Protein AF-V9HAT6-F1 (afdb_monomer_lite)

pLDDT: mean 85.97, std 13.4, range [36.09, 98.75]

Sequence (381 aa):
MSKSQSVEPQIANQINQQLTSYNLPYFLEQQTVNEEIENALTRALSKSGGTGGNRVDCKLLLQDDALNYYPIMIEYKGYADKLVKLNSDGHPDNFNKKDNSPNHKNINTYAVNGAVHYANALLEFTSYTDIIAIGVTGSLDVSGSLKTQIGVYFVSKSNYGVGQKIGEFSDLSFLKPENFQKFIQQVKELKLTPAEIDKIHKDRENRIEDALTKINERLYNKQENLSALSRIHLVSASIMANLGVAGKVQPLEAKDLPSSTEEDYTDGDVIFKKIKSFLNAKGLPKRKQEQILNSLSITIKDENLSKPKNGQSLLKEIFMETVDDLGYFYKVGLDTDFTGKLFNIMFRWLSFAGDDQNDVVLTPRYVAYLMAKLTPFSTPN

Secondary structure (DSSP, 8-state):
-PPPPP-HHHHHHHHHHHHHHTT--EEETT--S-HHHHHHHHHSPPTTSSSSPP--SEEEEEE-TT--EEEEEEEEESSGGGS--B-TTSSB--B-TTT--B-HHHHHH-HHHHHHHHHHHHHHHSS--EEEEEEEEEEE-TTSPEEEEEEEEEEEGGGTT--EEEEEESSSGGGSHHHHHHHHHHHHH-PPPHHHHHHHHHHHHHHHHHHHHHHHHHHHHHSTT--HHHHHHHHHHHHHHHH-BTTTB----GGG-----STT-SHHHHHHHHHHHHHHHTT--HHHHHHHHHHHHHHHT-HHHHSEETTEEHHHHHHHHHHHHHHHHHHS-TTS-HHHHHHHHHHTT---TTTTT----PPPHHHHHHHHHHS------

Foldseek 3Di:
DDDADFCQVVQLVVQVVQCVVLVFDKAAQPGDPDPQLVVLQQPAAELQRDNGGHGFGMWHWDAAPVRAIEIETWFETRDPVQAADADPVRWGPQADPPQRDGPSVNCVRHGQSVQLSSVLSCLQRHPHFKYKGKGKYWYQDPVRDTDMFIWIFIAGLQLLSITDTLDGDRGPCCVRPVNVNVSVVSVVPDDDDPVSSVVSLVSLLVLLLSLLLVLLVVQPPPDPDCALLLSLLLLVLLCLQQVADPPFAHRDDLVQQQLDPDPCNFSLNSSLVSSLSSCVVVPDDPVVSVVSSVSSCVNSVPVQQRHDDVRHGVSSVSSSSSCNSCSSPVSRHPPRVSVVSSCVSSCVPDDDPPPVPDPPDDDPPVNVVVVVVPDDPDDDD

Radius of gyration: 23.73 Å; chains: 1; bounding box: 62×69×71 Å

Structure (mmCIF, N/CA/C/O backbone):
data_AF-V9HAT6-F1
#
_entry.id   AF-V9HAT6-F1
#
loop_
_atom_site.group_PDB
_atom_site.id
_atom_site.type_symbol
_atom_site.label_atom_id
_atom_site.label_alt_id
_atom_site.label_comp_id
_atom_site.label_asym_id
_atom_site.label_entity_id
_atom_site.label_seq_id
_atom_site.pdbx_PDB_ins_code
_atom_site.Cartn_x
_atom_site.Cartn_y
_atom_site.Cartn_z
_atom_site.occupancy
_atom_site.B_iso_or_equiv
_atom_site.auth_seq_id
_atom_site.auth_comp_id
_atom_site.auth_asym_id
_atom_site.auth_atom_id
_atom_site.pdbx_PDB_model_num
ATOM 1 N N . MET A 1 1 ? 34.674 13.139 -11.712 1.00 42.00 1 MET A N 1
ATOM 2 C CA . MET A 1 1 ? 33.714 12.320 -12.482 1.00 42.00 1 MET A CA 1
ATOM 3 C C . MET A 1 1 ? 32.521 13.201 -12.804 1.00 42.00 1 MET A C 1
ATOM 5 O O . MET A 1 1 ? 31.947 13.755 -11.872 1.00 42.00 1 MET A O 1
ATOM 9 N N . SER A 1 2 ? 32.212 13.426 -14.082 1.00 44.00 2 SER A N 1
ATOM 10 C CA . SER A 1 2 ? 31.004 14.159 -14.473 1.00 44.00 2 SER A CA 1
ATOM 11 C C . SER A 1 2 ? 29.775 13.372 -14.007 1.00 44.00 2 SER A C 1
ATOM 13 O O . SER A 1 2 ? 29.706 12.159 -14.197 1.00 44.00 2 SER A O 1
ATOM 15 N N . LYS A 1 3 ? 28.819 14.039 -13.350 1.00 50.16 3 LYS A N 1
ATOM 16 C CA . LYS A 1 3 ? 27.490 13.460 -13.096 1.00 50.16 3 LYS A CA 1
ATOM 17 C C . LYS A 1 3 ? 26.916 13.081 -14.463 1.00 50.16 3 LYS A C 1
ATOM 19 O O . LYS A 1 3 ? 26.743 13.983 -15.282 1.00 50.16 3 LYS A O 1
ATOM 24 N N . SER A 1 4 ? 26.656 11.797 -14.734 1.00 65.62 4 SER A N 1
ATOM 25 C CA . SER A 1 4 ? 25.930 11.457 -15.960 1.00 65.62 4 SER A CA 1
ATOM 26 C C . SER A 1 4 ? 24.565 12.134 -15.883 1.00 65.62 4 SER A C 1
ATOM 28 O O . SER A 1 4 ? 23.908 12.129 -14.837 1.00 65.62 4 SER A O 1
ATOM 30 N N . GLN A 1 5 ? 24.175 12.802 -16.959 1.00 78.19 5 GLN A N 1
ATOM 31 C CA . GLN A 1 5 ? 22.881 13.455 -17.027 1.00 78.19 5 GLN A CA 1
ATOM 32 C C . GLN A 1 5 ? 21.792 12.377 -17.037 1.00 78.19 5 GLN A C 1
ATOM 34 O O . GLN A 1 5 ? 21.953 11.341 -17.681 1.00 78.19 5 GLN A O 1
ATOM 39 N N . SER A 1 6 ? 20.721 12.596 -16.273 1.00 88.44 6 SER A N 1
ATOM 40 C CA . SER A 1 6 ? 19.584 11.675 -16.234 1.00 88.44 6 SER A CA 1
ATOM 41 C C . SER A 1 6 ? 18.942 11.578 -17.621 1.00 88.44 6 SER A C 1
ATOM 43 O O . SER A 1 6 ? 18.675 12.607 -18.242 1.00 88.44 6 SER A O 1
ATOM 45 N N . VAL A 1 7 ? 18.668 10.356 -18.084 1.00 94.00 7 VAL A N 1
ATOM 46 C CA . VAL A 1 7 ? 17.969 10.085 -19.359 1.00 94.00 7 VAL A CA 1
ATOM 47 C C . VAL A 1 7 ? 16.472 9.822 -19.169 1.00 94.00 7 VAL A C 1
ATOM 49 O O . VAL A 1 7 ? 15.794 9.338 -20.071 1.00 94.00 7 VAL A O 1
ATOM 52 N N . GLU A 1 8 ? 15.940 10.120 -17.983 1.00 94.12 8 GLU A N 1
ATOM 53 C CA . GLU A 1 8 ? 14.561 9.807 -17.591 1.00 94.12 8 GLU A CA 1
ATOM 54 C C . GLU A 1 8 ? 13.508 10.341 -18.571 1.00 94.12 8 GLU A C 1
ATOM 56 O O . GLU A 1 8 ? 12.638 9.560 -18.954 1.00 94.12 8 GLU A O 1
ATOM 61 N N . PRO A 1 9 ? 13.609 11.585 -19.094 1.00 95.38 9 PRO A N 1
ATOM 62 C CA . PRO A 1 9 ? 12.656 12.069 -20.092 1.00 95.38 9 PRO A CA 1
ATOM 63 C C . PRO A 1 9 ? 12.674 11.250 -21.390 1.00 95.38 9 PRO A C 1
ATOM 65 O O . PRO A 1 9 ? 11.636 11.067 -22.021 1.00 95.38 9 PRO A O 1
ATOM 68 N N . GLN A 1 10 ? 13.843 10.733 -21.791 1.00 95.56 10 GLN A N 1
ATOM 69 C CA . GLN A 1 10 ? 13.971 9.903 -22.991 1.00 95.56 10 GLN A CA 1
ATOM 70 C C . GLN A 1 10 ? 13.351 8.518 -22.766 1.00 95.56 10 GLN A C 1
ATOM 72 O O . GLN A 1 10 ? 12.676 8.011 -23.658 1.00 95.56 10 GLN A O 1
ATOM 77 N N . ILE A 1 11 ? 13.522 7.948 -21.566 1.00 96.19 11 ILE A N 1
ATOM 78 C CA . ILE A 1 11 ? 12.882 6.689 -21.161 1.00 96.19 11 ILE A CA 1
ATOM 79 C C . ILE A 1 11 ? 11.363 6.839 -21.112 1.00 96.19 11 ILE A C 1
ATOM 81 O O . ILE A 1 11 ? 10.660 6.050 -21.740 1.00 96.19 11 ILE A O 1
ATOM 85 N N . ALA A 1 12 ? 10.857 7.876 -20.442 1.00 96.62 12 ALA A N 1
ATOM 86 C CA . ALA A 1 12 ? 9.427 8.157 -20.383 1.00 96.62 12 ALA A CA 1
ATOM 87 C C . ALA A 1 12 ? 8.838 8.313 -21.794 1.00 96.62 12 ALA A C 1
ATOM 89 O O . ALA A 1 12 ? 7.836 7.682 -22.122 1.00 96.62 12 ALA A O 1
ATOM 90 N N . ASN A 1 13 ? 9.499 9.081 -22.669 1.00 96.81 13 ASN A N 1
ATOM 91 C CA . ASN A 1 13 ? 9.061 9.238 -24.053 1.00 96.81 13 ASN A CA 1
ATOM 92 C C . ASN A 1 13 ? 9.057 7.904 -24.823 1.00 96.81 13 ASN A C 1
ATOM 94 O O . ASN A 1 13 ? 8.055 7.578 -25.454 1.00 96.81 13 ASN A O 1
ATOM 98 N N . GLN A 1 14 ? 10.135 7.114 -24.753 1.00 96.44 14 GLN A N 1
ATOM 99 C CA . GLN A 1 14 ? 10.224 5.825 -25.450 1.00 96.44 14 GLN A CA 1
ATOM 100 C C . GLN A 1 14 ? 9.130 4.852 -24.994 1.00 96.44 14 GLN A C 1
ATOM 102 O O . GLN A 1 14 ? 8.494 4.205 -25.826 1.00 96.44 14 GLN A O 1
ATOM 107 N N . ILE A 1 15 ? 8.898 4.741 -23.684 1.00 97.25 15 ILE A N 1
ATOM 108 C CA . ILE A 1 15 ? 7.888 3.829 -23.143 1.00 97.25 15 ILE A CA 1
ATOM 109 C C . ILE A 1 15 ? 6.474 4.301 -23.483 1.00 97.25 15 ILE A C 1
ATOM 111 O O . ILE A 1 15 ? 5.661 3.500 -23.939 1.00 97.25 15 ILE A O 1
ATOM 115 N N . ASN A 1 16 ? 6.182 5.595 -23.353 1.00 97.56 16 ASN A N 1
ATOM 116 C CA . ASN A 1 16 ? 4.869 6.136 -23.711 1.00 97.56 16 ASN A CA 1
ATOM 117 C C . ASN A 1 16 ? 4.573 5.992 -25.213 1.00 97.56 16 ASN A C 1
ATOM 119 O O . ASN A 1 16 ? 3.441 5.698 -25.599 1.00 97.56 16 ASN A O 1
ATOM 123 N N . GLN A 1 17 ? 5.588 6.123 -26.074 1.00 97.50 17 GLN A N 1
ATOM 124 C CA . GLN A 1 17 ? 5.461 5.820 -27.502 1.00 97.50 17 GLN A CA 1
ATOM 125 C C . GLN A 1 17 ? 5.150 4.340 -27.763 1.00 97.50 17 GLN A C 1
ATOM 127 O O . GLN A 1 17 ? 4.308 4.055 -28.614 1.00 97.50 17 GLN A O 1
ATOM 132 N N . GLN A 1 18 ? 5.758 3.400 -27.025 1.00 97.19 18 GLN A N 1
ATOM 133 C CA . GLN A 1 18 ? 5.392 1.979 -27.123 1.00 97.19 18 GLN A CA 1
ATOM 134 C C . GLN A 1 18 ? 3.921 1.766 -26.760 1.00 97.19 18 GLN A C 1
ATOM 136 O O . GLN A 1 18 ? 3.179 1.201 -27.562 1.00 97.19 18 GLN A O 1
ATOM 141 N N . LEU A 1 19 ? 3.483 2.281 -25.606 1.00 97.94 19 LEU A N 1
ATOM 142 C CA . LEU A 1 19 ? 2.091 2.176 -25.152 1.00 97.94 19 LEU A CA 1
ATOM 143 C C . LEU A 1 19 ? 1.107 2.754 -26.182 1.00 97.94 19 LEU A C 1
ATOM 145 O O . LEU A 1 19 ? 0.096 2.124 -26.491 1.00 97.94 19 LEU A O 1
ATOM 149 N N . THR A 1 20 ? 1.455 3.899 -26.779 1.00 97.81 20 THR A N 1
ATOM 150 C CA . THR A 1 20 ? 0.681 4.533 -27.857 1.00 97.81 20 THR A CA 1
ATOM 151 C C . THR A 1 20 ? 0.621 3.640 -29.099 1.00 97.81 20 THR A C 1
ATOM 153 O O . THR A 1 20 ? -0.457 3.399 -29.631 1.00 97.81 20 THR A O 1
ATOM 156 N N . SER A 1 21 ? 1.758 3.093 -29.546 1.00 97.81 21 SER A N 1
ATOM 157 C CA . SER A 1 21 ? 1.824 2.201 -30.717 1.00 97.81 21 SER A CA 1
ATOM 158 C C . SER A 1 21 ? 1.047 0.892 -30.537 1.00 97.81 21 SER A C 1
ATOM 160 O O . SER A 1 21 ? 0.676 0.248 -31.516 1.00 97.81 21 SER A O 1
ATOM 162 N N . TYR A 1 22 ? 0.806 0.496 -29.287 1.00 97.69 22 TYR A N 1
ATOM 163 C CA . TYR A 1 22 ? 0.036 -0.690 -28.918 1.00 97.69 22 TYR A CA 1
ATOM 164 C C . TYR A 1 22 ? -1.452 -0.387 -28.702 1.00 97.69 22 TYR A C 1
ATOM 166 O O . TYR A 1 22 ? -2.207 -1.301 -28.382 1.00 97.69 22 TYR A O 1
ATOM 174 N N . ASN A 1 23 ? -1.878 0.870 -28.877 1.00 97.06 23 ASN A N 1
ATOM 175 C CA . ASN A 1 23 ? -3.237 1.344 -28.602 1.00 97.06 23 ASN A CA 1
ATOM 176 C C . ASN A 1 23 ? -3.711 1.024 -27.172 1.00 97.06 23 ASN A C 1
ATOM 178 O O . ASN A 1 23 ? -4.886 0.728 -26.953 1.00 97.06 23 ASN A O 1
ATOM 182 N N . LEU A 1 24 ? -2.798 1.060 -26.195 1.00 97.75 24 LEU A N 1
ATOM 183 C CA . LEU A 1 24 ? -3.138 0.795 -24.800 1.00 97.75 24 LEU A CA 1
ATOM 184 C C . LEU A 1 24 ? -3.694 2.056 -24.122 1.00 97.75 24 LEU A C 1
ATOM 186 O O . LEU A 1 24 ? -3.118 3.134 -24.287 1.00 97.75 24 LEU A O 1
ATOM 190 N N . PRO A 1 25 ? -4.771 1.947 -23.323 1.00 96.00 25 PRO A N 1
ATOM 191 C CA . PRO A 1 25 ? -5.299 3.069 -22.557 1.00 96.00 25 PRO A CA 1
ATOM 192 C C . PRO A 1 25 ? -4.404 3.333 -21.338 1.00 96.00 25 PRO A C 1
ATOM 194 O O . PRO A 1 25 ? -4.525 2.670 -20.305 1.00 96.00 25 PRO A O 1
ATOM 197 N N . TYR A 1 26 ? -3.484 4.289 -21.467 1.00 97.88 26 TYR A N 1
ATOM 198 C CA . TYR A 1 26 ? -2.581 4.697 -20.392 1.00 97.88 26 TYR A CA 1
ATOM 199 C C . TYR A 1 26 ? -2.845 6.133 -19.931 1.00 97.88 26 TYR A C 1
ATOM 201 O O . TYR A 1 26 ? -3.323 6.978 -20.686 1.00 97.88 26 TYR A O 1
ATOM 209 N N . PHE A 1 27 ? -2.513 6.396 -18.671 1.00 98.12 27 PHE A N 1
ATOM 210 C CA . PHE A 1 27 ? -2.765 7.648 -17.972 1.00 98.12 27 PHE A CA 1
ATOM 211 C C . PHE A 1 27 ? -1.454 8.144 -17.364 1.00 98.12 27 PHE A C 1
ATOM 213 O O . PHE A 1 27 ? -0.839 7.461 -16.545 1.00 98.12 27 PHE A O 1
ATOM 220 N N . LEU A 1 28 ? -1.017 9.335 -17.759 1.00 97.38 28 LEU A N 1
ATOM 221 C CA . LEU A 1 28 ? 0.179 9.981 -17.216 1.00 97.38 28 LEU A CA 1
ATOM 222 C C . LEU A 1 28 ? -0.052 10.489 -15.784 1.00 97.38 28 LEU A C 1
ATOM 224 O O . LEU A 1 28 ? -1.170 10.439 -15.270 1.00 97.38 28 LEU A O 1
ATOM 228 N N . GLU A 1 29 ? 1.000 10.997 -15.135 1.00 93.38 29 GLU A N 1
ATOM 229 C CA . GLU A 1 29 ? 0.999 11.443 -13.728 1.00 93.38 29 GLU A CA 1
ATOM 230 C C . GLU A 1 29 ? -0.275 12.186 -13.296 1.00 93.38 29 GLU A C 1
ATOM 232 O O . GLU A 1 29 ? -0.901 11.795 -12.315 1.00 93.38 29 GLU A O 1
ATOM 237 N N . GLN A 1 30 ? -0.686 13.204 -14.054 1.00 89.81 30 GLN A N 1
ATOM 238 C CA . GLN A 1 30 ? -1.809 14.091 -13.717 1.00 89.81 30 GLN A CA 1
ATOM 239 C C . GLN A 1 30 ? -3.178 13.588 -14.205 1.00 89.81 30 GLN A C 1
ATOM 241 O O . GLN A 1 30 ? -4.190 14.252 -13.996 1.00 89.81 30 GLN A O 1
ATOM 246 N N . GLN A 1 31 ? -3.224 12.454 -14.904 1.00 94.75 31 GLN A N 1
ATOM 247 C CA . GLN A 1 31 ? -4.462 11.885 -15.425 1.00 94.75 31 GLN A CA 1
ATOM 248 C C . GLN A 1 31 ? -5.017 10.834 -14.466 1.00 94.75 31 GLN A C 1
ATOM 250 O O . GLN A 1 31 ? -4.285 9.968 -13.985 1.00 94.75 31 GLN A O 1
ATOM 255 N N . THR A 1 32 ? -6.326 10.908 -14.246 1.00 94.19 32 THR A N 1
ATOM 256 C CA . THR A 1 32 ? -7.089 10.007 -13.384 1.00 94.19 32 THR A CA 1
ATOM 257 C C . THR A 1 32 ? -7.500 8.746 -14.127 1.00 94.19 32 THR A C 1
ATOM 259 O O . THR A 1 32 ? -8.127 8.837 -15.181 1.00 94.19 32 THR A O 1
ATOM 262 N N . VAL A 1 33 ? -7.206 7.580 -13.545 1.00 95.06 33 VAL A N 1
ATOM 263 C CA . VAL A 1 33 ? -7.730 6.295 -14.043 1.00 95.06 33 VAL A CA 1
ATOM 264 C C . VAL A 1 33 ? -9.193 6.125 -13.620 1.00 95.06 33 VAL A C 1
ATOM 266 O O . VAL A 1 33 ? -10.084 5.982 -14.452 1.00 95.06 33 VAL A O 1
ATOM 269 N N . ASN A 1 34 ? -9.440 6.152 -12.309 1.00 93.38 34 ASN A N 1
ATOM 270 C CA . ASN A 1 34 ? -10.755 6.174 -11.672 1.00 93.38 34 ASN A CA 1
ATOM 271 C C . ASN A 1 34 ? -10.615 6.696 -10.230 1.00 93.38 34 ASN A C 1
ATOM 273 O O . ASN A 1 34 ? -9.508 6.763 -9.695 1.00 93.38 34 ASN A O 1
ATOM 277 N N . GLU A 1 35 ? -11.729 7.048 -9.587 1.00 89.75 35 GLU A N 1
ATOM 278 C CA . GLU A 1 35 ? -11.704 7.622 -8.234 1.00 89.75 35 GLU A CA 1
ATOM 279 C C . GLU A 1 35 ? -11.086 6.685 -7.188 1.00 89.75 35 GLU A C 1
ATOM 281 O O . GLU A 1 35 ? -10.410 7.147 -6.274 1.00 89.75 35 GLU A O 1
ATOM 286 N N . GLU A 1 36 ? -11.293 5.372 -7.308 1.00 89.75 36 GLU A N 1
ATOM 287 C CA . GLU A 1 36 ? -10.782 4.387 -6.351 1.00 89.75 36 GLU A CA 1
ATOM 288 C C . GLU A 1 36 ? -9.243 4.359 -6.334 1.00 89.75 36 GLU A C 1
ATOM 290 O O . GLU A 1 36 ? -8.635 4.455 -5.266 1.00 89.75 36 GLU A O 1
ATOM 295 N N . ILE A 1 37 ? -8.611 4.311 -7.512 1.00 93.56 37 ILE A N 1
ATOM 296 C CA . ILE A 1 37 ? -7.150 4.319 -7.668 1.00 93.56 37 ILE A CA 1
ATOM 297 C C . ILE A 1 37 ? -6.559 5.658 -7.216 1.00 93.56 37 ILE A C 1
ATOM 299 O O . ILE A 1 37 ? -5.587 5.670 -6.463 1.00 93.56 37 ILE A O 1
ATOM 303 N N . GLU A 1 38 ? -7.140 6.791 -7.619 1.00 92.25 38 GLU A N 1
ATOM 304 C CA . GLU A 1 38 ? -6.582 8.103 -7.256 1.00 92.25 38 GLU A CA 1
ATOM 305 C C . GLU A 1 38 ? -6.706 8.393 -5.756 1.00 92.25 38 GLU A C 1
ATOM 307 O O . GLU A 1 38 ? -5.775 8.921 -5.138 1.00 92.25 38 GLU A O 1
ATOM 312 N N . ASN A 1 39 ? -7.819 7.992 -5.134 1.00 87.75 39 ASN A N 1
ATOM 313 C CA . ASN A 1 39 ? -7.985 8.102 -3.688 1.00 87.75 39 ASN A CA 1
ATOM 314 C C . ASN A 1 39 ? -6.958 7.240 -2.945 1.00 87.75 39 ASN A C 1
ATOM 316 O O . ASN A 1 39 ? -6.393 7.696 -1.950 1.00 87.75 39 ASN A O 1
ATOM 320 N N . ALA A 1 40 ? -6.676 6.028 -3.431 1.00 89.25 40 ALA A N 1
ATOM 321 C CA . ALA A 1 40 ? -5.654 5.157 -2.856 1.00 89.25 40 ALA A CA 1
ATOM 322 C C . ALA A 1 40 ? -4.246 5.761 -2.944 1.00 89.25 40 ALA A C 1
ATOM 324 O O . ALA A 1 40 ? -3.521 5.801 -1.947 1.00 89.25 40 ALA A O 1
ATOM 325 N N . LEU A 1 41 ? -3.872 6.282 -4.115 1.00 92.12 41 LEU A N 1
ATOM 326 C CA . LEU A 1 41 ? -2.571 6.917 -4.331 1.00 92.12 41 LEU A CA 1
ATOM 327 C C . LEU A 1 41 ? -2.405 8.190 -3.495 1.00 92.12 41 LEU A C 1
ATOM 329 O O . LEU A 1 41 ? -1.315 8.441 -2.986 1.00 92.12 41 LEU A O 1
ATOM 333 N N . THR A 1 42 ? -3.477 8.962 -3.307 1.00 87.69 42 THR A N 1
ATOM 334 C CA . THR A 1 42 ? -3.451 10.196 -2.508 1.00 87.69 42 THR A CA 1
ATOM 335 C C . THR A 1 42 ? -3.323 9.926 -1.008 1.00 87.69 42 THR A C 1
ATOM 337 O O . THR A 1 42 ? -2.664 10.693 -0.311 1.00 87.69 42 THR A O 1
ATOM 340 N N . ARG A 1 43 ? -3.944 8.851 -0.504 1.00 80.38 43 ARG A N 1
ATOM 341 C CA . ARG A 1 43 ? -3.922 8.487 0.926 1.00 80.38 43 ARG A CA 1
ATOM 342 C C . ARG A 1 43 ? -2.583 7.931 1.380 1.00 80.38 43 ARG A C 1
ATOM 344 O O . ARG A 1 43 ? -2.158 8.201 2.496 1.00 80.38 43 ARG A O 1
ATOM 351 N N . ALA A 1 44 ? -1.946 7.127 0.537 1.00 80.12 44 ALA A N 1
ATOM 352 C CA . ALA A 1 44 ? -0.683 6.506 0.888 1.00 80.12 44 ALA A CA 1
ATOM 353 C C . ALA A 1 44 ? 0.449 7.539 0.983 1.00 80.12 44 ALA A C 1
ATOM 355 O O . ALA A 1 44 ? 0.516 8.492 0.204 1.00 80.12 44 ALA A O 1
ATOM 356 N N . LEU A 1 45 ? 1.386 7.299 1.906 1.00 75.94 45 LEU A N 1
ATOM 357 C CA . LEU A 1 45 ? 2.593 8.113 2.054 1.00 75.94 45 LEU A CA 1
ATOM 358 C C . LEU A 1 45 ? 3.340 8.229 0.719 1.00 75.94 45 LEU A C 1
ATOM 360 O O . LEU A 1 45 ? 3.514 7.228 0.013 1.00 75.94 45 LEU A O 1
ATOM 364 N N . SER A 1 46 ? 3.850 9.425 0.406 1.00 83.25 46 SER A N 1
ATOM 365 C CA . SER A 1 46 ? 4.739 9.604 -0.749 1.00 83.25 46 SER A CA 1
ATOM 366 C C . SER A 1 46 ? 5.952 8.679 -0.686 1.00 83.25 46 SER A C 1
ATOM 368 O O . SER A 1 46 ? 6.430 8.283 0.382 1.00 83.25 46 SER A O 1
ATOM 370 N N . LYS A 1 47 ? 6.566 8.462 -1.853 1.00 83.81 47 LYS A N 1
ATOM 371 C CA . LYS A 1 47 ? 7.885 7.825 -1.985 1.00 83.81 47 LYS A CA 1
ATOM 372 C C . LYS A 1 47 ? 8.940 8.389 -1.019 1.00 83.81 47 LYS A C 1
ATOM 374 O O . LYS A 1 47 ? 9.804 7.642 -0.574 1.00 83.81 47 LYS A O 1
ATOM 379 N N . SER A 1 48 ? 8.883 9.685 -0.696 1.00 81.19 48 SER A N 1
ATOM 380 C CA . SER A 1 48 ? 9.817 10.367 0.213 1.00 81.19 48 SER A CA 1
ATOM 381 C C . SER A 1 48 ? 9.377 10.405 1.683 1.00 81.19 48 SER A C 1
ATOM 383 O O . SER A 1 48 ? 10.127 10.925 2.502 1.00 81.19 48 SER A O 1
ATOM 385 N N . GLY A 1 49 ? 8.194 9.880 2.024 1.00 69.56 49 GLY A N 1
ATOM 386 C CA . GLY A 1 49 ? 7.669 9.852 3.397 1.00 69.56 49 GLY A CA 1
ATOM 387 C C . GLY A 1 49 ? 7.032 11.161 3.870 1.00 69.56 49 GLY A C 1
ATOM 388 O O . GLY A 1 49 ? 6.752 11.314 5.053 1.00 69.56 49 GLY A O 1
ATOM 389 N N . GLY A 1 50 ? 6.814 12.115 2.962 1.00 72.50 50 GLY A N 1
ATOM 390 C CA . GLY A 1 50 ? 6.079 13.352 3.234 1.00 72.50 50 GLY A CA 1
ATOM 391 C C . GLY A 1 50 ? 4.574 13.228 2.973 1.00 72.50 50 GLY A C 1
ATOM 392 O O . GLY A 1 50 ? 4.108 12.226 2.430 1.00 72.50 50 GLY A O 1
ATOM 393 N N . THR A 1 51 ? 3.841 14.300 3.283 1.00 62.12 51 THR A N 1
ATOM 394 C CA . THR A 1 51 ? 2.372 14.425 3.169 1.00 62.12 51 THR A CA 1
ATOM 395 C C . THR A 1 51 ? 1.841 14.575 1.739 1.00 62.12 51 THR A C 1
ATOM 397 O O . THR A 1 51 ? 0.634 14.668 1.537 1.00 62.12 51 THR A O 1
ATOM 400 N N . GLY A 1 52 ? 2.719 14.622 0.732 1.00 65.44 52 GLY A N 1
ATOM 401 C CA . GLY A 1 52 ? 2.298 14.534 -0.664 1.00 65.44 52 GLY A CA 1
ATOM 402 C C . GLY A 1 52 ? 1.825 13.115 -0.979 1.00 65.44 52 GLY A C 1
ATOM 403 O O . GLY A 1 52 ? 2.470 12.158 -0.562 1.00 65.44 52 GLY A O 1
ATOM 404 N N . GLY A 1 53 ? 0.722 12.969 -1.711 1.00 79.88 53 GLY A N 1
ATOM 405 C CA . GLY A 1 53 ? 0.293 11.665 -2.221 1.00 79.88 53 GLY A CA 1
ATOM 406 C C . GLY A 1 53 ? 1.294 11.067 -3.218 1.00 79.88 53 GLY A C 1
ATOM 407 O O . GLY A 1 53 ? 2.239 11.724 -3.674 1.00 79.88 53 GLY A O 1
ATOM 408 N N . ASN A 1 54 ? 1.078 9.809 -3.585 1.00 88.25 54 ASN A N 1
ATOM 409 C CA . ASN A 1 54 ? 1.861 9.140 -4.614 1.00 88.25 54 ASN A CA 1
ATOM 410 C C . ASN A 1 54 ? 1.569 9.700 -6.009 1.00 88.25 54 ASN A C 1
ATOM 412 O O . ASN A 1 54 ? 0.423 9.921 -6.389 1.00 88.25 54 ASN A O 1
ATOM 416 N N . ARG A 1 55 ? 2.635 9.892 -6.789 1.00 90.31 55 ARG A N 1
ATOM 417 C CA . ARG A 1 55 ? 2.595 10.385 -8.168 1.00 90.31 55 ARG A CA 1
ATOM 418 C C . ARG A 1 55 ? 3.249 9.359 -9.073 1.00 90.31 55 ARG A C 1
ATOM 420 O O . ARG A 1 55 ? 4.471 9.286 -9.135 1.00 90.31 55 ARG A O 1
ATOM 427 N N . VAL A 1 56 ? 2.417 8.533 -9.692 1.00 94.75 56 VAL A N 1
ATOM 428 C CA . VAL A 1 56 ? 2.854 7.458 -10.587 1.00 94.75 56 VAL A CA 1
ATOM 429 C C . VAL A 1 56 ? 3.093 8.039 -11.972 1.00 94.75 56 VAL A C 1
ATOM 431 O O . VAL A 1 56 ? 2.187 8.675 -12.509 1.00 94.75 56 VAL A O 1
ATOM 434 N N . ASP A 1 57 ? 4.262 7.793 -12.563 1.00 97.31 57 ASP A N 1
ATOM 435 C CA . ASP A 1 57 ? 4.631 8.394 -13.849 1.00 97.31 57 ASP A CA 1
ATOM 436 C C . ASP A 1 57 ? 3.668 7.989 -14.977 1.00 97.31 57 ASP A C 1
ATOM 438 O O . ASP A 1 57 ? 3.256 8.823 -15.791 1.00 97.31 57 ASP A O 1
ATOM 442 N N . CYS A 1 58 ? 3.278 6.710 -15.007 1.00 98.06 58 CYS A N 1
ATOM 443 C CA . CYS A 1 58 ? 2.312 6.172 -15.959 1.00 98.06 58 CYS A CA 1
ATOM 444 C C . CYS A 1 58 ? 1.491 5.028 -15.343 1.00 98.06 58 CYS A C 1
ATOM 446 O O . CYS A 1 58 ? 2.006 4.185 -14.607 1.00 98.06 58 CYS A O 1
ATOM 448 N N . LYS A 1 59 ? 0.190 5.016 -15.633 1.00 98.19 59 LYS A N 1
ATOM 449 C CA . LYS A 1 59 ? -0.803 4.103 -15.061 1.00 98.19 59 LYS A CA 1
ATOM 450 C C . LYS A 1 59 ? -1.613 3.447 -16.176 1.00 98.19 59 LYS A C 1
ATOM 452 O O . LYS A 1 59 ? -1.947 4.108 -17.156 1.00 98.19 59 LYS A O 1
ATOM 457 N N . LEU A 1 60 ? -1.977 2.179 -16.012 1.00 98.44 60 LEU A N 1
ATOM 458 C CA . LEU A 1 60 ? -2.958 1.497 -16.862 1.00 98.44 60 LEU A CA 1
ATOM 459 C C . LEU A 1 60 ? -3.952 0.715 -16.000 1.00 98.44 60 LEU A C 1
ATOM 461 O O . LEU A 1 60 ? -3.654 0.351 -14.862 1.00 98.44 60 LEU A O 1
ATOM 465 N N . LEU A 1 61 ? -5.112 0.420 -16.578 1.00 98.12 61 LEU A N 1
ATOM 466 C CA . LEU A 1 61 ? -6.075 -0.535 -16.043 1.00 98.12 61 LEU A CA 1
ATOM 467 C C . LEU A 1 61 ? -6.484 -1.467 -17.180 1.00 98.12 61 LEU A C 1
ATOM 469 O O . LEU A 1 61 ? -7.243 -1.072 -18.063 1.00 98.12 61 LEU A O 1
ATOM 473 N N . LEU A 1 62 ? -5.924 -2.674 -17.187 1.00 97.75 62 LEU A N 1
ATOM 474 C CA . LEU A 1 62 ? -6.194 -3.679 -18.217 1.00 97.75 62 LEU A CA 1
ATOM 475 C C . LEU A 1 62 ? -7.103 -4.773 -17.660 1.00 97.75 62 LEU A C 1
ATOM 477 O O . LEU A 1 62 ? -7.164 -4.970 -16.448 1.00 97.75 62 LEU A O 1
ATOM 481 N N . GLN A 1 63 ? -7.812 -5.476 -18.537 1.00 95.25 63 GLN A N 1
ATOM 482 C CA . GLN A 1 63 ? -8.740 -6.540 -18.161 1.00 95.25 63 GLN A CA 1
ATOM 483 C C . GLN A 1 63 ? -8.345 -7.844 -18.859 1.00 95.25 63 GLN A C 1
ATOM 485 O O . GLN A 1 63 ? -7.981 -7.817 -20.033 1.00 95.25 63 GLN A O 1
ATOM 490 N N . ASP A 1 64 ? -8.368 -8.964 -18.132 1.00 91.81 64 ASP A N 1
ATOM 491 C CA . ASP A 1 64 ? -8.178 -10.296 -18.721 1.00 91.81 64 ASP A CA 1
ATOM 492 C C . ASP A 1 64 ? -9.482 -10.836 -19.342 1.00 91.81 64 ASP A C 1
ATOM 494 O O . ASP A 1 64 ? -10.563 -10.268 -19.158 1.00 91.81 64 ASP A O 1
ATOM 498 N N . ASP A 1 65 ? -9.405 -11.962 -20.057 1.00 91.62 65 ASP A N 1
ATOM 499 C CA . ASP A 1 65 ? -10.581 -12.562 -20.717 1.00 91.62 65 ASP A CA 1
ATOM 500 C C . ASP A 1 65 ? -11.642 -13.054 -19.716 1.00 91.62 65 ASP A C 1
ATOM 502 O O . ASP A 1 65 ? -12.799 -13.282 -20.072 1.00 91.62 65 ASP A O 1
ATOM 506 N N . ALA A 1 66 ? -11.253 -13.227 -18.449 1.00 90.06 66 ALA A N 1
ATOM 507 C CA . ALA A 1 66 ? -12.134 -13.598 -17.349 1.00 90.06 66 ALA A CA 1
ATOM 508 C C . ALA A 1 66 ? -12.729 -12.372 -16.630 1.00 90.06 66 ALA A C 1
ATOM 510 O O . ALA A 1 66 ? -13.323 -12.517 -15.562 1.00 90.06 66 ALA A O 1
ATOM 511 N N . LEU A 1 67 ? -12.609 -11.184 -17.232 1.00 90.56 67 LEU A N 1
ATOM 512 C CA . LEU A 1 67 ? -13.138 -9.909 -16.754 1.00 90.56 67 LEU A CA 1
ATOM 513 C C . LEU A 1 67 ? -12.493 -9.388 -15.459 1.00 90.56 67 LEU A C 1
ATOM 515 O O . LEU A 1 67 ? -13.029 -8.467 -14.835 1.00 90.56 67 LEU A O 1
ATOM 519 N N . ASN A 1 68 ? -11.328 -9.909 -15.074 1.00 92.06 68 ASN A N 1
ATOM 520 C CA . ASN A 1 68 ? -10.574 -9.408 -13.930 1.00 92.06 68 ASN A CA 1
ATOM 521 C C . ASN A 1 68 ? -9.756 -8.188 -14.340 1.00 92.06 68 ASN A C 1
ATOM 523 O O . ASN A 1 68 ? -9.024 -8.221 -15.330 1.00 92.06 68 ASN A O 1
ATOM 527 N N . TYR A 1 69 ? -9.865 -7.119 -13.558 1.00 95.44 69 TYR A N 1
ATOM 528 C CA . TYR A 1 69 ? -9.096 -5.901 -13.765 1.00 95.44 69 TYR A CA 1
ATOM 529 C C . TYR A 1 69 ? -7.738 -5.962 -13.061 1.00 95.44 69 TYR A C 1
ATOM 531 O O . TYR A 1 69 ? -7.651 -6.319 -11.887 1.00 95.44 69 TYR A O 1
ATOM 539 N N . TYR A 1 70 ? -6.704 -5.523 -13.774 1.00 97.25 70 TYR A N 1
ATOM 540 C CA . TYR A 1 70 ? -5.317 -5.445 -13.334 1.00 97.25 70 TYR A CA 1
ATOM 541 C C . TYR A 1 70 ? -4.821 -4.000 -13.452 1.00 97.25 70 TYR A C 1
ATOM 543 O O . TYR A 1 70 ? -4.509 -3.537 -14.558 1.00 97.25 70 TYR A O 1
ATOM 551 N N . PRO A 1 71 ? -4.726 -3.266 -12.333 1.00 98.38 71 PRO A N 1
ATOM 552 C CA . PRO A 1 71 ? -3.986 -2.017 -12.295 1.00 98.38 71 PRO A CA 1
ATOM 553 C C . PRO A 1 71 ? -2.507 -2.259 -12.619 1.00 98.38 71 PRO A C 1
ATOM 555 O O . PRO A 1 71 ? -1.901 -3.227 -12.152 1.00 98.38 71 PRO A O 1
ATOM 558 N N . ILE A 1 72 ? -1.914 -1.357 -13.398 1.00 98.69 72 ILE A N 1
ATOM 559 C CA . ILE A 1 72 ? -0.498 -1.398 -13.772 1.00 98.69 72 ILE A CA 1
ATOM 560 C C . ILE A 1 72 ? 0.139 -0.062 -13.425 1.00 98.69 72 ILE A C 1
ATOM 562 O O . ILE A 1 72 ? -0.276 0.975 -13.943 1.00 98.69 72 ILE A O 1
ATOM 566 N N . MET A 1 73 ? 1.138 -0.091 -12.547 1.00 98.50 73 MET A N 1
ATOM 567 C CA . MET A 1 73 ? 1.845 1.098 -12.072 1.00 98.50 73 MET A CA 1
ATOM 568 C C . MET A 1 73 ? 3.259 1.112 -12.647 1.00 98.50 73 MET A C 1
ATOM 570 O O . MET A 1 73 ? 4.022 0.172 -12.413 1.00 98.50 73 MET A O 1
ATOM 574 N N . ILE A 1 74 ? 3.607 2.164 -13.390 1.00 98.62 74 ILE A N 1
ATOM 575 C CA . ILE A 1 74 ? 4.907 2.310 -14.048 1.00 98.62 74 ILE A CA 1
ATOM 576 C C . ILE A 1 74 ? 5.675 3.489 -13.442 1.00 98.62 74 ILE A C 1
ATOM 578 O O . ILE A 1 74 ? 5.146 4.595 -13.341 1.00 98.62 74 ILE A O 1
ATOM 582 N N . GLU A 1 75 ? 6.929 3.244 -13.066 1.00 98.31 75 GLU A N 1
ATOM 583 C CA . GLU A 1 75 ? 7.877 4.257 -12.584 1.00 98.31 75 GLU A CA 1
ATOM 584 C C . GLU A 1 75 ? 9.117 4.287 -13.492 1.00 98.31 75 GLU A C 1
ATOM 586 O O . GLU A 1 75 ? 9.680 3.239 -13.834 1.00 98.31 75 GLU A O 1
ATOM 591 N N . TYR A 1 76 ? 9.571 5.489 -13.846 1.00 97.88 76 TYR A N 1
ATOM 592 C CA . TYR A 1 76 ? 10.751 5.738 -14.670 1.00 97.88 76 TYR A CA 1
ATOM 593 C C . TYR A 1 76 ? 11.946 6.199 -13.819 1.00 97.88 76 TYR A C 1
ATOM 595 O O . TYR A 1 76 ? 11.794 6.964 -12.870 1.00 97.88 76 TYR A O 1
ATOM 603 N N . LYS A 1 77 ? 13.170 5.769 -14.168 1.00 96.62 77 LYS A N 1
ATOM 604 C CA . LYS A 1 77 ? 14.425 6.385 -13.681 1.00 96.62 77 LYS A CA 1
ATOM 605 C C . LYS A 1 77 ? 15.451 6.547 -14.794 1.00 96.62 77 LYS A C 1
ATOM 607 O O . LYS A 1 77 ? 15.676 5.649 -15.597 1.00 96.62 77 LYS A O 1
ATOM 612 N N . GLY A 1 78 ? 16.166 7.665 -14.798 1.00 93.12 78 GLY A N 1
ATOM 613 C CA . GLY A 1 78 ? 17.150 7.976 -15.843 1.00 93.12 78 GLY A CA 1
ATOM 614 C C . GLY A 1 78 ? 18.584 7.501 -15.615 1.00 93.12 78 GLY A C 1
ATOM 615 O O . GLY A 1 78 ? 19.503 8.169 -16.089 1.00 93.12 78 GLY A O 1
ATOM 616 N N . TYR A 1 79 ? 18.798 6.416 -14.868 1.00 92.06 79 TYR A N 1
ATOM 617 C CA . TYR A 1 79 ? 20.134 5.919 -14.528 1.00 92.06 79 TYR A CA 1
ATOM 618 C C . TYR A 1 79 ? 20.195 4.386 -14.589 1.00 92.06 79 TYR A C 1
ATOM 620 O O . TYR A 1 79 ? 19.302 3.705 -14.081 1.00 92.06 79 TYR A O 1
ATOM 628 N N . ALA A 1 80 ? 21.280 3.844 -15.155 1.00 89.19 80 ALA A N 1
ATOM 629 C CA . ALA A 1 80 ? 21.457 2.403 -15.377 1.00 89.19 80 ALA A CA 1
ATOM 630 C C . ALA A 1 80 ? 21.361 1.563 -14.093 1.00 89.19 80 ALA A C 1
ATOM 632 O O . ALA A 1 80 ? 20.816 0.468 -14.098 1.00 89.19 80 ALA A O 1
ATOM 633 N N . ASP A 1 81 ? 21.865 2.072 -12.970 1.00 92.88 81 ASP A N 1
ATOM 634 C CA . ASP A 1 81 ? 21.926 1.345 -11.699 1.00 92.88 81 ASP A CA 1
ATOM 635 C C . ASP A 1 81 ? 20.658 1.505 -10.841 1.00 92.88 81 ASP A C 1
ATOM 637 O O . ASP A 1 81 ? 20.649 1.106 -9.677 1.00 92.88 81 ASP A O 1
ATOM 641 N N . LYS A 1 82 ? 19.590 2.107 -11.382 1.00 96.69 82 LYS A N 1
ATOM 642 C CA . LYS A 1 82 ? 18.375 2.466 -10.629 1.00 96.69 82 LYS A CA 1
ATOM 643 C C . LYS A 1 82 ? 17.164 1.594 -10.926 1.00 96.69 82 LYS A C 1
ATOM 645 O O . LYS A 1 82 ? 16.049 1.979 -10.586 1.00 96.69 82 LYS A O 1
ATOM 650 N N . LEU A 1 83 ? 17.353 0.420 -11.530 1.00 97.69 83 LEU A N 1
ATOM 651 C CA . LEU A 1 83 ? 16.230 -0.467 -11.838 1.00 97.69 83 LEU A CA 1
ATOM 652 C C . LEU A 1 83 ? 15.549 -0.983 -10.573 1.00 97.69 83 LEU A C 1
ATOM 654 O O . LEU A 1 83 ? 14.356 -0.765 -10.372 1.00 97.69 83 LEU A O 1
ATOM 658 N N . VAL A 1 84 ? 16.310 -1.649 -9.708 1.00 98.25 84 VAL A N 1
ATOM 659 C CA . VAL A 1 84 ? 15.775 -2.297 -8.512 1.00 98.25 84 VAL A CA 1
ATOM 660 C C . VAL A 1 84 ? 16.849 -2.431 -7.440 1.00 98.25 84 VAL A C 1
ATOM 662 O O . VAL A 1 84 ? 18.010 -2.717 -7.734 1.00 98.25 84 VAL A O 1
ATOM 665 N N . LYS A 1 85 ? 16.449 -2.269 -6.179 1.00 97.88 85 LYS A N 1
ATOM 666 C CA . LYS A 1 85 ? 17.228 -2.682 -5.014 1.00 97.88 85 LYS A CA 1
ATOM 667 C C . LYS A 1 85 ? 16.540 -3.862 -4.352 1.00 97.88 85 LYS A C 1
ATOM 669 O O . LYS A 1 85 ? 15.404 -3.732 -3.897 1.00 97.88 85 LYS A O 1
ATOM 674 N N . LEU A 1 86 ? 17.239 -4.992 -4.301 1.00 96.81 86 LEU A N 1
ATOM 675 C CA . LEU A 1 86 ? 16.743 -6.229 -3.703 1.00 96.81 86 LEU A CA 1
ATOM 676 C C . LEU A 1 86 ? 17.295 -6.436 -2.291 1.00 96.81 86 LEU A C 1
ATOM 678 O O . LEU A 1 86 ? 18.413 -6.009 -1.981 1.00 96.81 86 LEU A O 1
ATOM 682 N N . ASN A 1 87 ? 16.502 -7.099 -1.454 1.00 92.00 87 ASN A N 1
ATOM 683 C CA . ASN A 1 87 ? 16.906 -7.578 -0.140 1.00 92.00 87 ASN A CA 1
ATOM 684 C C . ASN A 1 87 ? 17.632 -8.935 -0.267 1.00 92.00 87 ASN A C 1
ATOM 686 O O . ASN A 1 87 ? 17.879 -9.432 -1.366 1.00 92.00 87 ASN A O 1
ATOM 690 N N . SER A 1 88 ? 17.993 -9.544 0.866 1.00 89.25 88 SER A N 1
ATOM 691 C CA . SER A 1 88 ? 18.668 -10.854 0.900 1.00 89.25 88 SER A CA 1
ATOM 692 C C . SER A 1 88 ? 17.842 -12.002 0.317 1.00 89.25 88 SER A C 1
ATOM 694 O O . SER A 1 88 ? 18.408 -13.043 0.009 1.00 89.25 88 SER A O 1
ATOM 696 N N . ASP A 1 89 ? 16.535 -11.802 0.168 1.00 84.19 89 ASP A N 1
ATOM 697 C CA . ASP A 1 89 ? 15.572 -12.798 -0.302 1.00 84.19 89 ASP A CA 1
ATOM 698 C C . ASP A 1 89 ? 15.202 -12.598 -1.775 1.00 84.19 89 ASP A C 1
ATOM 700 O O . ASP A 1 89 ? 14.332 -13.279 -2.299 1.00 84.19 89 ASP A O 1
ATOM 704 N N . GLY A 1 90 ? 15.856 -11.658 -2.465 1.00 89.88 90 GLY A N 1
ATOM 705 C CA . GLY A 1 90 ? 15.596 -11.398 -3.880 1.00 89.88 90 GLY A CA 1
ATOM 706 C C . GLY A 1 90 ? 14.307 -10.617 -4.151 1.00 89.88 90 GLY A C 1
ATOM 707 O O . GLY A 1 90 ? 13.907 -10.495 -5.310 1.00 89.88 90 GLY A O 1
ATOM 708 N N . HIS A 1 91 ? 13.683 -10.036 -3.122 1.00 91.38 91 HIS A N 1
ATOM 709 C CA . HIS A 1 91 ? 12.509 -9.167 -3.248 1.00 91.38 91 HIS A CA 1
ATOM 710 C C . HIS A 1 91 ? 12.890 -7.682 -3.172 1.00 91.38 91 HIS A C 1
ATOM 712 O O . HIS A 1 91 ? 13.930 -7.351 -2.597 1.00 91.38 91 HIS A O 1
ATOM 718 N N . PRO A 1 92 ? 12.068 -6.761 -3.708 1.00 95.56 92 PRO A N 1
ATOM 719 C CA . PRO A 1 92 ? 12.285 -5.322 -3.559 1.00 95.56 92 PRO A CA 1
ATOM 720 C C . PRO A 1 92 ? 12.452 -4.903 -2.088 1.00 95.56 92 PRO A C 1
ATOM 722 O O . PRO A 1 92 ? 11.579 -5.129 -1.252 1.00 95.56 92 PRO A O 1
ATOM 725 N N . ASP A 1 93 ? 13.588 -4.277 -1.773 1.00 95.25 93 ASP A N 1
ATOM 726 C CA . ASP A 1 93 ? 14.007 -3.876 -0.423 1.00 95.25 93 ASP A CA 1
ATOM 727 C C . ASP A 1 93 ? 13.297 -2.595 0.051 1.00 95.25 93 ASP A C 1
ATOM 729 O O . ASP A 1 93 ? 13.908 -1.534 0.201 1.00 95.25 93 ASP A O 1
ATOM 733 N N . ASN A 1 94 ? 11.977 -2.671 0.222 1.00 94.00 94 ASN A N 1
ATOM 734 C CA . ASN A 1 94 ? 11.129 -1.525 0.567 1.00 94.00 94 ASN A CA 1
ATOM 735 C C . ASN A 1 94 ? 10.950 -1.301 2.073 1.00 94.00 94 ASN A C 1
ATOM 737 O O . ASN A 1 94 ? 10.272 -0.349 2.449 1.00 94.00 94 ASN A O 1
ATOM 741 N N . PHE A 1 95 ? 11.559 -2.117 2.936 1.00 88.81 95 PHE A N 1
ATOM 742 C CA . PHE A 1 95 ? 11.397 -2.021 4.389 1.00 88.81 95 PHE A CA 1
ATOM 743 C C . PHE A 1 95 ? 12.745 -2.018 5.108 1.00 88.81 95 PHE A C 1
ATOM 745 O O . PHE A 1 95 ? 13.675 -2.730 4.736 1.00 88.81 95 PHE A O 1
ATOM 752 N N . ASN A 1 96 ? 12.861 -1.201 6.150 1.00 86.00 96 ASN A N 1
ATOM 753 C CA . ASN A 1 96 ? 14.050 -1.137 6.989 1.00 86.00 96 ASN A CA 1
ATOM 754 C C . ASN A 1 96 ? 14.121 -2.357 7.916 1.00 86.00 96 ASN A C 1
ATOM 756 O O . ASN A 1 96 ? 13.185 -2.643 8.653 1.00 86.00 96 ASN A O 1
ATOM 760 N N . LYS A 1 97 ? 15.274 -3.034 7.964 1.00 79.81 97 LYS A N 1
ATOM 761 C CA . LYS A 1 97 ? 15.463 -4.236 8.804 1.00 79.81 97 LYS A CA 1
ATOM 762 C C . LYS A 1 97 ? 15.336 -3.991 10.313 1.00 79.81 97 LYS A C 1
ATOM 764 O O . LYS A 1 97 ? 15.143 -4.943 11.056 1.00 79.81 97 LYS A O 1
ATOM 769 N N . LYS A 1 98 ? 15.539 -2.750 10.774 1.00 75.50 98 LYS A N 1
ATOM 770 C CA . LYS A 1 98 ? 15.593 -2.414 12.207 1.00 75.50 98 LYS A CA 1
ATOM 771 C C . LYS A 1 98 ? 14.204 -2.253 12.823 1.00 75.50 98 LYS A C 1
ATOM 773 O O . LYS A 1 98 ? 14.001 -2.658 13.957 1.00 75.50 98 LYS A O 1
ATOM 778 N N . ASP A 1 99 ? 13.305 -1.592 12.108 1.00 70.81 99 ASP A N 1
ATOM 779 C CA . ASP A 1 99 ? 12.033 -1.088 12.637 1.00 70.81 99 ASP A CA 1
ATOM 780 C C . ASP A 1 99 ? 10.859 -1.307 11.675 1.00 70.81 99 ASP A C 1
ATOM 782 O O . ASP A 1 99 ? 9.772 -0.763 11.908 1.00 70.81 99 ASP A O 1
ATOM 786 N N . ASN A 1 100 ? 11.105 -2.040 10.580 1.00 72.19 100 ASN A N 1
ATOM 787 C CA . ASN A 1 100 ? 10.136 -2.434 9.566 1.00 72.19 100 ASN A CA 1
ATOM 788 C C . ASN A 1 100 ? 9.369 -1.278 8.900 1.00 72.19 100 ASN A C 1
ATOM 790 O O . ASN A 1 100 ? 8.347 -1.492 8.239 1.00 72.19 100 ASN A O 1
ATOM 794 N N . SER A 1 101 ? 9.872 -0.052 9.044 1.00 81.75 101 SER A N 1
ATOM 795 C CA . SER A 1 101 ? 9.309 1.131 8.404 1.00 81.75 101 SER A CA 1
ATOM 796 C C . SER A 1 101 ? 9.627 1.146 6.903 1.00 81.75 101 SER A C 1
ATOM 798 O O . SER A 1 101 ? 10.596 0.507 6.472 1.00 81.75 101 SER A O 1
ATOM 800 N N . PRO A 1 102 ? 8.841 1.864 6.080 1.00 87.38 102 PRO A N 1
ATOM 801 C CA . PRO A 1 102 ? 9.153 2.031 4.667 1.00 87.38 102 PRO A CA 1
ATOM 802 C C . PRO A 1 102 ? 10.560 2.609 4.452 1.00 87.38 102 PRO A C 1
ATOM 804 O O . PRO A 1 102 ? 10.943 3.642 5.006 1.00 87.38 102 PRO A O 1
ATOM 807 N N . ASN A 1 103 ? 11.348 1.959 3.600 1.00 93.50 103 ASN A N 1
ATOM 808 C CA . ASN A 1 103 ? 12.663 2.434 3.197 1.00 93.50 103 ASN A CA 1
ATOM 809 C C . ASN A 1 103 ? 12.513 3.471 2.074 1.00 93.50 103 ASN A C 1
ATOM 811 O O . ASN A 1 103 ? 12.745 3.186 0.897 1.00 93.50 103 ASN A O 1
ATOM 815 N N . HIS A 1 104 ? 12.126 4.694 2.448 1.00 92.38 104 HIS A N 1
ATOM 816 C CA . HIS A 1 104 ? 11.889 5.805 1.516 1.00 92.38 104 HIS A CA 1
ATOM 817 C C . HIS A 1 104 ? 13.084 6.107 0.607 1.00 92.38 104 HIS A C 1
ATOM 819 O O . HIS A 1 104 ? 12.908 6.517 -0.539 1.00 92.38 104 HIS A O 1
ATOM 825 N N . LYS A 1 105 ? 14.312 5.843 1.074 1.00 94.81 105 LYS A N 1
ATOM 826 C CA . LYS A 1 105 ? 15.507 5.965 0.237 1.00 94.81 105 LYS A CA 1
ATOM 827 C C . LYS A 1 105 ? 15.431 5.009 -0.950 1.00 94.81 105 LYS A C 1
ATOM 829 O O . LYS A 1 105 ? 15.594 5.453 -2.083 1.00 94.81 105 LYS A O 1
ATOM 834 N N . ASN A 1 106 ? 15.173 3.724 -0.714 1.00 96.75 106 ASN A N 1
ATOM 835 C CA . ASN A 1 106 ? 15.068 2.740 -1.792 1.00 96.75 106 ASN A CA 1
ATOM 836 C C . ASN A 1 106 ? 13.831 2.988 -2.665 1.00 96.75 106 ASN A C 1
ATOM 838 O O . ASN A 1 106 ? 13.954 3.010 -3.888 1.00 96.75 106 ASN A O 1
ATOM 842 N N . ILE A 1 107 ? 12.678 3.249 -2.044 1.00 96.12 107 ILE A N 1
ATOM 843 C CA . ILE A 1 107 ? 11.407 3.516 -2.735 1.00 96.12 107 ILE A CA 1
ATOM 844 C C . ILE A 1 107 ? 11.534 4.698 -3.706 1.00 96.12 107 ILE A C 1
ATOM 846 O O . ILE A 1 107 ? 11.054 4.632 -4.832 1.00 96.12 107 ILE A O 1
ATOM 850 N N . ASN A 1 108 ? 12.206 5.777 -3.299 1.00 95.00 108 ASN A N 1
ATOM 851 C CA . ASN A 1 108 ? 12.407 6.946 -4.154 1.00 95.00 108 ASN A CA 1
ATOM 852 C C . ASN A 1 108 ? 13.491 6.728 -5.229 1.00 95.00 108 ASN A C 1
ATOM 854 O O . ASN A 1 108 ? 13.370 7.236 -6.346 1.00 95.00 108 ASN A O 1
ATOM 858 N N . THR A 1 109 ? 14.549 5.985 -4.890 1.00 96.50 109 THR A N 1
ATOM 859 C CA . THR A 1 109 ? 15.758 5.867 -5.719 1.00 96.50 109 THR A CA 1
ATOM 860 C C . THR A 1 109 ? 15.602 4.882 -6.877 1.00 96.50 109 THR A C 1
ATOM 862 O O . THR A 1 109 ? 16.180 5.122 -7.936 1.00 96.50 109 THR A O 1
ATOM 865 N N . TYR A 1 110 ? 14.861 3.784 -6.695 1.00 98.19 110 TYR A N 1
ATOM 866 C CA . TYR A 1 110 ? 14.805 2.684 -7.665 1.00 98.19 110 TYR A CA 1
ATOM 867 C C . TYR A 1 110 ? 13.412 2.529 -8.281 1.00 98.19 110 TYR A C 1
ATOM 869 O O . TYR A 1 110 ? 12.408 2.589 -7.574 1.00 98.19 110 TYR A O 1
ATOM 877 N N . ALA A 1 111 ? 13.358 2.289 -9.593 1.00 98.12 111 ALA A N 1
ATOM 878 C CA . ALA A 1 111 ? 12.120 2.267 -10.370 1.00 98.12 111 ALA A CA 1
ATOM 879 C C . ALA A 1 111 ? 11.140 1.184 -9.886 1.00 98.12 111 ALA A C 1
ATOM 881 O O . ALA A 1 111 ? 10.003 1.477 -9.527 1.00 98.12 111 ALA A O 1
ATOM 882 N N . VAL A 1 112 ? 11.598 -0.069 -9.790 1.00 98.56 112 VAL A N 1
ATOM 883 C CA . VAL A 1 112 ? 10.767 -1.193 -9.326 1.00 98.56 112 VAL A CA 1
ATOM 884 C C . VAL A 1 112 ? 10.289 -0.974 -7.891 1.00 98.56 112 VAL A C 1
ATOM 886 O O . VAL A 1 112 ? 9.135 -1.247 -7.575 1.00 98.56 112 VAL A O 1
ATOM 889 N N . ASN A 1 113 ? 11.157 -0.470 -7.013 1.00 98.19 113 ASN A N 1
ATOM 890 C CA . ASN A 1 113 ? 10.818 -0.212 -5.615 1.00 98.19 113 ASN A CA 1
ATOM 891 C C . ASN A 1 113 ? 9.691 0.828 -5.490 1.00 98.19 113 ASN A C 1
ATOM 893 O O . ASN A 1 113 ? 8.769 0.619 -4.698 1.00 98.19 113 ASN A O 1
ATOM 897 N N . GLY A 1 114 ? 9.732 1.893 -6.300 1.00 97.62 114 GLY A N 1
ATOM 898 C CA . GLY A 1 114 ? 8.658 2.882 -6.413 1.00 97.62 114 GLY A CA 1
ATOM 899 C C . GLY A 1 114 ? 7.359 2.285 -6.958 1.00 97.62 114 GLY A C 1
ATOM 900 O O . GLY A 1 114 ? 6.308 2.439 -6.341 1.00 97.62 114 GLY A O 1
ATOM 901 N N . ALA A 1 115 ? 7.430 1.517 -8.049 1.00 98.25 115 ALA A N 1
ATOM 902 C CA . ALA A 1 115 ? 6.258 0.864 -8.636 1.00 98.25 115 ALA A CA 1
ATOM 903 C C . ALA A 1 115 ? 5.564 -0.107 -7.658 1.00 98.25 115 ALA A C 1
ATOM 905 O O . ALA A 1 115 ? 4.338 -0.115 -7.542 1.00 98.25 115 ALA A O 1
ATOM 906 N N . VAL A 1 116 ? 6.341 -0.886 -6.898 1.00 97.62 116 VAL A N 1
ATOM 907 C CA . VAL A 1 116 ? 5.819 -1.802 -5.867 1.00 97.62 116 VAL A CA 1
ATOM 908 C C . VAL A 1 116 ? 5.220 -1.040 -4.682 1.00 97.62 116 VAL A C 1
ATOM 910 O O . VAL A 1 116 ? 4.230 -1.486 -4.108 1.00 97.62 116 VAL A O 1
ATOM 913 N N . HIS A 1 117 ? 5.768 0.125 -4.326 1.00 95.88 117 HIS A N 1
ATOM 914 C CA . HIS A 1 117 ? 5.168 0.998 -3.310 1.00 95.88 117 HIS A CA 1
ATOM 915 C C . HIS A 1 117 ? 3.767 1.467 -3.720 1.00 95.88 117 HIS A C 1
ATOM 917 O O . HIS A 1 117 ? 2.836 1.370 -2.923 1.00 95.88 117 HIS A O 1
ATOM 923 N N . TYR A 1 118 ? 3.578 1.874 -4.979 1.00 96.88 118 TYR A N 1
ATOM 924 C CA . TYR A 1 118 ? 2.246 2.218 -5.493 1.00 96.88 118 TYR A CA 1
ATOM 925 C C . TYR A 1 118 ? 1.298 1.025 -5.501 1.00 96.88 118 TYR A C 1
ATOM 927 O O . TYR A 1 118 ? 0.145 1.150 -5.099 1.00 96.88 118 TYR A O 1
ATOM 935 N N . ALA A 1 119 ? 1.781 -0.144 -5.920 1.00 96.62 119 ALA A N 1
ATOM 936 C CA . ALA A 1 119 ? 0.974 -1.355 -5.914 1.00 96.62 119 ALA A CA 1
ATOM 937 C C . ALA A 1 119 ? 0.479 -1.714 -4.504 1.00 96.62 119 ALA A C 1
ATOM 939 O O . ALA A 1 119 ? -0.688 -2.062 -4.334 1.00 96.62 119 ALA A O 1
ATOM 940 N N . ASN A 1 120 ? 1.324 -1.548 -3.483 1.00 93.00 120 ASN A N 1
ATOM 941 C CA . ASN A 1 120 ? 0.934 -1.753 -2.088 1.00 93.00 120 ASN A CA 1
ATOM 942 C C . ASN A 1 120 ? -0.124 -0.750 -1.611 1.00 93.00 120 ASN A C 1
ATOM 944 O O . ASN A 1 120 ? -1.060 -1.155 -0.925 1.00 93.00 120 ASN A O 1
ATOM 948 N N . ALA A 1 121 ? -0.033 0.519 -2.024 1.00 92.12 121 ALA A N 1
ATOM 949 C CA . ALA A 1 121 ? -1.080 1.506 -1.752 1.00 92.12 121 ALA A CA 1
ATOM 950 C C . ALA A 1 121 ? -2.431 1.085 -2.354 1.00 92.12 121 ALA A C 1
ATOM 952 O O . ALA A 1 121 ? -3.474 1.216 -1.714 1.00 92.12 121 ALA A O 1
ATOM 953 N N . LEU A 1 122 ? -2.417 0.530 -3.570 1.00 93.75 122 LEU A N 1
ATOM 954 C CA . LEU A 1 122 ? -3.625 0.010 -4.202 1.00 93.75 122 LEU A CA 1
ATOM 955 C C . LEU A 1 122 ? -4.180 -1.202 -3.445 1.00 93.75 122 LEU A C 1
ATOM 957 O O . LEU A 1 122 ? -5.374 -1.223 -3.159 1.00 93.75 122 LEU A O 1
ATOM 961 N N . LEU A 1 123 ? -3.347 -2.170 -3.051 1.00 90.12 123 LEU A N 1
ATOM 962 C CA . LEU A 1 123 ? -3.810 -3.315 -2.250 1.00 90.12 123 LEU A CA 1
ATOM 963 C C . LEU A 1 123 ? -4.502 -2.890 -0.947 1.00 90.12 123 LEU A C 1
ATOM 965 O O . LEU A 1 123 ? -5.444 -3.556 -0.507 1.00 90.12 123 LEU A O 1
ATOM 969 N N . GLU A 1 124 ? -4.021 -1.810 -0.333 1.00 84.25 124 GLU A N 1
ATOM 970 C CA . GLU A 1 124 ? -4.513 -1.296 0.942 1.00 84.25 124 GLU A CA 1
ATOM 971 C C . GLU A 1 124 ? -5.836 -0.543 0.826 1.00 84.25 124 GLU A C 1
ATOM 973 O O . GLU A 1 124 ? -6.752 -0.750 1.628 1.00 84.25 124 GLU A O 1
ATOM 978 N N . PHE A 1 125 ? -5.928 0.354 -0.151 1.00 83.50 125 PHE A N 1
ATOM 979 C CA . PHE A 1 125 ? -7.003 1.340 -0.219 1.00 83.50 125 PHE A CA 1
ATOM 980 C C . PHE A 1 125 ? -8.010 1.076 -1.343 1.00 83.50 125 PHE A C 1
ATOM 982 O O . PHE A 1 125 ? -8.929 1.873 -1.520 1.00 83.50 125 PHE A O 1
ATOM 989 N N . THR A 1 126 ? -7.881 -0.043 -2.063 1.00 85.50 126 THR A N 1
ATOM 990 C CA . THR A 1 126 ? -8.811 -0.452 -3.126 1.00 85.50 126 THR A CA 1
ATOM 991 C C . THR A 1 126 ? -9.288 -1.902 -2.971 1.00 85.50 126 THR A C 1
ATOM 993 O O . THR A 1 126 ? -8.796 -2.690 -2.154 1.00 85.50 126 THR A O 1
ATOM 996 N N . SER A 1 127 ? -10.271 -2.264 -3.788 1.00 84.31 127 SER A N 1
ATOM 997 C CA . SER A 1 127 ? -10.783 -3.618 -3.965 1.00 84.31 127 SER A CA 1
ATOM 998 C C . SER A 1 127 ? -9.870 -4.510 -4.813 1.00 84.31 127 SER A C 1
ATOM 1000 O O . SER A 1 127 ? -9.989 -5.734 -4.712 1.00 84.31 127 SER A O 1
ATOM 1002 N N . TYR A 1 128 ? -8.930 -3.939 -5.578 1.00 90.44 128 TYR A N 1
ATOM 1003 C CA . TYR A 1 128 ? -8.009 -4.704 -6.419 1.00 90.44 128 TYR A CA 1
ATOM 1004 C C . TYR A 1 128 ? -7.132 -5.635 -5.577 1.00 90.44 128 TYR A C 1
ATOM 1006 O O . TYR A 1 128 ? -6.599 -5.268 -4.524 1.00 90.44 128 TYR A O 1
ATOM 1014 N N . THR A 1 129 ? -6.997 -6.873 -6.044 1.00 90.00 129 THR A N 1
ATOM 1015 C CA . THR A 1 129 ? -6.236 -7.922 -5.357 1.00 90.00 129 THR A CA 1
ATOM 1016 C C . THR A 1 129 ? -4.902 -8.226 -6.007 1.00 90.00 129 THR A C 1
ATOM 1018 O O . THR A 1 129 ? -4.045 -8.802 -5.342 1.00 90.00 129 THR A O 1
ATOM 1021 N N . ASP A 1 130 ? -4.743 -7.820 -7.264 1.00 93.81 130 ASP A N 1
ATOM 1022 C CA . ASP A 1 130 ? -3.681 -8.231 -8.168 1.00 93.81 130 ASP A CA 1
ATOM 1023 C C . ASP A 1 130 ? -3.222 -7.016 -8.979 1.00 93.81 130 ASP A C 1
ATOM 1025 O O . ASP A 1 130 ? -3.990 -6.448 -9.755 1.00 93.81 130 ASP A O 1
ATOM 1029 N N . ILE A 1 131 ? -1.978 -6.586 -8.775 1.00 97.50 131 ILE A N 1
ATOM 1030 C CA . ILE A 1 131 ? -1.402 -5.392 -9.399 1.00 97.50 131 ILE A CA 1
ATOM 1031 C C . ILE A 1 131 ? -0.071 -5.750 -10.060 1.00 97.50 131 ILE A C 1
ATOM 1033 O O . ILE A 1 131 ? 0.735 -6.514 -9.521 1.00 97.50 131 ILE A O 1
ATOM 1037 N N . ILE A 1 132 ? 0.178 -5.162 -11.230 1.00 98.38 132 ILE A N 1
ATOM 1038 C CA . ILE A 1 132 ? 1.457 -5.261 -11.936 1.00 98.38 132 ILE A CA 1
ATOM 1039 C C . ILE A 1 132 ? 2.273 -3.993 -11.666 1.00 98.38 132 ILE A C 1
ATOM 1041 O O . ILE A 1 132 ? 1.839 -2.878 -11.948 1.00 98.38 132 ILE A O 1
ATOM 1045 N N . ALA A 1 133 ? 3.474 -4.162 -11.126 1.00 98.44 133 ALA A N 1
ATOM 1046 C CA . ALA A 1 133 ? 4.432 -3.093 -10.881 1.00 98.44 133 ALA A CA 1
ATOM 1047 C C . ALA A 1 133 ? 5.556 -3.159 -11.922 1.00 98.44 133 ALA A C 1
ATOM 1049 O O . ALA A 1 133 ? 6.227 -4.184 -12.054 1.00 98.44 133 ALA A O 1
ATOM 1050 N N . ILE A 1 134 ? 5.780 -2.067 -12.652 1.00 98.75 134 ILE A N 1
ATOM 1051 C CA . ILE A 1 134 ? 6.795 -1.986 -13.705 1.00 98.75 134 ILE A CA 1
ATOM 1052 C C . ILE A 1 134 ? 7.776 -0.863 -13.377 1.00 98.75 134 ILE A C 1
ATOM 1054 O O . ILE A 1 134 ? 7.418 0.310 -13.342 1.00 98.75 134 ILE A O 1
ATOM 1058 N N . GLY A 1 135 ? 9.037 -1.217 -13.162 1.00 98.44 135 GLY A N 1
ATOM 1059 C CA . GLY A 1 135 ? 10.126 -0.249 -13.122 1.00 98.44 135 GLY A CA 1
ATOM 1060 C C . GLY A 1 135 ? 10.836 -0.211 -14.466 1.00 98.44 135 GLY A C 1
ATOM 1061 O O . GLY A 1 135 ? 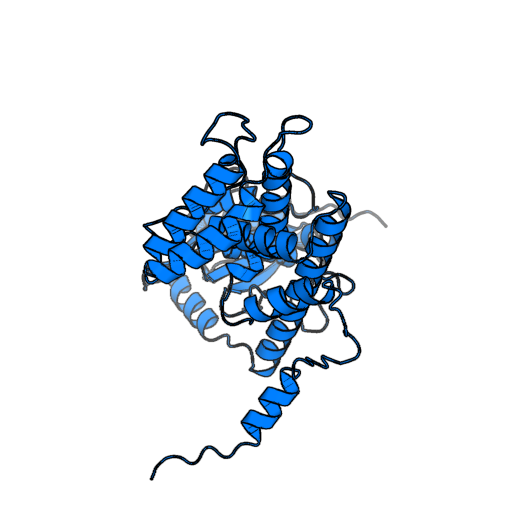11.213 -1.264 -14.979 1.00 98.44 135 GLY A O 1
ATOM 1062 N N . VAL A 1 136 ? 11.057 0.978 -15.022 1.00 98.31 136 VAL A N 1
ATOM 1063 C CA . VAL A 1 136 ? 11.845 1.136 -16.248 1.00 98.31 136 VAL A CA 1
ATOM 1064 C C . VAL A 1 136 ? 12.985 2.111 -16.027 1.00 98.31 136 VAL A C 1
ATOM 1066 O O . VAL A 1 136 ? 12.795 3.204 -15.493 1.00 98.31 136 VAL A O 1
ATOM 1069 N N . THR A 1 137 ? 14.177 1.735 -16.480 1.00 97.06 137 THR A N 1
ATOM 1070 C CA . THR A 1 137 ? 15.349 2.609 -16.444 1.00 97.06 137 THR A CA 1
ATOM 1071 C C . THR A 1 137 ? 16.121 2.602 -17.740 1.00 97.06 137 THR A C 1
ATOM 1073 O O . THR A 1 137 ? 15.864 1.797 -18.634 1.00 97.06 137 THR A O 1
ATOM 1076 N N . GLY A 1 138 ? 17.104 3.493 -17.841 1.00 92.88 138 GLY A N 1
ATOM 1077 C CA . GLY A 1 138 ? 18.103 3.369 -18.881 1.00 92.88 138 GLY A CA 1
ATOM 1078 C C . GLY A 1 138 ? 19.283 4.308 -18.747 1.00 92.88 138 GLY A C 1
ATOM 1079 O O . GLY A 1 138 ? 19.409 5.075 -17.791 1.00 92.88 138 GLY A O 1
ATOM 1080 N N . SER A 1 139 ? 20.163 4.214 -19.735 1.00 92.62 139 SER A N 1
ATOM 1081 C CA . SER A 1 139 ? 21.340 5.062 -19.902 1.00 92.62 139 SER A CA 1
ATOM 1082 C C . SER A 1 139 ? 21.735 5.132 -21.370 1.00 92.62 139 SER A C 1
ATOM 1084 O O . SER A 1 139 ? 21.448 4.212 -22.137 1.00 92.62 139 SER A O 1
ATOM 1086 N N . LEU A 1 140 ? 22.451 6.186 -21.752 1.00 91.38 140 LEU A N 1
ATOM 1087 C CA . LEU A 1 140 ? 23.136 6.216 -23.041 1.00 91.38 140 LEU A CA 1
ATOM 1088 C C . LEU A 1 140 ? 24.371 5.317 -22.974 1.00 91.38 140 LEU A C 1
ATOM 1090 O O . LEU A 1 140 ? 25.144 5.390 -22.017 1.00 91.38 140 LEU A O 1
ATOM 1094 N N . ASP A 1 141 ? 24.547 4.464 -23.976 1.00 87.12 141 ASP A N 1
ATOM 1095 C CA . ASP A 1 141 ? 25.813 3.767 -24.173 1.00 87.12 141 ASP A CA 1
ATOM 1096 C C . ASP A 1 141 ? 26.880 4.702 -24.775 1.00 87.12 141 ASP A C 1
ATOM 1098 O O . ASP A 1 141 ? 26.640 5.881 -25.044 1.00 87.12 141 ASP A O 1
ATOM 1102 N N . VAL A 1 142 ? 28.081 4.167 -25.006 1.00 85.81 142 VAL A N 1
ATOM 1103 C CA . VAL A 1 142 ? 29.205 4.917 -25.594 1.00 85.81 142 VAL A CA 1
ATOM 1104 C C . VAL A 1 142 ? 28.915 5.469 -26.996 1.00 85.81 142 VAL A C 1
ATOM 1106 O O . VAL A 1 142 ? 29.586 6.403 -27.423 1.00 85.81 142 VAL A O 1
ATOM 1109 N N . SER A 1 143 ? 27.927 4.913 -27.704 1.00 86.56 143 SER A N 1
ATOM 1110 C CA . SER A 1 143 ? 27.488 5.378 -29.026 1.00 86.56 143 SER A CA 1
ATOM 1111 C C . SER A 1 143 ? 26.399 6.453 -28.955 1.00 86.56 143 SER A C 1
ATOM 1113 O O . SER A 1 143 ? 25.988 6.974 -29.988 1.00 86.56 143 SER A O 1
ATOM 1115 N N . GLY A 1 144 ? 25.918 6.787 -27.752 1.00 84.62 144 GLY A N 1
ATOM 1116 C CA . GLY A 1 144 ? 24.774 7.675 -27.555 1.00 84.62 144 GLY A CA 1
ATOM 1117 C C . GLY A 1 144 ? 23.420 6.989 -27.758 1.00 84.62 144 GLY A C 1
ATOM 1118 O O . GLY A 1 144 ? 22.401 7.675 -27.808 1.00 84.62 144 GLY A O 1
ATOM 1119 N N . SER A 1 145 ? 23.380 5.656 -27.860 1.00 89.56 145 SER A N 1
ATOM 1120 C CA . SER A 1 145 ? 22.132 4.901 -27.997 1.00 89.56 145 SER A CA 1
ATOM 1121 C C . SER A 1 145 ? 21.513 4.631 -26.628 1.00 89.56 145 SER A C 1
ATOM 1123 O O . SER A 1 145 ? 22.196 4.197 -25.697 1.00 89.56 145 SER A O 1
ATOM 1125 N N . LEU A 1 146 ? 20.204 4.849 -26.501 1.00 91.75 146 LEU A N 1
ATOM 1126 C CA . LEU A 1 146 ? 19.476 4.612 -25.257 1.00 91.75 146 LEU A CA 1
ATOM 1127 C C . LEU A 1 146 ? 19.304 3.107 -25.006 1.00 91.75 146 LEU A C 1
ATOM 1129 O O . LEU A 1 146 ? 18.631 2.406 -25.763 1.00 91.75 146 LEU A O 1
ATOM 1133 N N . LYS A 1 147 ? 19.902 2.604 -23.925 1.00 93.12 147 LYS A N 1
ATOM 1134 C CA . LYS A 1 147 ? 19.702 1.236 -23.435 1.00 93.12 147 LYS A CA 1
ATOM 1135 C C . LYS A 1 147 ? 18.657 1.248 -22.333 1.00 93.12 147 LYS A C 1
ATOM 1137 O O . LYS A 1 147 ? 18.862 1.888 -21.307 1.00 93.12 147 LYS A O 1
ATOM 1142 N N . THR A 1 148 ? 17.555 0.542 -22.569 1.00 94.75 148 THR A N 1
ATOM 1143 C CA . THR A 1 148 ? 16.426 0.429 -21.637 1.00 94.75 148 THR A CA 1
ATOM 1144 C C . THR A 1 148 ? 16.500 -0.884 -20.866 1.00 94.75 148 THR A C 1
ATOM 1146 O O . THR A 1 148 ? 16.879 -1.912 -21.426 1.00 94.75 148 THR A O 1
ATOM 1149 N N . GLN A 1 149 ? 16.120 -0.851 -19.593 1.00 96.94 149 GLN A N 1
ATOM 1150 C CA . GLN A 1 149 ? 15.940 -2.021 -18.741 1.00 96.94 149 GLN A CA 1
ATOM 1151 C C . GLN A 1 149 ? 14.546 -1.980 -18.118 1.00 96.94 149 GLN A C 1
ATOM 1153 O O . GLN A 1 149 ? 14.109 -0.924 -17.660 1.00 96.94 149 GLN A O 1
ATOM 1158 N N . ILE A 1 150 ? 13.856 -3.121 -18.094 1.00 98.25 150 ILE A N 1
ATOM 1159 C CA . ILE A 1 150 ? 12.485 -3.242 -17.591 1.00 98.25 150 ILE A CA 1
ATOM 1160 C C . ILE A 1 150 ? 12.454 -4.323 -16.512 1.00 98.25 150 ILE A C 1
ATOM 1162 O O . ILE A 1 150 ? 12.887 -5.451 -16.732 1.00 98.25 150 ILE A O 1
ATOM 1166 N N . GLY A 1 151 ? 11.928 -3.979 -15.341 1.00 98.12 151 GLY A N 1
ATOM 1167 C CA . GLY A 1 151 ? 11.659 -4.903 -14.249 1.00 98.12 151 GLY A CA 1
ATOM 1168 C C . GLY A 1 151 ? 10.157 -5.011 -14.041 1.00 98.12 151 GLY A C 1
ATOM 1169 O O . GLY A 1 151 ? 9.528 -4.027 -13.661 1.00 98.12 151 GLY A O 1
ATOM 1170 N N . VAL A 1 152 ? 9.592 -6.197 -14.270 1.00 98.31 152 VAL A N 1
ATOM 1171 C CA . VAL A 1 152 ? 8.147 -6.447 -14.157 1.00 98.31 152 VAL A CA 1
ATOM 1172 C C . VAL A 1 152 ? 7.883 -7.365 -12.968 1.00 98.31 152 VAL A C 1
ATOM 1174 O O . VAL A 1 152 ? 8.436 -8.466 -12.877 1.00 98.31 152 VAL A O 1
ATOM 1177 N N . TYR A 1 153 ? 7.056 -6.885 -12.046 1.00 97.62 153 TYR A N 1
ATOM 1178 C CA . TYR A 1 153 ? 6.772 -7.522 -10.770 1.00 97.62 153 TYR A CA 1
ATOM 1179 C C . TYR A 1 153 ? 5.266 -7.665 -10.559 1.00 97.62 153 TYR A C 1
ATOM 1181 O O . TYR A 1 153 ? 4.486 -6.787 -10.920 1.00 97.62 153 TYR A O 1
ATOM 1189 N N . PHE A 1 154 ? 4.872 -8.769 -9.937 1.00 96.31 154 PHE A N 1
ATOM 1190 C CA . PHE A 1 154 ? 3.512 -9.045 -9.512 1.00 96.31 154 PHE A CA 1
ATOM 1191 C C . PHE A 1 154 ? 3.368 -8.809 -8.009 1.00 96.31 154 PHE A C 1
ATOM 1193 O O . PHE A 1 154 ? 4.171 -9.303 -7.214 1.00 96.31 154 PHE A O 1
ATOM 1200 N N . VAL A 1 155 ? 2.347 -8.049 -7.625 1.00 94.31 155 VAL A N 1
ATOM 1201 C CA . VAL A 1 155 ? 2.048 -7.679 -6.239 1.00 94.31 155 VAL A CA 1
ATOM 1202 C C . VAL A 1 155 ? 0.588 -8.036 -5.980 1.00 94.31 155 VAL A C 1
ATOM 1204 O O . VAL A 1 155 ? -0.297 -7.534 -6.668 1.00 94.31 155 VAL A O 1
ATOM 1207 N N . SER A 1 156 ? 0.321 -8.918 -5.017 1.00 90.50 156 SER A N 1
ATOM 1208 C CA . SER A 1 156 ? -1.032 -9.428 -4.769 1.00 90.50 156 SER A CA 1
ATOM 1209 C C . SER A 1 156 ? -1.355 -9.570 -3.285 1.00 90.50 156 SER A C 1
ATOM 1211 O O . SER A 1 156 ? -0.472 -9.640 -2.428 1.00 90.50 156 SER A O 1
ATOM 1213 N N . LYS A 1 157 ? -2.644 -9.680 -2.945 1.00 84.44 157 LYS A N 1
ATOM 1214 C CA . LYS A 1 157 ? -3.034 -10.021 -1.564 1.00 84.44 157 LYS A CA 1
ATOM 1215 C C . LYS A 1 157 ? -2.542 -11.417 -1.173 1.00 84.44 157 LYS A C 1
ATOM 1217 O O . LYS A 1 157 ? -2.125 -11.602 -0.034 1.00 84.44 157 LYS A O 1
ATOM 1222 N N . SER A 1 158 ? -2.530 -12.367 -2.113 1.00 79.25 158 SER A N 1
ATOM 1223 C CA . SER A 1 158 ? -2.066 -13.745 -1.891 1.00 79.25 158 SER A CA 1
ATOM 1224 C C . SER A 1 158 ? -0.566 -13.873 -1.626 1.00 79.25 158 SER A C 1
ATOM 1226 O O . SER A 1 158 ? -0.149 -14.854 -1.021 1.00 79.25 158 SER A O 1
ATOM 1228 N N . ASN A 1 159 ? 0.246 -12.901 -2.053 1.00 78.62 159 ASN A N 1
ATOM 1229 C CA . ASN A 1 159 ? 1.675 -12.843 -1.731 1.00 78.62 159 ASN A CA 1
ATOM 1230 C C . ASN A 1 159 ? 2.004 -11.771 -0.676 1.00 78.62 159 ASN A C 1
ATOM 1232 O O . ASN A 1 159 ? 3.158 -11.369 -0.530 1.00 78.62 159 ASN A O 1
ATOM 1236 N N . TYR A 1 160 ? 0.988 -11.303 0.059 1.00 77.62 160 TYR A N 1
ATOM 1237 C CA . TYR A 1 160 ? 1.093 -10.301 1.124 1.00 77.62 160 TYR A CA 1
ATOM 1238 C C . TYR A 1 160 ? 1.694 -8.953 0.691 1.00 77.62 160 TYR A C 1
ATOM 1240 O O . TYR A 1 160 ? 2.247 -8.228 1.525 1.00 77.62 160 TYR A O 1
ATOM 1248 N N . GLY A 1 161 ? 1.566 -8.600 -0.592 1.00 86.06 161 GLY A N 1
ATOM 1249 C CA . GLY A 1 161 ? 2.111 -7.370 -1.173 1.00 86.06 161 GLY A CA 1
ATOM 1250 C C . GLY A 1 161 ? 3.620 -7.411 -1.431 1.00 86.06 161 GLY A C 1
ATOM 1251 O O . GLY A 1 161 ? 4.262 -6.377 -1.631 1.00 86.06 161 GLY A O 1
ATOM 1252 N N . VAL A 1 162 ? 4.223 -8.601 -1.429 1.00 88.25 162 VAL A N 1
ATOM 1253 C CA . VAL A 1 162 ? 5.619 -8.759 -1.840 1.00 88.25 162 VAL A CA 1
ATOM 1254 C C . VAL A 1 162 ? 5.704 -8.719 -3.363 1.00 88.25 162 VAL A C 1
ATOM 1256 O O . VAL A 1 162 ? 4.999 -9.439 -4.063 1.00 88.25 162 VAL A O 1
ATOM 1259 N N . GLY A 1 163 ? 6.604 -7.888 -3.893 1.00 92.12 163 GLY A N 1
ATOM 1260 C CA . GLY A 1 163 ? 6.891 -7.867 -5.323 1.00 92.12 163 GLY A CA 1
ATOM 1261 C C . GLY A 1 163 ? 7.606 -9.142 -5.761 1.00 92.12 163 GLY A C 1
ATOM 1262 O O . GLY A 1 163 ? 8.791 -9.322 -5.469 1.00 92.12 163 GLY A O 1
ATOM 1263 N N . GLN A 1 164 ? 6.915 -9.988 -6.521 1.00 92.44 164 GLN A N 1
ATOM 1264 C CA . GLN A 1 164 ? 7.487 -11.174 -7.151 1.00 92.44 164 GLN A CA 1
ATOM 1265 C C . GLN A 1 164 ? 7.875 -10.869 -8.597 1.00 92.44 164 GLN A C 1
ATOM 1267 O O . GLN A 1 164 ? 7.044 -10.419 -9.380 1.00 92.44 164 GLN A O 1
ATOM 1272 N N . LYS A 1 165 ? 9.134 -11.109 -8.970 1.00 95.00 165 LYS A N 1
ATOM 1273 C CA . LYS A 1 165 ? 9.590 -10.885 -10.346 1.00 95.00 165 LYS A CA 1
ATOM 1274 C C . LYS A 1 165 ? 8.902 -11.873 -11.294 1.00 95.00 165 LYS A C 1
ATOM 1276 O O . LYS A 1 165 ? 8.925 -13.071 -11.035 1.00 95.00 165 LYS A O 1
ATOM 1281 N N . ILE A 1 166 ? 8.328 -11.371 -12.388 1.00 94.69 166 ILE A N 1
ATOM 1282 C CA . ILE A 1 166 ? 7.598 -12.199 -13.364 1.00 94.69 166 ILE A CA 1
ATOM 1283 C C . ILE A 1 166 ? 8.546 -12.828 -14.393 1.00 94.69 166 ILE A C 1
ATOM 1285 O O . ILE A 1 166 ? 8.369 -13.976 -14.797 1.00 94.69 166 ILE A O 1
ATOM 1289 N N . GLY A 1 167 ? 9.561 -12.077 -14.821 1.00 92.62 167 GLY A N 1
ATOM 1290 C CA . GLY A 1 167 ? 10.504 -12.493 -15.855 1.00 92.62 167 GLY A CA 1
ATOM 1291 C C . GLY A 1 167 ? 11.388 -11.341 -16.327 1.00 92.62 167 GLY A C 1
ATOM 1292 O O . GLY A 1 167 ? 11.414 -10.274 -15.708 1.00 92.62 167 GLY A O 1
ATOM 1293 N N . GLU A 1 168 ? 12.113 -11.573 -17.420 1.00 94.25 168 GLU A N 1
ATOM 1294 C CA . GLU A 1 168 ? 12.876 -10.547 -18.139 1.00 94.25 168 GLU A CA 1
ATOM 1295 C C . GLU A 1 168 ? 12.088 -10.087 -19.366 1.00 94.25 168 GLU A C 1
ATOM 1297 O O . GLU A 1 168 ? 11.558 -10.915 -20.109 1.00 94.25 168 GLU A O 1
ATOM 1302 N N . PHE A 1 169 ? 12.040 -8.776 -19.596 1.00 96.00 169 PHE A N 1
ATOM 1303 C CA . PHE A 1 169 ? 11.291 -8.179 -20.700 1.00 96.00 169 PHE A CA 1
ATOM 1304 C C . PHE A 1 169 ? 12.135 -7.115 -21.403 1.00 96.00 169 PHE A C 1
ATOM 1306 O O . PHE A 1 169 ? 12.834 -6.334 -20.757 1.00 96.00 169 PHE A O 1
ATOM 1313 N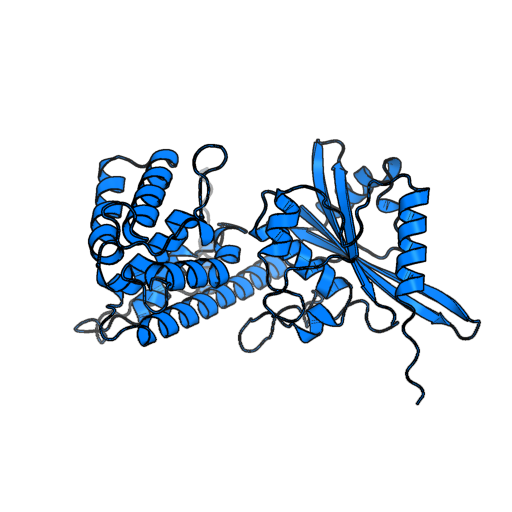 N . SER A 1 170 ? 12.066 -7.081 -22.735 1.00 93.38 170 SER A N 1
ATOM 1314 C CA . SER A 1 170 ? 12.761 -6.088 -23.565 1.00 93.38 170 SER A CA 1
ATOM 1315 C C . SER A 1 170 ? 11.891 -4.882 -23.927 1.00 93.38 170 SER A C 1
ATOM 1317 O O . SER A 1 170 ? 12.423 -3.812 -24.213 1.00 93.38 170 SER A O 1
ATOM 1319 N N . ASP A 1 171 ? 10.568 -5.053 -23.930 1.00 95.75 171 ASP A N 1
ATOM 1320 C CA . ASP A 1 171 ? 9.566 -4.033 -24.246 1.00 95.75 171 ASP A CA 1
ATOM 1321 C C . ASP A 1 171 ? 8.246 -4.322 -23.506 1.00 95.75 171 ASP A C 1
ATOM 1323 O O . ASP A 1 171 ? 8.152 -5.299 -22.760 1.00 95.75 171 ASP A O 1
ATOM 1327 N N . LEU A 1 172 ? 7.226 -3.479 -23.702 1.00 97.81 172 LEU A N 1
ATOM 1328 C CA . LEU A 1 172 ? 5.898 -3.658 -23.098 1.00 97.81 172 LEU A CA 1
ATOM 1329 C C . LEU A 1 172 ? 4.919 -4.466 -23.969 1.00 97.81 172 LEU A C 1
ATOM 1331 O O . LEU A 1 172 ? 3.707 -4.399 -23.761 1.00 97.81 172 LEU A O 1
ATOM 1335 N N . SER A 1 173 ? 5.399 -5.223 -24.962 1.00 97.56 173 SER A N 1
ATOM 1336 C CA . SER A 1 173 ? 4.525 -5.936 -25.909 1.00 97.56 173 SER A CA 1
ATOM 1337 C C . SER A 1 173 ? 3.665 -7.020 -25.253 1.00 97.56 173 SER A C 1
ATOM 1339 O O . SER A 1 173 ? 2.620 -7.384 -25.792 1.00 97.56 173 SER A O 1
ATOM 1341 N N . PHE A 1 174 ? 4.054 -7.498 -24.070 1.00 97.56 174 PHE A N 1
ATOM 1342 C CA . PHE A 1 174 ? 3.268 -8.419 -23.248 1.00 97.56 174 PHE A CA 1
ATOM 1343 C C . PHE A 1 174 ? 1.962 -7.802 -22.714 1.00 97.56 174 PHE A C 1
ATOM 1345 O O . PHE A 1 174 ? 1.062 -8.542 -22.331 1.00 97.56 174 PHE A O 1
ATOM 1352 N N . LEU A 1 175 ? 1.836 -6.469 -22.716 1.00 98.00 175 LEU A N 1
ATOM 1353 C CA . LEU A 1 175 ? 0.607 -5.761 -22.339 1.00 98.00 175 LEU A CA 1
ATOM 1354 C C . LEU A 1 175 ? -0.389 -5.613 -23.492 1.00 98.00 175 LEU A C 1
ATOM 1356 O O . LEU A 1 175 ? -1.519 -5.198 -23.255 1.00 98.00 175 LEU A O 1
ATOM 1360 N N . LYS A 1 176 ? 0.013 -5.919 -24.731 1.00 97.44 176 LYS A N 1
ATOM 1361 C CA . LYS A 1 176 ? -0.876 -5.828 -25.895 1.00 97.44 176 LYS A CA 1
ATOM 1362 C C . LYS A 1 176 ? -2.110 -6.718 -25.721 1.00 97.44 176 LYS A C 1
ATOM 1364 O O . LYS A 1 176 ? -1.957 -7.811 -25.170 1.00 97.44 176 LYS A O 1
ATOM 1369 N N . PRO A 1 177 ? -3.282 -6.328 -26.255 1.00 94.88 177 PRO A N 1
ATOM 1370 C CA . PRO A 1 177 ? -4.503 -7.126 -26.145 1.00 94.88 177 PRO A CA 1
ATOM 1371 C C . PRO A 1 177 ? -4.314 -8.596 -26.545 1.00 94.88 177 PRO A C 1
ATOM 1373 O O . PRO A 1 177 ? -4.750 -9.490 -25.830 1.00 94.88 177 PRO A O 1
ATOM 1376 N N . GLU A 1 178 ? -3.578 -8.865 -27.627 1.00 95.69 178 GLU A N 1
ATOM 1377 C CA . GLU A 1 178 ? -3.314 -10.222 -28.119 1.00 95.69 178 GLU A CA 1
ATOM 1378 C C . GLU A 1 178 ? -2.374 -11.063 -27.231 1.00 95.69 178 GLU A C 1
ATOM 1380 O O . GLU A 1 178 ? -2.355 -12.288 -27.344 1.00 95.69 178 GLU A O 1
ATOM 1385 N N . ASN A 1 179 ? -1.598 -10.429 -26.346 1.00 96.88 179 ASN A N 1
ATOM 1386 C CA . ASN A 1 179 ? -0.607 -11.092 -25.490 1.00 96.88 179 ASN A CA 1
ATOM 1387 C C . ASN A 1 179 ? -1.000 -11.100 -24.008 1.00 96.88 179 ASN A C 1
ATOM 1389 O O . ASN A 1 179 ? -0.498 -11.938 -23.252 1.00 96.88 179 ASN A O 1
ATOM 1393 N N . PHE A 1 180 ? -1.880 -10.188 -23.589 1.00 97.12 180 PHE A N 1
ATOM 1394 C CA . PHE A 1 180 ? -2.155 -9.921 -22.181 1.00 97.12 180 PHE A CA 1
ATOM 1395 C C . PHE A 1 180 ? -2.707 -11.146 -21.448 1.00 97.12 180 PHE A C 1
ATOM 1397 O O . PHE A 1 180 ? -2.251 -11.467 -20.353 1.00 97.12 180 PHE A O 1
ATOM 1404 N N . GLN A 1 181 ? -3.598 -11.911 -22.084 1.00 94.50 181 GLN A N 1
ATOM 1405 C CA . GLN A 1 181 ? -4.132 -13.140 -21.497 1.00 94.50 181 GLN A CA 1
ATOM 1406 C C . GLN A 1 181 ? -3.028 -14.164 -21.189 1.00 94.50 181 GLN A C 1
ATOM 1408 O O . GLN A 1 181 ? -2.980 -14.731 -20.096 1.00 94.50 181 GLN A O 1
ATOM 1413 N N . LYS A 1 182 ? -2.106 -14.382 -22.134 1.00 95.25 182 LYS A N 1
ATOM 1414 C CA . LYS A 1 182 ? -0.973 -15.300 -21.949 1.00 95.25 182 LYS A CA 1
ATOM 1415 C C . LYS A 1 182 ? -0.032 -14.803 -20.852 1.00 95.25 182 LYS A C 1
ATOM 1417 O O . LYS A 1 182 ? 0.452 -15.599 -20.051 1.00 95.25 182 LYS A O 1
ATOM 1422 N N . PHE A 1 183 ? 0.200 -13.493 -20.800 1.00 96.81 183 PHE A N 1
ATOM 1423 C CA . PHE A 1 183 ? 0.971 -12.869 -19.732 1.00 96.81 183 PHE A CA 1
ATOM 1424 C C . PHE A 1 183 ? 0.330 -13.125 -18.359 1.00 96.81 183 PHE A C 1
ATOM 1426 O O . PHE A 1 183 ? 1.004 -13.622 -17.463 1.00 96.81 183 PHE A O 1
ATOM 1433 N N . ILE A 1 184 ? -0.975 -12.894 -18.197 1.00 95.38 184 ILE A N 1
ATOM 1434 C CA . ILE A 1 184 ? -1.674 -13.137 -16.926 1.00 95.38 184 ILE A CA 1
ATOM 1435 C C . ILE A 1 184 ? -1.678 -14.623 -16.536 1.00 95.38 184 ILE A C 1
ATOM 1437 O O . ILE A 1 184 ? -1.550 -14.938 -15.352 1.00 95.38 184 ILE A O 1
ATOM 1441 N N . GLN A 1 185 ? -1.767 -15.549 -17.494 1.00 92.38 185 GLN A N 1
ATOM 1442 C CA . GLN A 1 185 ? -1.618 -16.983 -17.210 1.00 92.38 185 GLN A CA 1
ATOM 1443 C C . GLN A 1 185 ? -0.238 -17.301 -16.626 1.00 92.38 185 GLN A C 1
ATOM 1445 O O . GLN A 1 185 ? -0.162 -17.927 -15.571 1.00 92.38 185 GLN A O 1
ATOM 1450 N N . GLN A 1 186 ? 0.834 -16.781 -17.234 1.00 93.44 186 GLN A N 1
ATOM 1451 C CA . GLN A 1 186 ? 2.190 -16.909 -16.695 1.00 93.44 186 GLN A CA 1
ATOM 1452 C C . GLN A 1 186 ? 2.290 -16.323 -15.279 1.00 93.44 186 GLN A C 1
ATOM 1454 O O . GLN A 1 186 ? 2.904 -16.930 -14.407 1.00 93.44 186 GLN A O 1
ATOM 1459 N N . VAL A 1 187 ? 1.665 -15.167 -15.021 1.00 91.75 187 VAL A N 1
ATOM 1460 C CA . VAL A 1 187 ? 1.645 -14.560 -13.680 1.00 91.75 187 VAL A CA 1
ATOM 1461 C C . VAL A 1 187 ? 0.961 -15.469 -12.659 1.00 91.75 187 VAL A C 1
ATOM 1463 O O . VAL A 1 187 ? 1.485 -15.653 -11.566 1.00 91.75 187 VAL A O 1
ATOM 1466 N N . LYS A 1 188 ? -0.176 -16.079 -13.007 1.00 85.50 188 LYS A N 1
ATOM 1467 C CA . LYS A 1 188 ? -0.929 -16.980 -12.114 1.00 85.50 188 LYS A CA 1
ATOM 1468 C C . LYS A 1 188 ? -0.194 -18.299 -11.829 1.00 85.50 188 LYS A C 1
ATOM 1470 O O . LYS A 1 188 ? -0.464 -18.942 -10.815 1.00 85.50 188 LYS A O 1
ATOM 1475 N N . GLU A 1 189 ? 0.733 -18.705 -12.694 1.00 85.25 189 GLU A N 1
ATOM 1476 C CA . GLU A 1 189 ? 1.595 -19.876 -12.485 1.00 85.25 189 GLU A CA 1
ATOM 1477 C C . GLU A 1 189 ? 2.753 -19.608 -11.513 1.00 85.25 189 GLU A C 1
ATOM 1479 O O . GLU A 1 189 ? 3.300 -20.555 -10.937 1.00 85.25 189 GLU A O 1
ATOM 1484 N N . LEU A 1 190 ? 3.101 -18.338 -11.275 1.00 82.06 190 LEU A N 1
ATOM 1485 C CA . LEU A 1 190 ? 4.110 -17.955 -10.292 1.00 82.06 190 LEU A CA 1
ATOM 1486 C C . LEU A 1 190 ? 3.592 -18.253 -8.886 1.00 82.06 190 LEU A C 1
ATOM 1488 O O . LEU A 1 190 ? 2.842 -17.488 -8.284 1.00 82.06 190 LEU A O 1
ATOM 1492 N N . LYS A 1 191 ? 4.019 -19.388 -8.339 1.00 67.94 191 LYS A N 1
ATOM 1493 C CA . LYS A 1 191 ? 3.776 -19.741 -6.943 1.00 67.94 191 LYS A CA 1
ATOM 1494 C C . LYS A 1 191 ? 5.023 -19.458 -6.133 1.00 67.94 191 LYS A C 1
ATOM 1496 O O . LYS A 1 191 ? 6.113 -19.898 -6.489 1.00 67.94 191 LYS A O 1
ATOM 1501 N N . LEU A 1 192 ? 4.844 -18.751 -5.026 1.00 72.75 192 LEU A N 1
ATOM 1502 C CA . LEU A 1 192 ? 5.840 -18.749 -3.967 1.00 72.75 192 LEU A CA 1
ATOM 1503 C C . LEU A 1 192 ? 5.928 -20.157 -3.375 1.00 72.75 192 LEU A C 1
ATOM 1505 O O . LEU A 1 192 ? 4.922 -20.858 -3.222 1.00 72.75 192 LEU A O 1
ATOM 1509 N N . THR A 1 193 ? 7.140 -20.580 -3.048 1.00 78.50 193 THR A N 1
ATOM 1510 C CA . THR A 1 193 ? 7.358 -21.824 -2.316 1.00 78.50 193 THR A CA 1
ATOM 1511 C C . THR A 1 193 ? 6.757 -21.716 -0.909 1.00 78.50 193 THR A C 1
ATOM 1513 O O . THR A 1 193 ? 6.682 -20.618 -0.352 1.00 78.50 193 THR A O 1
ATOM 1516 N N . PRO A 1 194 ? 6.371 -22.836 -0.270 1.00 76.62 194 PRO A N 1
ATOM 1517 C CA . PRO A 1 194 ? 5.885 -22.806 1.109 1.00 76.62 194 PRO A CA 1
ATOM 1518 C C . PRO A 1 194 ? 6.859 -22.122 2.081 1.00 76.62 194 PRO A C 1
ATOM 1520 O O . PRO A 1 194 ? 6.427 -21.412 2.978 1.00 76.62 194 PRO A O 1
ATOM 1523 N N . ALA A 1 195 ? 8.170 -22.276 1.866 1.00 80.06 195 ALA A N 1
ATOM 1524 C CA . ALA A 1 195 ? 9.194 -21.635 2.689 1.00 80.06 195 ALA A CA 1
ATOM 1525 C C . ALA A 1 195 ? 9.230 -20.106 2.513 1.00 80.06 195 ALA A C 1
ATOM 1527 O O . ALA A 1 195 ? 9.398 -19.383 3.495 1.00 80.06 195 ALA A O 1
ATOM 1528 N N . GLU A 1 196 ? 9.056 -19.605 1.286 1.00 78.69 196 GLU A N 1
ATOM 1529 C CA . GLU A 1 196 ? 8.935 -18.165 1.022 1.00 78.69 196 GLU A CA 1
ATOM 1530 C C . GLU A 1 196 ? 7.652 -17.607 1.636 1.00 78.69 196 GLU A C 1
ATOM 1532 O O . GLU A 1 196 ? 7.696 -16.578 2.303 1.00 78.69 196 GLU A O 1
ATOM 1537 N N . ILE A 1 197 ? 6.529 -18.318 1.489 1.00 76.81 197 ILE A N 1
ATOM 1538 C CA . ILE A 1 197 ? 5.247 -17.948 2.102 1.00 76.81 197 ILE A CA 1
ATOM 1539 C C . ILE A 1 197 ? 5.382 -17.870 3.628 1.00 76.81 197 ILE A C 1
ATOM 1541 O O . ILE A 1 197 ? 5.034 -16.848 4.216 1.00 76.81 197 ILE A O 1
ATOM 1545 N N . ASP A 1 198 ? 5.946 -18.896 4.270 1.00 77.75 198 ASP A N 1
ATOM 1546 C CA . ASP A 1 198 ? 6.162 -18.930 5.722 1.00 77.75 198 ASP A CA 1
ATOM 1547 C C . ASP A 1 198 ? 7.061 -17.780 6.198 1.00 77.75 198 ASP A C 1
ATOM 1549 O O . ASP A 1 198 ? 6.818 -17.177 7.249 1.00 77.75 198 ASP A O 1
ATOM 1553 N N . LYS A 1 199 ? 8.095 -17.439 5.422 1.00 80.81 199 LYS A N 1
ATOM 1554 C CA . LYS A 1 199 ? 8.986 -16.324 5.742 1.00 80.81 199 LYS A CA 1
ATOM 1555 C C . LYS A 1 199 ? 8.284 -14.975 5.604 1.00 80.81 199 LYS A C 1
ATOM 1557 O O . LYS A 1 199 ? 8.351 -14.173 6.531 1.00 80.81 199 LYS A O 1
ATOM 1562 N N . ILE A 1 200 ? 7.566 -14.751 4.504 1.00 77.50 200 ILE A N 1
ATOM 1563 C CA . ILE A 1 200 ? 6.793 -13.523 4.276 1.00 77.50 200 ILE A CA 1
ATOM 1564 C C . ILE A 1 200 ? 5.732 -13.354 5.367 1.00 77.50 200 ILE A C 1
ATOM 1566 O O . ILE A 1 200 ? 5.560 -12.255 5.897 1.00 77.50 200 ILE A O 1
ATOM 1570 N N . HIS A 1 201 ? 5.070 -14.443 5.763 1.00 76.75 201 HIS A N 1
ATOM 1571 C CA . HIS A 1 201 ? 4.165 -14.454 6.906 1.00 76.75 201 HIS A CA 1
ATOM 1572 C C . HIS A 1 201 ? 4.851 -14.024 8.194 1.00 76.75 201 HIS A C 1
ATOM 1574 O O . HIS A 1 201 ? 4.328 -13.163 8.897 1.00 76.75 201 HIS A O 1
ATOM 1580 N N . LYS A 1 202 ? 6.009 -14.608 8.516 1.00 78.69 202 LYS A N 1
ATOM 1581 C CA . LYS A 1 202 ? 6.748 -14.273 9.735 1.00 78.69 202 LYS A CA 1
ATOM 1582 C C . LYS A 1 202 ? 7.189 -12.811 9.740 1.00 78.69 202 LYS A C 1
ATOM 1584 O O . LYS A 1 202 ? 7.036 -12.130 10.751 1.00 78.69 202 LYS A O 1
ATOM 1589 N N . ASP A 1 203 ? 7.698 -12.319 8.616 1.00 78.62 203 ASP A N 1
ATOM 1590 C CA . ASP A 1 203 ? 8.111 -10.925 8.485 1.00 78.62 203 ASP A CA 1
ATOM 1591 C C . ASP A 1 203 ? 6.909 -10.007 8.700 1.00 78.62 203 ASP A C 1
ATOM 1593 O O . ASP A 1 203 ? 6.954 -9.103 9.528 1.00 78.62 203 ASP A O 1
ATOM 1597 N N . ARG A 1 204 ? 5.779 -10.301 8.058 1.00 78.62 204 ARG A N 1
ATOM 1598 C CA . ARG A 1 204 ? 4.519 -9.580 8.251 1.00 78.62 204 ARG A CA 1
ATOM 1599 C C . ARG A 1 204 ? 4.011 -9.625 9.696 1.00 78.62 204 ARG A C 1
ATOM 1601 O O . ARG A 1 204 ? 3.570 -8.604 10.216 1.00 78.62 204 ARG A O 1
ATOM 1608 N N . GLU A 1 205 ? 4.087 -10.774 10.356 1.00 78.88 205 GLU A N 1
ATOM 1609 C CA . GLU A 1 205 ? 3.737 -10.930 11.769 1.00 78.88 205 GLU A CA 1
ATOM 1610 C C . GLU A 1 205 ? 4.596 -10.048 12.685 1.00 78.88 205 GLU A C 1
ATOM 1612 O O . GLU A 1 205 ? 4.071 -9.500 13.658 1.00 78.88 205 GLU A O 1
ATOM 1617 N N . ASN A 1 206 ? 5.888 -9.896 12.381 1.00 81.69 206 ASN A N 1
ATOM 1618 C CA . ASN A 1 206 ? 6.779 -8.984 13.102 1.00 81.69 206 ASN A CA 1
ATOM 1619 C C . ASN A 1 206 ? 6.395 -7.523 12.837 1.00 81.69 206 ASN A C 1
ATOM 1621 O O . ASN A 1 206 ? 6.337 -6.726 13.765 1.00 81.69 206 ASN A O 1
ATOM 1625 N N . ARG A 1 207 ? 6.038 -7.180 11.592 1.00 80.50 207 ARG A N 1
ATOM 1626 C CA . ARG A 1 207 ? 5.587 -5.824 11.231 1.00 80.50 207 ARG A CA 1
ATOM 1627 C C . ARG A 1 207 ? 4.318 -5.411 11.976 1.00 80.50 207 ARG A C 1
ATOM 1629 O O . ARG A 1 207 ? 4.224 -4.275 12.434 1.00 80.50 207 ARG A O 1
ATOM 1636 N N . ILE A 1 208 ? 3.363 -6.332 12.114 1.00 81.69 208 ILE A N 1
ATOM 1637 C CA . ILE A 1 208 ? 2.154 -6.121 12.923 1.00 81.69 208 ILE A CA 1
ATOM 1638 C C . ILE A 1 208 ? 2.539 -5.865 14.382 1.00 81.69 208 ILE A C 1
ATOM 1640 O O . ILE A 1 208 ? 1.990 -4.965 15.012 1.00 81.69 208 ILE A O 1
ATOM 1644 N N . GLU A 1 209 ? 3.489 -6.637 14.914 1.00 82.94 209 GLU A N 1
ATOM 1645 C CA . GLU A 1 209 ? 3.930 -6.498 16.301 1.00 82.94 209 GLU A CA 1
ATOM 1646 C C . GLU A 1 209 ? 4.619 -5.156 16.571 1.00 82.94 209 GLU A C 1
ATOM 1648 O O . GLU A 1 209 ? 4.288 -4.483 17.550 1.00 82.94 209 GLU A O 1
ATOM 1653 N N . ASP A 1 210 ? 5.481 -4.712 15.658 1.00 83.06 210 ASP A N 1
ATOM 1654 C CA . ASP A 1 210 ? 6.132 -3.404 15.730 1.00 83.06 210 ASP A CA 1
ATOM 1655 C C . ASP A 1 210 ? 5.114 -2.257 15.657 1.00 83.06 210 ASP A C 1
ATOM 1657 O O . ASP A 1 210 ? 5.185 -1.308 16.440 1.00 83.06 210 ASP A O 1
ATOM 1661 N N . ALA A 1 211 ? 4.147 -2.337 14.736 1.00 84.00 211 ALA A N 1
ATOM 1662 C CA . ALA A 1 211 ? 3.118 -1.311 14.570 1.00 84.00 211 ALA A CA 1
ATOM 1663 C C . ALA A 1 211 ? 2.221 -1.200 15.813 1.00 84.00 211 ALA A C 1
ATOM 1665 O O . ALA A 1 211 ? 2.006 -0.104 16.332 1.00 84.00 211 ALA A O 1
ATOM 1666 N N . LEU A 1 212 ? 1.764 -2.337 16.344 1.00 84.81 212 LEU A N 1
ATOM 1667 C CA . LEU A 1 212 ? 0.967 -2.388 17.570 1.00 84.81 212 LEU A CA 1
ATOM 1668 C C . LEU A 1 212 ? 1.739 -1.863 18.784 1.00 84.81 212 LEU A C 1
ATOM 1670 O O . LEU A 1 212 ? 1.176 -1.117 19.583 1.00 84.81 212 LEU A O 1
ATOM 1674 N N . THR A 1 213 ? 3.027 -2.197 18.904 1.00 83.81 213 THR A N 1
ATOM 1675 C CA . THR A 1 213 ? 3.884 -1.700 19.993 1.00 83.81 213 THR A CA 1
ATOM 1676 C C . THR A 1 213 ? 4.017 -0.179 19.923 1.00 83.81 213 THR A C 1
ATOM 1678 O O . THR A 1 213 ? 3.763 0.501 20.916 1.00 83.81 213 THR A O 1
ATOM 1681 N N . LYS A 1 214 ? 4.297 0.374 18.733 1.00 85.00 214 LYS A N 1
ATOM 1682 C CA . LYS A 1 214 ? 4.395 1.829 18.518 1.00 85.00 214 LYS A CA 1
ATOM 1683 C C . LYS A 1 214 ? 3.082 2.558 18.806 1.00 85.00 214 LYS A C 1
ATOM 1685 O O . LYS A 1 214 ? 3.116 3.665 19.340 1.00 85.00 214 LYS A O 1
ATOM 1690 N N . ILE A 1 215 ? 1.935 1.982 18.432 1.00 87.38 215 ILE A N 1
ATOM 1691 C CA . ILE A 1 215 ? 0.621 2.554 18.763 1.00 87.38 215 ILE A CA 1
ATOM 1692 C C . ILE A 1 215 ? 0.410 2.542 20.275 1.00 87.38 215 ILE A C 1
ATOM 1694 O O . ILE A 1 215 ? 0.020 3.556 20.847 1.00 87.38 215 ILE A O 1
ATOM 1698 N N . ASN A 1 216 ? 0.678 1.417 20.937 1.00 83.62 216 ASN A N 1
ATOM 1699 C CA . ASN A 1 216 ? 0.463 1.290 22.374 1.00 83.62 216 ASN A CA 1
ATOM 1700 C C . ASN A 1 216 ? 1.339 2.275 23.171 1.00 83.62 216 ASN A C 1
ATOM 1702 O O . ASN A 1 216 ? 0.836 2.931 24.082 1.00 83.62 216 ASN A O 1
ATOM 1706 N N . GLU A 1 217 ? 2.607 2.450 22.778 1.00 83.25 217 GLU A N 1
ATOM 1707 C CA . GLU A 1 217 ? 3.519 3.463 23.330 1.00 83.25 217 GLU A CA 1
ATOM 1708 C C . GLU A 1 217 ? 2.995 4.890 23.120 1.00 83.25 217 GLU A C 1
ATOM 1710 O O . GLU A 1 217 ? 2.966 5.692 24.055 1.00 83.25 217 GLU A O 1
ATOM 1715 N N . ARG A 1 218 ? 2.537 5.222 21.904 1.00 85.94 218 ARG A N 1
ATOM 1716 C CA . ARG A 1 218 ? 1.946 6.537 21.610 1.00 85.94 218 ARG A CA 1
ATOM 1717 C C . ARG A 1 218 ? 0.715 6.796 22.469 1.00 85.94 218 ARG A C 1
ATOM 1719 O O . ARG A 1 218 ? 0.632 7.840 23.108 1.00 85.94 218 ARG A O 1
ATOM 1726 N N . LEU A 1 219 ? -0.205 5.839 22.543 1.00 84.56 219 LEU A N 1
ATOM 1727 C CA . LEU A 1 219 ? -1.416 5.940 23.353 1.00 84.56 219 LEU A CA 1
ATOM 1728 C C . LEU A 1 219 ? -1.118 6.109 24.845 1.00 84.56 219 LEU A C 1
ATOM 1730 O O . LEU A 1 219 ? -1.804 6.880 25.509 1.00 84.56 219 LEU A O 1
ATOM 1734 N N . TYR A 1 220 ? -0.096 5.425 25.364 1.00 80.38 220 TYR A N 1
ATOM 1735 C CA . TYR A 1 220 ? 0.349 5.589 26.749 1.00 80.38 220 TYR A CA 1
ATOM 1736 C C . TYR A 1 220 ? 0.814 7.026 27.038 1.00 80.38 220 TYR A C 1
ATOM 1738 O O . TYR A 1 220 ? 0.510 7.573 28.093 1.00 80.38 220 TYR A O 1
ATOM 1746 N N . ASN A 1 221 ? 1.498 7.657 26.081 1.00 81.44 221 ASN A N 1
ATOM 1747 C CA . ASN A 1 221 ? 2.071 8.994 26.242 1.00 81.44 221 ASN A CA 1
ATOM 1748 C C . ASN A 1 221 ? 1.095 10.149 25.936 1.00 81.44 221 ASN A C 1
ATOM 1750 O O . ASN A 1 221 ? 1.373 11.288 26.306 1.00 81.44 221 ASN A O 1
ATOM 1754 N N . LYS A 1 222 ? -0.027 9.898 25.245 1.00 78.62 222 LYS A N 1
ATOM 1755 C CA . LYS A 1 222 ? -0.970 10.949 24.802 1.00 78.62 222 LYS A CA 1
ATOM 1756 C C . LYS A 1 222 ? -1.798 11.568 25.931 1.00 78.62 222 LYS A C 1
ATOM 1758 O O . LYS A 1 222 ? -2.189 12.732 25.835 1.00 78.62 222 LYS A O 1
ATOM 1763 N N . GLN A 1 223 ? -2.105 10.801 26.973 1.00 68.12 223 GLN A N 1
ATOM 1764 C CA . GLN A 1 223 ? -2.914 11.278 28.089 1.00 68.12 223 GLN A CA 1
ATOM 1765 C C . GLN A 1 223 ? -2.546 10.537 29.370 1.00 68.12 223 GLN A C 1
ATOM 1767 O O . GLN A 1 223 ? -2.526 9.305 29.400 1.00 68.12 223 GLN A O 1
ATOM 1772 N N . GLU A 1 224 ? -2.316 11.294 30.444 1.00 60.78 224 GLU A N 1
ATOM 1773 C CA . GLU A 1 224 ? -2.183 10.722 31.781 1.00 60.78 224 GLU A CA 1
ATOM 1774 C C . GLU A 1 224 ? -3.440 9.895 32.103 1.00 60.78 224 GLU A C 1
ATOM 1776 O O . GLU A 1 224 ? -4.564 10.390 32.010 1.00 60.78 224 GLU A O 1
ATOM 1781 N N . ASN A 1 225 ? -3.245 8.630 32.490 1.00 66.19 225 ASN A N 1
ATOM 1782 C CA . ASN A 1 225 ? -4.283 7.690 32.944 1.00 66.19 225 ASN A CA 1
ATOM 1783 C C . ASN A 1 225 ? -5.141 6.985 31.872 1.00 66.19 225 ASN A C 1
ATOM 1785 O O . ASN A 1 225 ? -6.183 6.418 32.211 1.00 66.19 225 ASN A O 1
ATOM 1789 N N . LEU A 1 226 ? -4.714 6.904 30.603 1.00 79.62 226 LEU A N 1
ATOM 1790 C CA . LEU A 1 226 ? -5.327 5.939 29.674 1.00 79.62 226 LEU A CA 1
ATOM 1791 C C . LEU A 1 226 ? -5.007 4.501 30.110 1.00 79.62 226 LEU A C 1
ATOM 1793 O O . LEU A 1 226 ? -3.905 3.995 29.879 1.00 79.62 226 LEU A O 1
ATOM 1797 N N . SER A 1 227 ? -5.987 3.825 30.717 1.00 82.06 227 SER A N 1
ATOM 1798 C CA . SER A 1 227 ? -5.860 2.415 31.104 1.00 82.06 227 SER A CA 1
ATOM 1799 C C . SER A 1 227 ? -5.541 1.535 29.889 1.00 82.06 227 SER A C 1
ATOM 1801 O O . SER A 1 227 ? -5.953 1.836 28.766 1.00 82.06 227 SER A O 1
ATOM 1803 N N . ALA A 1 228 ? -4.842 0.417 30.089 1.00 78.50 228 ALA A N 1
ATOM 1804 C CA . ALA A 1 228 ? -4.547 -0.499 28.987 1.00 78.50 228 ALA A CA 1
ATOM 1805 C C . ALA A 1 228 ? -5.827 -1.056 28.329 1.00 78.50 228 ALA A C 1
ATOM 1807 O O . ALA A 1 228 ? -5.877 -1.172 27.105 1.00 78.50 228 ALA A O 1
ATOM 1808 N N . LEU A 1 229 ? -6.898 -1.278 29.104 1.00 83.19 229 LEU A N 1
ATOM 1809 C CA . LEU A 1 229 ? -8.213 -1.639 28.565 1.00 83.19 229 LEU A CA 1
ATOM 1810 C C . LEU A 1 229 ? -8.786 -0.535 27.662 1.00 83.19 229 LEU A C 1
ATOM 1812 O O . LEU A 1 229 ? -9.267 -0.823 26.567 1.00 83.19 229 LEU A O 1
ATOM 1816 N N . SER A 1 230 ? -8.676 0.732 28.074 1.00 87.50 230 SER A N 1
ATOM 1817 C CA . SER A 1 230 ? -9.089 1.872 27.249 1.00 87.50 230 SER A CA 1
ATOM 1818 C C . SER A 1 230 ? -8.302 1.919 25.937 1.00 87.50 230 SER A C 1
ATOM 1820 O O . SER A 1 230 ? -8.892 2.101 24.875 1.00 87.50 230 SER A O 1
ATOM 1822 N N . ARG A 1 231 ? -6.983 1.684 25.971 1.00 87.69 231 ARG A N 1
ATOM 1823 C CA . ARG A 1 231 ? -6.155 1.632 24.752 1.00 87.69 231 ARG A CA 1
ATOM 1824 C C . ARG A 1 231 ? -6.621 0.529 23.795 1.00 87.69 231 ARG A C 1
ATOM 1826 O O . ARG A 1 231 ? -6.764 0.782 22.602 1.00 87.69 231 ARG A O 1
ATOM 1833 N N . ILE A 1 232 ? -6.932 -0.663 24.313 1.00 86.69 232 ILE A N 1
ATOM 1834 C CA . ILE A 1 232 ? -7.488 -1.776 23.521 1.00 86.69 232 ILE A CA 1
ATOM 1835 C C . ILE A 1 232 ? -8.814 -1.383 22.873 1.00 86.69 232 ILE A C 1
ATOM 1837 O O . ILE A 1 232 ? -9.012 -1.634 21.681 1.00 86.69 232 ILE A O 1
ATOM 1841 N N . HIS A 1 233 ? -9.718 -0.764 23.636 1.00 91.50 233 HIS A N 1
ATOM 1842 C CA . HIS A 1 233 ? -11.003 -0.309 23.116 1.00 91.50 233 HIS A CA 1
ATOM 1843 C C . HIS A 1 233 ? -10.829 0.709 21.989 1.00 91.50 233 HIS A C 1
ATOM 1845 O O . HIS A 1 233 ? -11.480 0.569 20.959 1.00 91.50 233 HIS A O 1
ATOM 1851 N N . LEU A 1 234 ? -9.929 1.681 22.144 1.00 92.75 234 LEU A N 1
ATOM 1852 C CA . LEU A 1 234 ? -9.690 2.730 21.149 1.00 92.75 234 LEU A CA 1
ATOM 1853 C C . LEU A 1 234 ? -9.152 2.170 19.825 1.00 92.75 234 LEU A C 1
ATOM 1855 O O . LEU A 1 234 ? -9.675 2.497 18.756 1.00 92.75 234 LEU A O 1
ATOM 1859 N N . VAL A 1 235 ? -8.169 1.269 19.891 1.00 91.62 235 VAL A N 1
ATOM 1860 C CA . VAL A 1 235 ? -7.627 0.596 18.700 1.00 91.62 235 VAL A CA 1
ATOM 1861 C C . VAL A 1 235 ? -8.697 -0.283 18.045 1.00 91.62 235 VAL A C 1
ATOM 1863 O O . VAL A 1 235 ? -8.946 -0.178 16.844 1.00 91.62 235 VAL A O 1
ATOM 1866 N N . SER A 1 236 ? -9.400 -1.102 18.833 1.00 91.44 236 SER A N 1
ATOM 1867 C CA . SER A 1 236 ? -10.442 -2.008 18.325 1.00 91.44 236 SER A CA 1
ATOM 1868 C C . SER A 1 236 ? -11.597 -1.251 17.668 1.00 91.44 236 SER A C 1
ATOM 1870 O O . SER A 1 236 ? -12.073 -1.641 16.602 1.00 91.44 236 SER A O 1
ATOM 1872 N N . ALA A 1 237 ? -12.030 -0.150 18.282 1.00 94.94 237 ALA A N 1
ATOM 1873 C CA . ALA A 1 237 ? -13.081 0.716 17.769 1.00 94.94 237 ALA A CA 1
ATOM 1874 C C . ALA A 1 237 ? -12.708 1.328 16.418 1.00 94.94 237 ALA A C 1
ATOM 1876 O O . ALA A 1 237 ? -13.507 1.291 15.481 1.00 94.94 237 ALA A O 1
ATOM 1877 N N . SER A 1 238 ? -11.478 1.831 16.310 1.00 95.12 238 SER A N 1
ATOM 1878 C CA . SER A 1 238 ? -10.964 2.445 15.086 1.00 95.12 238 SER A CA 1
ATOM 1879 C C . SER A 1 238 ? -10.923 1.440 13.933 1.00 95.12 238 SER A C 1
ATOM 1881 O O . SER A 1 238 ? -11.414 1.727 12.842 1.00 95.12 238 SER A O 1
ATOM 1883 N N . ILE A 1 239 ? -10.451 0.217 14.197 1.00 92.25 239 ILE A N 1
ATOM 1884 C CA . ILE A 1 239 ? -10.425 -0.869 13.206 1.00 92.25 239 ILE A CA 1
ATOM 1885 C C . ILE A 1 239 ? -11.847 -1.247 12.770 1.00 92.25 239 ILE A C 1
ATOM 1887 O O . ILE A 1 239 ? -12.136 -1.295 11.575 1.00 92.25 239 ILE A O 1
ATOM 1891 N N . MET A 1 240 ? -12.765 -1.482 13.716 1.00 92.38 240 MET A N 1
ATOM 1892 C CA . MET A 1 240 ? -14.152 -1.849 13.395 1.00 92.38 240 MET A CA 1
ATOM 1893 C C . MET A 1 240 ? -14.875 -0.760 12.594 1.00 92.38 240 MET A C 1
ATOM 1895 O O . MET A 1 240 ? -15.645 -1.075 11.686 1.00 92.38 240 MET A O 1
ATOM 1899 N N . ALA A 1 241 ? -14.621 0.513 12.902 1.00 94.94 241 ALA A N 1
ATOM 1900 C CA . ALA A 1 241 ? -15.181 1.633 12.160 1.00 94.94 241 ALA A CA 1
ATOM 1901 C C . ALA A 1 241 ? -14.587 1.756 10.742 1.00 94.94 241 ALA A C 1
ATOM 1903 O O . ALA A 1 241 ? -15.308 2.127 9.813 1.00 94.94 241 ALA A O 1
ATOM 1904 N N . ASN A 1 242 ? -13.309 1.412 10.543 1.00 93.44 242 ASN A N 1
ATOM 1905 C CA . ASN A 1 242 ? -12.637 1.515 9.245 1.00 93.44 242 ASN A CA 1
ATOM 1906 C C . ASN A 1 242 ? -12.826 0.294 8.321 1.00 93.44 242 ASN A C 1
ATOM 1908 O O . ASN A 1 242 ? -12.709 0.435 7.110 1.00 93.44 242 ASN A O 1
ATOM 1912 N N . LEU A 1 243 ? -13.144 -0.897 8.837 1.00 88.06 243 LEU A N 1
ATOM 1913 C CA . LEU A 1 243 ? -13.252 -2.111 8.009 1.00 88.06 243 LEU A CA 1
ATOM 1914 C C . LEU A 1 243 ? -14.358 -2.047 6.940 1.00 88.06 243 LEU A C 1
ATOM 1916 O O . LEU A 1 243 ? -14.170 -2.538 5.828 1.00 88.06 243 LEU A O 1
ATOM 1920 N N . GLY A 1 244 ? -15.518 -1.473 7.272 1.00 86.31 244 GLY A N 1
ATOM 1921 C CA . GLY A 1 244 ? -16.680 -1.444 6.376 1.00 86.31 244 GLY A CA 1
ATOM 1922 C C . GLY A 1 244 ? -17.210 -2.834 5.968 1.00 86.31 244 GLY A C 1
ATOM 1923 O O . GLY A 1 244 ? -16.779 -3.885 6.449 1.00 86.31 244 GLY A O 1
ATOM 1924 N N . VAL A 1 245 ? -18.216 -2.845 5.090 1.00 82.69 245 VAL A N 1
ATOM 1925 C CA . VAL A 1 245 ? -18.803 -4.040 4.462 1.00 82.69 245 VAL A CA 1
ATOM 1926 C C . VAL A 1 245 ? -19.192 -3.681 3.029 1.00 82.69 245 VAL A C 1
ATOM 1928 O O . VAL A 1 245 ? -20.032 -2.803 2.828 1.00 82.69 245 VAL A O 1
ATOM 1931 N N . ALA A 1 246 ? -18.617 -4.374 2.042 1.00 79.38 246 ALA A N 1
ATOM 1932 C CA . ALA A 1 246 ? -18.864 -4.119 0.621 1.00 79.38 246 ALA A CA 1
ATOM 1933 C C . ALA A 1 246 ? -20.369 -4.048 0.299 1.00 79.38 246 ALA A C 1
ATOM 1935 O O . ALA A 1 246 ? -21.145 -4.919 0.699 1.00 79.38 246 ALA A O 1
ATOM 1936 N N . GLY A 1 247 ? -20.780 -2.970 -0.378 1.00 79.25 247 GLY A N 1
ATOM 1937 C CA . GLY A 1 247 ? -22.171 -2.718 -0.771 1.00 79.25 247 GLY A CA 1
ATOM 1938 C C . GLY A 1 247 ? -23.156 -2.438 0.374 1.00 79.25 247 GLY A C 1
ATOM 1939 O O . GLY A 1 247 ? -24.345 -2.294 0.106 1.00 79.25 247 GLY A O 1
ATOM 1940 N N . LYS A 1 248 ? -22.710 -2.372 1.640 1.00 86.88 248 LYS A N 1
ATOM 1941 C CA . LYS A 1 248 ? -23.596 -2.183 2.807 1.00 86.88 248 LYS A CA 1
ATOM 1942 C C . LYS A 1 248 ? -23.153 -1.075 3.757 1.00 86.88 248 LYS A C 1
ATOM 1944 O O . LYS A 1 248 ? -23.981 -0.288 4.198 1.00 86.88 248 LYS A O 1
ATOM 1949 N N . VAL A 1 249 ? -21.870 -1.033 4.115 1.00 89.56 249 VAL A N 1
ATOM 1950 C CA . VAL A 1 249 ? -21.324 -0.092 5.103 1.00 89.56 249 VAL A CA 1
ATOM 1951 C C . VAL A 1 249 ? -20.021 0.474 4.570 1.00 89.56 249 VAL A C 1
ATOM 1953 O O . VAL A 1 249 ? -19.043 -0.254 4.423 1.00 89.56 249 VAL A O 1
ATOM 1956 N N . GLN A 1 250 ? -19.997 1.779 4.318 1.00 88.94 250 GLN A N 1
ATOM 1957 C CA . GLN A 1 250 ? -18.768 2.458 3.922 1.00 88.94 250 GLN A CA 1
ATOM 1958 C C . GLN A 1 250 ? -17.787 2.533 5.104 1.00 88.94 250 GLN A C 1
ATOM 1960 O O . GLN A 1 250 ? -18.229 2.926 6.197 1.00 88.94 250 GLN A O 1
ATOM 1965 N N . PRO A 1 251 ? -16.495 2.199 4.906 1.00 90.81 251 PRO A N 1
ATOM 1966 C CA . PRO A 1 251 ? -15.411 2.516 5.837 1.00 90.81 251 PRO A CA 1
ATOM 1967 C C . PRO A 1 251 ? -15.516 3.940 6.389 1.00 90.81 251 PRO A C 1
ATOM 1969 O O . PRO A 1 251 ? -15.843 4.860 5.644 1.00 90.81 251 PRO A O 1
ATOM 1972 N N . LEU A 1 252 ? -15.275 4.131 7.687 1.00 93.94 252 LEU A N 1
ATOM 1973 C CA . LEU A 1 252 ? -15.081 5.473 8.239 1.00 93.94 252 LEU A CA 1
ATOM 1974 C C . LEU A 1 252 ? -13.725 6.021 7.798 1.00 93.94 252 LEU A C 1
ATOM 1976 O O . LEU A 1 252 ? -12.727 5.300 7.843 1.00 93.94 252 LEU A O 1
ATOM 1980 N N . GLU A 1 253 ? -13.680 7.292 7.427 1.00 90.62 253 GLU A N 1
ATOM 1981 C CA . GLU A 1 253 ? -12.458 8.000 7.060 1.00 90.62 253 GLU A CA 1
ATOM 1982 C C . GLU A 1 253 ? -12.197 9.174 8.003 1.00 90.62 253 GLU A C 1
ATOM 1984 O O . GLU A 1 253 ? -13.104 9.689 8.651 1.00 90.62 253 GLU A O 1
ATOM 1989 N N . ALA A 1 254 ? -10.952 9.652 8.059 1.00 89.62 254 ALA A N 1
ATOM 1990 C CA . ALA A 1 254 ? -10.573 10.763 8.935 1.00 89.62 254 ALA A CA 1
ATOM 1991 C C . ALA A 1 254 ? -11.380 12.049 8.672 1.00 89.62 254 ALA A C 1
ATOM 1993 O O . ALA A 1 254 ? -11.635 12.827 9.591 1.00 89.62 254 ALA A O 1
ATOM 1994 N N . LYS A 1 255 ? -11.804 12.273 7.421 1.00 90.31 255 LYS A N 1
ATOM 1995 C CA . LYS A 1 255 ? -12.661 13.407 7.038 1.00 90.31 255 LYS A CA 1
ATOM 1996 C C . LYS A 1 255 ? -14.076 13.323 7.617 1.00 90.31 255 LYS A C 1
ATOM 1998 O O . LYS A 1 255 ? -14.728 14.352 7.739 1.00 90.31 255 LYS A O 1
ATOM 2003 N N . ASP A 1 256 ? -14.529 12.124 7.979 1.00 93.88 256 ASP A N 1
ATOM 2004 C CA . ASP A 1 256 ? -15.863 11.894 8.535 1.00 93.88 256 ASP A CA 1
ATOM 2005 C C . ASP A 1 256 ? -15.912 12.197 10.043 1.00 93.88 256 ASP A C 1
ATOM 2007 O O . ASP A 1 256 ? -16.988 12.178 10.633 1.00 93.88 256 ASP A O 1
ATOM 2011 N N . LEU A 1 257 ? -14.756 12.455 10.668 1.00 95.94 257 LEU A N 1
ATOM 2012 C CA . LEU A 1 257 ? -14.617 12.828 12.073 1.00 95.94 257 LEU A CA 1
ATOM 2013 C C . LEU A 1 257 ? -14.524 14.357 12.190 1.00 95.94 257 LEU A C 1
ATOM 2015 O O . LEU A 1 257 ? -13.462 14.922 11.898 1.00 95.94 257 LEU A O 1
ATOM 2019 N N . PRO A 1 258 ? -15.614 15.062 12.546 1.00 94.19 258 PRO A N 1
ATOM 2020 C CA . PRO A 1 258 ? -15.646 16.522 12.539 1.00 94.19 258 PRO A CA 1
ATOM 2021 C C . PRO A 1 258 ? -14.874 17.168 13.695 1.00 94.19 258 PRO A C 1
ATOM 2023 O O . PRO A 1 258 ? -14.625 18.369 13.644 1.00 94.19 258 PRO A O 1
ATOM 2026 N N . SER A 1 259 ? -14.519 16.417 14.742 1.00 95.19 259 SER A N 1
ATOM 2027 C CA . SER A 1 259 ? -14.035 16.973 16.014 1.00 95.19 259 SER A CA 1
ATOM 2028 C C . SER A 1 259 ? -15.003 18.003 16.608 1.00 95.19 259 SER A C 1
ATOM 2030 O O . SER A 1 259 ? -14.597 19.019 17.171 1.00 95.19 259 SER A O 1
ATOM 2032 N N . SER A 1 260 ? -16.302 17.716 16.466 1.00 93.12 260 SER A N 1
ATOM 2033 C CA . SER A 1 260 ? -17.401 18.538 16.972 1.00 93.12 260 SER A CA 1
ATOM 2034 C C . SER A 1 260 ? -17.637 18.312 18.466 1.00 93.12 260 SER A C 1
ATOM 2036 O O . SER A 1 260 ? -17.403 17.224 18.993 1.00 93.12 260 SER A O 1
ATOM 2038 N N . THR A 1 261 ? -18.145 19.344 19.137 1.00 92.56 261 THR A N 1
ATOM 2039 C CA . THR A 1 261 ? -18.693 19.274 20.502 1.00 92.56 261 THR A CA 1
ATOM 2040 C C . THR A 1 261 ? -20.222 19.224 20.518 1.00 92.56 261 THR A C 1
ATOM 2042 O O . THR A 1 261 ? -20.819 19.300 21.587 1.00 92.56 261 THR A O 1
ATOM 2045 N N . GLU A 1 262 ? -20.860 19.183 19.349 1.00 92.69 262 GLU A N 1
ATOM 2046 C CA . GLU A 1 262 ? -22.311 19.055 19.224 1.00 92.69 262 GLU A CA 1
ATOM 2047 C C . GLU A 1 262 ? -22.768 17.674 19.714 1.00 92.69 262 GLU A C 1
ATOM 2049 O O . GLU A 1 262 ? -22.163 16.649 19.379 1.00 92.69 262 GLU A O 1
ATOM 2054 N N . GLU A 1 263 ? -23.835 17.661 20.515 1.00 89.50 263 GLU A N 1
ATOM 2055 C CA . GLU A 1 263 ? -24.460 16.442 21.029 1.00 89.50 263 GLU A CA 1
ATOM 2056 C C . GLU A 1 263 ? -24.815 15.496 19.871 1.00 89.50 263 GLU A C 1
ATOM 2058 O O . GLU A 1 263 ? -25.306 15.935 18.837 1.00 89.50 263 GLU A O 1
ATOM 2063 N N . ASP A 1 264 ? -24.527 14.201 20.020 1.00 91.38 264 ASP A N 1
ATOM 2064 C CA . ASP A 1 264 ? -24.686 13.158 18.993 1.00 91.38 264 ASP A CA 1
ATOM 2065 C C . ASP A 1 264 ? -23.796 13.277 17.735 1.00 91.38 264 ASP A C 1
ATOM 2067 O O . ASP A 1 264 ? -23.841 12.383 16.875 1.00 91.38 264 ASP A O 1
ATOM 2071 N N . TYR A 1 265 ? -22.965 14.315 17.610 1.00 93.88 265 TYR A N 1
ATOM 2072 C CA . TYR A 1 265 ? -22.052 14.524 16.475 1.00 93.88 265 TYR A CA 1
ATOM 2073 C C . TYR A 1 265 ? -20.577 14.582 16.882 1.00 93.88 265 TYR A C 1
ATOM 2075 O O . TYR A 1 265 ? -19.718 14.908 16.058 1.00 93.88 265 TYR A O 1
ATOM 2083 N N . THR A 1 266 ? -20.262 14.228 18.128 1.00 95.75 266 THR A N 1
ATOM 2084 C CA . THR A 1 266 ? -18.875 14.072 18.566 1.00 95.75 266 THR A CA 1
ATOM 2085 C C . THR A 1 266 ? -18.177 12.951 17.791 1.00 95.75 266 THR A C 1
ATOM 2087 O O . THR A 1 266 ? -18.818 12.030 17.273 1.00 95.75 266 THR A O 1
ATOM 2090 N N . ASP A 1 267 ? -16.843 12.980 17.735 1.00 96.06 267 ASP A N 1
ATOM 2091 C CA . ASP A 1 267 ? -16.081 11.912 17.073 1.00 96.06 267 ASP A CA 1
ATOM 2092 C C . ASP A 1 267 ? -16.371 10.538 17.707 1.00 96.06 267 ASP A C 1
ATOM 2094 O O . ASP A 1 267 ? -16.470 9.534 16.996 1.00 96.06 267 ASP A O 1
ATOM 2098 N N . GLY A 1 268 ? -16.608 10.494 19.024 1.00 96.25 268 GLY A N 1
ATOM 2099 C CA . GLY A 1 268 ? -17.051 9.289 19.721 1.00 96.25 268 GLY A CA 1
ATOM 2100 C C . GLY A 1 268 ? -18.402 8.765 19.226 1.00 96.25 268 GLY A C 1
ATOM 2101 O O . GLY A 1 268 ? -18.542 7.566 18.962 1.00 96.25 268 GLY A O 1
ATOM 2102 N N . ASP A 1 269 ? -19.384 9.644 19.022 1.00 95.94 269 ASP A N 1
ATOM 2103 C CA . ASP A 1 269 ? -20.706 9.260 18.517 1.00 95.94 269 ASP A CA 1
ATOM 2104 C C . ASP A 1 269 ? -20.649 8.750 17.077 1.00 95.94 269 ASP A C 1
ATOM 2106 O O . ASP A 1 269 ? -21.281 7.739 16.744 1.00 95.94 269 ASP A O 1
ATOM 2110 N N . VAL A 1 270 ? -19.862 9.408 16.222 1.00 96.81 270 VAL A N 1
ATOM 2111 C CA . VAL A 1 270 ? -19.670 9.003 14.823 1.00 96.81 270 VAL A CA 1
ATOM 2112 C C . VAL A 1 270 ? -19.033 7.612 14.745 1.00 96.81 270 VAL A C 1
ATOM 2114 O O . VAL A 1 270 ? -19.562 6.729 14.054 1.00 96.81 270 VAL A O 1
ATOM 2117 N N . ILE A 1 271 ? -17.949 7.377 15.496 1.00 96.94 271 ILE A N 1
ATOM 2118 C CA . ILE A 1 271 ? -17.287 6.065 15.579 1.00 96.94 271 ILE A CA 1
ATOM 2119 C C . ILE A 1 271 ? -18.281 5.009 16.075 1.00 96.94 271 ILE A C 1
ATOM 2121 O O . ILE A 1 271 ? -18.438 3.956 15.451 1.00 96.94 271 ILE A O 1
ATOM 2125 N N . PHE A 1 272 ? -19.013 5.299 17.152 1.00 96.62 272 PHE A N 1
ATOM 2126 C CA . PHE A 1 272 ? -19.970 4.368 17.744 1.00 96.62 272 PHE A CA 1
ATOM 2127 C C . PHE A 1 272 ? -21.095 3.975 16.770 1.00 96.62 272 PHE A C 1
ATOM 2129 O O . PHE A 1 272 ? -21.400 2.788 16.599 1.00 96.62 272 PHE A O 1
ATOM 2136 N N . LYS A 1 273 ? -21.683 4.955 16.068 1.00 96.00 273 LYS A N 1
ATOM 2137 C CA . LYS A 1 273 ? -22.711 4.737 15.032 1.00 96.00 273 LYS A CA 1
ATOM 2138 C C . LYS A 1 273 ? -22.178 3.870 13.888 1.00 96.00 273 LYS A C 1
ATOM 2140 O O . LYS A 1 273 ? -22.886 2.973 13.406 1.00 96.00 273 LYS A O 1
ATOM 2145 N N . LYS A 1 274 ? -20.925 4.084 13.474 1.00 96.44 274 LYS A N 1
ATOM 2146 C CA . LYS A 1 274 ? -20.303 3.279 12.420 1.00 96.44 274 LYS A CA 1
ATOM 2147 C C . LYS A 1 274 ? -20.085 1.832 12.857 1.00 96.44 274 LYS A C 1
ATOM 2149 O O . LYS A 1 274 ? -20.473 0.926 12.119 1.00 96.44 274 LYS A O 1
ATOM 2154 N N . ILE A 1 275 ? -19.558 1.603 14.061 1.00 96.50 275 ILE A N 1
ATOM 2155 C CA . ILE A 1 275 ? -19.359 0.252 14.611 1.00 96.50 275 ILE A CA 1
ATOM 2156 C C . ILE A 1 275 ? -20.692 -0.494 14.679 1.00 96.50 275 ILE A C 1
ATOM 2158 O O . ILE A 1 275 ? -20.795 -1.624 14.204 1.00 96.50 275 ILE A O 1
ATOM 2162 N N . LYS A 1 276 ? -21.753 0.148 15.182 1.00 96.12 276 LYS A N 1
ATOM 2163 C CA . LYS A 1 276 ? -23.099 -0.444 15.204 1.00 96.12 276 LYS A CA 1
ATOM 2164 C C . LYS A 1 276 ? -23.570 -0.851 13.804 1.00 96.12 276 LYS A C 1
ATOM 2166 O O . LYS A 1 276 ? -24.133 -1.932 13.636 1.00 96.12 276 LYS A O 1
ATOM 2171 N N . SER A 1 277 ? -23.334 -0.016 12.794 1.00 95.44 277 SER A N 1
ATOM 2172 C CA . SER A 1 277 ? -23.692 -0.321 11.400 1.00 95.44 277 SER A CA 1
ATOM 2173 C C . SER A 1 277 ? -22.894 -1.511 10.857 1.00 95.44 277 SER A C 1
ATOM 2175 O O . SER A 1 277 ? -23.469 -2.422 10.261 1.00 95.44 277 SER A O 1
ATOM 2177 N N . PHE A 1 278 ? -21.587 -1.550 11.130 1.00 95.00 278 PHE A N 1
ATOM 2178 C CA . PHE A 1 278 ? -20.698 -2.651 10.762 1.00 95.00 278 PHE A CA 1
ATOM 2179 C C . PHE A 1 278 ? -21.131 -3.986 11.388 1.00 95.00 278 PHE A C 1
ATOM 2181 O O . PHE A 1 278 ? -21.317 -4.970 10.669 1.00 95.00 278 PHE A O 1
ATOM 2188 N N . LEU A 1 279 ? -21.362 -4.022 12.706 1.00 94.81 279 LEU A N 1
ATOM 2189 C CA . LEU A 1 279 ? -21.765 -5.238 13.426 1.00 94.81 279 LEU A CA 1
ATOM 2190 C C . LEU A 1 279 ? -23.115 -5.779 12.931 1.00 94.81 279 LEU A C 1
ATOM 2192 O O . LEU A 1 279 ? -23.271 -6.992 12.767 1.00 94.81 279 LEU A O 1
ATOM 2196 N N . ASN A 1 280 ? -24.063 -4.884 12.634 1.00 94.00 280 ASN A N 1
ATOM 2197 C CA . ASN A 1 280 ? -25.345 -5.246 12.031 1.00 94.00 280 ASN A CA 1
ATOM 2198 C C . ASN A 1 280 ? -25.168 -5.862 10.639 1.00 94.00 280 ASN A C 1
ATOM 2200 O O . ASN A 1 280 ? -25.714 -6.928 10.363 1.00 94.00 280 ASN A O 1
ATOM 2204 N N . ALA A 1 281 ? -24.373 -5.232 9.770 1.00 92.81 281 ALA A N 1
ATOM 2205 C CA . ALA A 1 281 ? -24.142 -5.717 8.410 1.00 92.81 281 ALA A CA 1
ATOM 2206 C C . ALA A 1 281 ? -23.388 -7.058 8.363 1.00 92.81 281 ALA A C 1
ATOM 2208 O O . ALA A 1 281 ? -23.579 -7.829 7.419 1.00 92.81 281 ALA A O 1
ATOM 2209 N N . LYS A 1 282 ? -22.571 -7.354 9.384 1.00 89.62 282 LYS A N 1
ATOM 2210 C CA . LYS A 1 282 ? -21.908 -8.653 9.581 1.00 89.62 282 LYS A CA 1
ATOM 2211 C C . LYS A 1 282 ? -22.841 -9.758 10.094 1.00 89.62 282 LYS A C 1
ATOM 2213 O O . LYS A 1 282 ? -22.438 -10.915 10.086 1.00 89.62 282 LYS A O 1
ATOM 2218 N N . GLY A 1 283 ? -24.067 -9.436 10.518 1.00 89.81 283 GLY A N 1
ATOM 2219 C CA . GLY A 1 283 ? -25.062 -10.434 10.927 1.00 89.81 283 GLY A CA 1
ATOM 2220 C C . GLY A 1 283 ? -24.796 -11.085 12.289 1.00 89.81 283 GLY A C 1
ATOM 2221 O O . GLY A 1 283 ? -25.217 -12.215 12.526 1.00 89.81 283 GLY A O 1
ATOM 2222 N N . LEU A 1 284 ? -24.097 -10.399 13.199 1.00 88.62 284 LEU A N 1
ATOM 2223 C CA . LEU A 1 284 ? -23.862 -10.898 14.560 1.00 88.62 284 LEU A CA 1
ATOM 2224 C C . LEU A 1 284 ? -25.181 -10.994 15.359 1.00 88.62 284 LEU A C 1
ATOM 2226 O O . LEU A 1 284 ? -26.057 -10.145 15.185 1.00 88.62 284 LEU A O 1
ATOM 2230 N N . PRO A 1 285 ? -25.341 -11.950 16.296 1.00 95.38 285 PRO A N 1
ATOM 2231 C CA . PRO A 1 285 ? -26.507 -11.988 17.180 1.00 95.38 285 PRO A CA 1
ATOM 2232 C C . PRO A 1 285 ? -26.655 -10.688 17.981 1.00 95.38 285 PRO A C 1
ATOM 2234 O O . PRO A 1 285 ? -25.673 -10.222 18.560 1.00 95.38 285 PRO A O 1
ATOM 2237 N N . LYS A 1 286 ? -27.877 -10.139 18.079 1.00 93.25 286 LYS A N 1
ATOM 2238 C CA . LYS A 1 286 ? -28.154 -8.840 18.737 1.00 93.25 286 LYS A CA 1
ATOM 2239 C C . LYS A 1 286 ? -27.499 -8.706 20.113 1.00 93.25 286 LYS A C 1
ATOM 2241 O O . LYS A 1 286 ? -26.788 -7.740 20.357 1.00 93.25 286 LYS A O 1
ATOM 2246 N N . ARG A 1 287 ? -27.623 -9.736 20.957 1.00 94.44 287 ARG A N 1
ATOM 2247 C CA . ARG A 1 287 ? -26.997 -9.771 22.288 1.00 94.44 287 ARG A CA 1
ATOM 2248 C C . ARG A 1 287 ? -25.474 -9.582 22.248 1.00 94.44 287 ARG A C 1
ATOM 2250 O O . ARG A 1 287 ? -24.930 -8.878 23.089 1.00 94.44 287 ARG A O 1
ATOM 2257 N N . LYS A 1 288 ? -24.775 -10.197 21.286 1.00 92.94 288 LYS A N 1
ATOM 2258 C CA . LYS A 1 288 ? -23.318 -10.027 21.136 1.00 92.94 288 LYS A CA 1
ATOM 2259 C C . LYS A 1 288 ? -22.973 -8.624 20.648 1.00 92.94 288 LYS A C 1
ATOM 2261 O O . LYS A 1 288 ? -21.993 -8.052 21.106 1.00 92.94 288 LYS A O 1
ATOM 2266 N N . GLN A 1 289 ? -23.782 -8.066 19.746 1.00 93.81 289 GLN A N 1
ATOM 2267 C CA . GLN A 1 289 ? -23.593 -6.687 19.299 1.00 93.81 289 GLN A CA 1
ATOM 2268 C C . GLN A 1 289 ? -23.719 -5.708 20.471 1.00 93.81 289 GLN A C 1
ATOM 2270 O O . GLN A 1 289 ? -22.851 -4.864 20.650 1.00 93.81 289 GLN A O 1
ATOM 2275 N N . GLU A 1 290 ? -24.757 -5.859 21.297 1.00 94.94 290 GLU A N 1
ATOM 2276 C CA . GLU A 1 290 ? -24.974 -5.036 22.493 1.00 94.94 290 GLU A CA 1
ATOM 2277 C C . GLU A 1 290 ? -23.818 -5.160 23.487 1.00 94.94 290 GLU A C 1
ATOM 2279 O O . GLU A 1 290 ? -23.345 -4.150 23.992 1.00 94.94 290 GLU A O 1
ATOM 2284 N N . GLN A 1 291 ? -23.301 -6.370 23.723 1.00 93.94 291 GLN A N 1
ATOM 2285 C CA . GLN A 1 291 ? -22.132 -6.572 24.585 1.00 93.94 291 GLN A CA 1
ATOM 2286 C C . GLN A 1 291 ? -20.893 -5.825 24.075 1.00 93.94 291 GLN A C 1
ATOM 2288 O O . GLN A 1 291 ? -20.235 -5.138 24.854 1.00 93.94 291 GLN A O 1
ATOM 2293 N N . ILE A 1 292 ? -20.596 -5.927 22.775 1.00 93.31 292 ILE A N 1
ATOM 2294 C CA . ILE A 1 292 ? -19.460 -5.226 22.157 1.00 93.31 292 ILE A CA 1
ATOM 2295 C C . ILE A 1 292 ? -19.650 -3.712 22.275 1.00 93.31 292 ILE A C 1
ATOM 2297 O O . ILE A 1 292 ? -18.751 -3.010 22.733 1.00 93.31 292 ILE A O 1
ATOM 2301 N N . LEU A 1 293 ? -20.831 -3.212 21.902 1.00 95.44 293 LEU A N 1
ATOM 2302 C CA . LEU A 1 293 ? -21.146 -1.788 21.955 1.00 95.44 293 LEU A CA 1
ATOM 2303 C C . LEU A 1 293 ? -21.055 -1.250 23.387 1.00 95.44 293 LEU A C 1
ATOM 2305 O O . LEU A 1 293 ? -20.423 -0.224 23.599 1.00 95.44 293 LEU A O 1
ATOM 2309 N N . ASN A 1 294 ? -21.599 -1.954 24.378 1.00 94.31 294 ASN A N 1
ATOM 2310 C CA . ASN A 1 294 ? -21.542 -1.526 25.775 1.00 94.31 294 ASN A CA 1
ATOM 2311 C C . ASN A 1 294 ? -20.103 -1.483 26.307 1.00 94.31 294 ASN A C 1
ATOM 2313 O O . ASN A 1 294 ? -19.735 -0.512 26.964 1.00 94.31 294 ASN A O 1
ATOM 2317 N N . SER A 1 295 ? -19.278 -2.487 25.983 1.00 92.31 295 SER A N 1
ATOM 2318 C CA . SER A 1 295 ? -17.863 -2.516 26.387 1.00 92.31 295 SER A CA 1
ATOM 2319 C C . SER A 1 295 ? -17.094 -1.324 25.820 1.00 92.31 295 SER A C 1
ATOM 2321 O O . SER A 1 295 ? -16.367 -0.643 26.537 1.00 92.31 295 SER A O 1
ATOM 2323 N N . LEU A 1 296 ? -17.292 -1.042 24.531 1.00 94.06 296 LEU A N 1
ATOM 2324 C CA . LEU A 1 296 ? -16.615 0.048 23.838 1.00 94.06 296 LEU A CA 1
ATOM 2325 C C . LEU A 1 296 ? -17.147 1.431 24.243 1.00 94.06 296 LEU A C 1
ATOM 2327 O O . LEU A 1 296 ? -16.378 2.390 24.295 1.00 94.06 296 LEU A O 1
ATOM 2331 N N . SER A 1 297 ? -18.443 1.541 24.552 1.00 92.81 297 SER A N 1
ATOM 2332 C CA . SER A 1 297 ? -19.105 2.813 24.862 1.00 92.81 297 SER A CA 1
ATOM 2333 C C . SER A 1 297 ? -18.460 3.535 26.037 1.00 92.81 297 SER A C 1
ATOM 2335 O O . SER A 1 297 ? -18.377 4.757 26.001 1.00 92.81 297 SER A O 1
ATOM 2337 N N . ILE A 1 298 ? -18.007 2.798 27.057 1.00 87.94 298 ILE A N 1
ATOM 2338 C CA . ILE A 1 298 ? -17.394 3.375 28.264 1.00 87.94 298 ILE A CA 1
ATOM 2339 C C . ILE A 1 298 ? -16.163 4.208 27.900 1.00 87.94 298 ILE A C 1
ATOM 2341 O O . ILE A 1 298 ? -15.931 5.257 28.487 1.00 87.94 298 ILE A O 1
ATOM 2345 N N . THR A 1 299 ? -15.381 3.750 26.923 1.00 91.69 299 THR A N 1
ATOM 2346 C CA . THR A 1 299 ? -14.158 4.435 26.504 1.00 91.69 299 THR A CA 1
ATOM 2347 C C . THR A 1 299 ? -14.426 5.448 25.398 1.00 91.69 299 THR A C 1
ATOM 2349 O O . THR A 1 299 ? -13.952 6.571 25.480 1.00 91.69 299 THR A O 1
ATOM 2352 N N . ILE A 1 300 ? -15.186 5.082 24.362 1.00 92.94 300 ILE A N 1
ATOM 2353 C CA . ILE A 1 300 ? -15.371 5.940 23.177 1.00 92.94 300 ILE A CA 1
ATOM 2354 C C . ILE A 1 300 ? -16.196 7.193 23.503 1.00 92.94 300 ILE A C 1
ATOM 2356 O O . ILE A 1 300 ? -15.987 8.233 22.886 1.00 92.94 300 ILE A O 1
ATOM 2360 N N . LYS A 1 301 ? -17.127 7.108 24.461 1.00 90.19 301 LYS A N 1
ATOM 2361 C CA . LYS A 1 301 ? -17.970 8.244 24.863 1.00 90.19 301 LYS A CA 1
ATOM 2362 C C . LYS A 1 301 ? -17.368 9.103 25.977 1.00 90.19 301 LYS A C 1
ATOM 2364 O O . LYS A 1 301 ? -18.065 9.958 26.510 1.00 90.19 301 LYS A O 1
ATOM 2369 N N . ASP A 1 302 ? -16.104 8.894 26.343 1.00 90.06 302 ASP A N 1
ATOM 2370 C CA . ASP A 1 302 ? -15.412 9.821 27.239 1.00 90.06 302 ASP A CA 1
ATOM 2371 C C . ASP A 1 302 ? -15.280 11.187 26.546 1.00 90.06 302 ASP A C 1
ATOM 2373 O O . ASP A 1 302 ? -14.610 11.333 25.516 1.00 90.06 302 ASP A O 1
ATOM 2377 N N . GLU A 1 303 ? -15.933 12.197 27.121 1.00 86.50 303 GLU A N 1
ATOM 2378 C CA . GLU A 1 303 ? -15.950 13.566 26.607 1.00 86.50 303 GLU A CA 1
ATOM 2379 C C . GLU A 1 303 ? -14.539 14.132 26.425 1.00 86.50 303 GLU A C 1
ATOM 2381 O O . GLU A 1 303 ? -14.292 14.879 25.477 1.00 86.50 303 GLU A O 1
ATOM 2386 N N . ASN A 1 304 ? -13.580 13.744 27.274 1.00 88.06 304 ASN A N 1
ATOM 2387 C CA . ASN A 1 304 ? -12.204 14.231 27.178 1.00 88.06 304 ASN A CA 1
ATOM 2388 C C . ASN A 1 304 ? -11.509 13.775 25.894 1.00 88.06 304 ASN A C 1
ATOM 2390 O O . ASN A 1 304 ? -10.636 14.485 25.394 1.00 88.06 304 ASN A O 1
ATOM 2394 N N . LEU A 1 305 ? -11.898 12.615 25.356 1.00 90.81 305 LEU A N 1
ATOM 2395 C CA . LEU A 1 305 ? -11.317 12.073 24.131 1.00 90.81 305 LEU A CA 1
ATOM 2396 C C . LEU A 1 305 ? -11.931 12.715 22.880 1.00 90.81 305 LEU A C 1
ATOM 2398 O O . LEU A 1 305 ? -11.244 12.872 21.869 1.00 90.81 305 LEU A O 1
ATOM 2402 N N . SER A 1 306 ? -13.204 13.115 22.953 1.00 91.06 306 SER A N 1
ATOM 2403 C CA . SER A 1 306 ? -13.906 13.812 21.866 1.00 91.06 306 SER A CA 1
ATOM 2404 C C . SER A 1 306 ? -13.673 15.325 21.860 1.00 91.06 306 SER A C 1
ATOM 2406 O O . SER A 1 306 ? -13.845 15.965 20.824 1.00 91.06 306 SER A O 1
ATOM 2408 N N . LYS A 1 307 ? -13.264 15.916 22.988 1.00 90.00 307 LYS A N 1
ATOM 2409 C CA . LYS A 1 307 ? -13.052 17.361 23.101 1.00 90.00 307 LYS A CA 1
ATOM 2410 C C . LYS A 1 307 ? -11.894 17.824 22.201 1.00 90.00 307 LYS A C 1
ATOM 2412 O O . LYS A 1 307 ? -10.759 17.382 22.400 1.00 90.00 307 LYS A O 1
A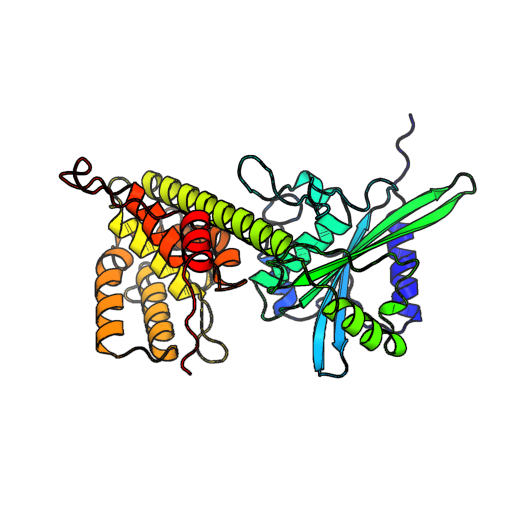TOM 2417 N N . PRO A 1 308 ? -12.130 18.746 21.250 1.00 91.25 308 PRO A N 1
ATOM 2418 C CA . PRO A 1 308 ? -11.084 19.217 20.356 1.00 91.25 308 PRO A CA 1
ATOM 2419 C C . PRO A 1 308 ? -10.037 20.052 21.104 1.00 91.25 308 PRO A C 1
ATOM 2421 O O . PRO A 1 308 ? -10.365 20.999 21.823 1.00 91.25 308 PRO A O 1
ATOM 2424 N N . LYS A 1 309 ? -8.758 19.740 20.886 1.00 88.62 309 LYS A N 1
ATOM 2425 C CA . LYS A 1 309 ? -7.607 20.575 21.253 1.00 88.62 309 LYS A CA 1
ATOM 2426 C C . LYS A 1 309 ? -6.995 21.102 19.958 1.00 88.62 309 LYS A C 1
ATOM 2428 O O . LYS A 1 309 ? -6.669 20.323 19.072 1.00 88.62 309 LYS A O 1
ATOM 2433 N N . ASN A 1 310 ? -6.886 22.424 19.815 1.00 88.38 310 ASN A N 1
ATOM 2434 C CA . ASN A 1 310 ? -6.431 23.069 18.572 1.00 88.38 310 ASN A CA 1
ATOM 2435 C C . ASN A 1 310 ? -7.214 22.622 17.314 1.00 88.38 310 ASN A C 1
ATOM 2437 O O . ASN A 1 310 ? -6.644 22.489 16.237 1.00 88.38 310 ASN A O 1
ATOM 2441 N N . GLY A 1 311 ? -8.524 22.385 17.454 1.00 88.81 311 GLY A N 1
ATOM 2442 C CA . GLY A 1 311 ? -9.404 22.003 16.342 1.00 88.81 311 GLY A CA 1
ATOM 2443 C C . GLY A 1 311 ? -9.437 20.508 16.004 1.00 88.81 311 GLY A C 1
ATOM 2444 O O . GLY A 1 311 ? -10.130 20.133 15.064 1.00 88.81 311 GLY A O 1
ATOM 2445 N N . GLN A 1 312 ? -8.741 19.651 16.759 1.00 92.38 312 GLN A N 1
ATOM 2446 C CA . GLN A 1 312 ? -8.741 18.201 16.549 1.00 92.38 312 GLN A CA 1
ATOM 2447 C C . GLN A 1 312 ? -8.972 17.444 17.859 1.00 92.38 312 GLN A C 1
ATOM 2449 O O . GLN A 1 312 ? -8.362 17.756 18.881 1.00 92.38 312 GLN A O 1
ATOM 2454 N N . SER A 1 313 ? -9.875 16.461 17.846 1.00 94.00 313 SER A N 1
ATOM 2455 C CA . SER A 1 313 ? -10.088 15.579 18.997 1.00 94.00 313 SER A CA 1
ATOM 2456 C C . SER A 1 313 ? -8.985 14.526 19.104 1.00 94.00 313 SER A C 1
ATOM 2458 O O . SER A 1 313 ? -8.387 14.113 18.104 1.00 94.00 313 SER A O 1
ATOM 2460 N N . LEU A 1 314 ? -8.767 14.037 20.325 1.00 92.38 314 LEU A N 1
ATOM 2461 C CA . LEU A 1 314 ? -7.834 12.943 20.569 1.00 92.38 314 LEU A CA 1
ATOM 2462 C C . LEU A 1 314 ? -8.320 11.638 19.916 1.00 92.38 314 LEU A C 1
ATOM 2464 O O . LEU A 1 314 ? -7.513 10.878 19.390 1.00 92.38 314 LEU A O 1
ATOM 2468 N N . LEU A 1 315 ? -9.635 11.390 19.880 1.00 94.25 315 LEU A N 1
ATOM 2469 C CA . LEU A 1 315 ? -10.210 10.238 19.173 1.00 94.25 315 LEU A CA 1
ATOM 2470 C C . LEU A 1 315 ? -9.885 10.246 17.685 1.00 94.25 315 LEU A C 1
ATOM 2472 O O . LEU A 1 315 ? -9.530 9.204 17.140 1.00 94.25 315 LEU A O 1
ATOM 2476 N N . LYS A 1 316 ? -9.981 11.407 17.031 1.00 95.38 316 LYS A N 1
ATOM 2477 C CA . LYS A 1 316 ? -9.633 11.540 15.616 1.00 95.38 316 LYS A CA 1
ATOM 2478 C C . LYS A 1 316 ? -8.154 11.279 15.380 1.00 95.38 316 LYS A C 1
ATOM 2480 O O . LYS A 1 316 ? -7.813 10.581 14.432 1.00 95.38 316 LYS A O 1
ATOM 2485 N N . GLU A 1 317 ? -7.290 11.804 16.240 1.00 91.88 317 GLU A N 1
ATOM 2486 C CA . GLU A 1 317 ? -5.850 11.543 16.184 1.00 91.88 317 GLU A CA 1
ATOM 2487 C C . GLU A 1 317 ? -5.539 10.045 16.313 1.00 91.88 317 GLU A C 1
ATOM 2489 O O . GLU A 1 317 ? -4.863 9.476 15.460 1.00 91.88 317 GLU A O 1
ATOM 2494 N N . ILE A 1 318 ? -6.113 9.381 17.320 1.00 93.00 318 ILE A N 1
ATOM 2495 C CA . ILE A 1 318 ? -5.935 7.942 17.557 1.00 93.00 318 ILE A CA 1
ATOM 2496 C C . ILE A 1 318 ? -6.494 7.104 16.406 1.00 93.00 318 ILE A C 1
ATOM 2498 O O . ILE A 1 318 ? -5.885 6.108 16.008 1.00 93.00 318 ILE A O 1
ATOM 2502 N N . PHE A 1 319 ? -7.649 7.497 15.867 1.00 94.69 319 PHE A N 1
ATOM 2503 C CA . PHE A 1 319 ? -8.255 6.839 14.720 1.00 94.69 319 PHE A CA 1
ATOM 2504 C C . PHE A 1 319 ? -7.329 6.890 13.505 1.00 94.69 319 PHE A C 1
ATOM 2506 O O . PHE A 1 319 ? -7.075 5.849 12.904 1.00 94.69 319 PHE A O 1
ATOM 2513 N N . MET A 1 320 ? -6.798 8.072 13.172 1.00 90.75 320 MET A N 1
ATOM 2514 C CA . MET A 1 320 ? -5.859 8.238 12.059 1.00 90.75 320 MET A CA 1
ATOM 2515 C C . MET A 1 320 ? -4.609 7.386 12.261 1.00 90.75 320 MET A C 1
ATOM 2517 O O . MET A 1 320 ? -4.307 6.576 11.398 1.00 90.75 320 MET A O 1
ATOM 2521 N N . GLU A 1 321 ? -3.954 7.466 13.425 1.00 89.06 321 GLU A N 1
ATOM 2522 C CA . GLU A 1 321 ? -2.765 6.649 13.710 1.00 89.06 321 GLU A CA 1
ATOM 2523 C C . GLU A 1 321 ? -3.052 5.149 13.583 1.00 89.06 321 GLU A C 1
ATOM 2525 O O . GLU A 1 321 ? -2.285 4.412 12.972 1.00 89.06 321 GLU A O 1
ATOM 2530 N N . THR A 1 322 ? -4.190 4.690 14.111 1.00 90.31 322 THR A N 1
ATOM 2531 C CA . THR A 1 322 ? -4.578 3.278 14.023 1.00 90.31 322 THR A CA 1
ATOM 2532 C C . THR A 1 322 ? -4.809 2.846 12.575 1.00 90.31 322 THR A C 1
ATOM 2534 O O . THR A 1 322 ? -4.417 1.745 12.187 1.00 90.31 322 THR A O 1
ATOM 2537 N N . VAL A 1 323 ? -5.476 3.678 11.774 1.00 88.31 323 VAL A N 1
ATOM 2538 C CA . VAL A 1 323 ? -5.749 3.374 10.365 1.00 88.31 323 VAL A CA 1
ATOM 2539 C C . VAL A 1 323 ? -4.472 3.432 9.534 1.00 88.31 323 VAL A C 1
ATOM 2541 O O . VAL A 1 323 ? -4.269 2.529 8.734 1.00 88.31 323 VAL A O 1
ATOM 2544 N N . ASP A 1 324 ? -3.605 4.413 9.751 1.00 82.56 324 ASP A N 1
ATOM 2545 C CA . ASP A 1 324 ? -2.376 4.592 8.977 1.00 82.56 324 ASP A CA 1
ATOM 2546 C C . ASP A 1 324 ? -1.340 3.500 9.290 1.00 82.56 324 ASP A C 1
ATOM 2548 O O . ASP A 1 324 ? -0.676 2.988 8.391 1.00 82.56 324 ASP A O 1
ATOM 2552 N N . ASP A 1 325 ? -1.222 3.095 10.558 1.00 83.12 325 ASP A N 1
ATOM 2553 C CA . ASP A 1 325 ? -0.225 2.104 10.972 1.00 83.12 325 ASP A CA 1
ATOM 2554 C C . ASP A 1 325 ? -0.712 0.654 10.819 1.00 83.12 325 ASP A C 1
ATOM 2556 O O . ASP A 1 325 ? 0.104 -0.246 10.601 1.00 83.12 325 ASP A O 1
ATOM 2560 N N . LEU A 1 326 ? -2.021 0.392 10.967 1.00 85.25 326 LEU A N 1
ATOM 2561 C CA . LEU A 1 326 ? -2.574 -0.972 10.935 1.00 85.25 326 LEU A CA 1
ATOM 2562 C C . LEU A 1 326 ? -3.462 -1.272 9.726 1.00 85.25 326 LEU A C 1
ATOM 2564 O O . LEU A 1 326 ? -3.706 -2.453 9.462 1.00 85.25 326 LEU A O 1
ATOM 2568 N N . GLY A 1 327 ? -3.926 -0.247 9.002 1.00 82.00 327 GLY A N 1
ATOM 2569 C CA . GLY A 1 327 ? -4.842 -0.328 7.856 1.00 82.00 327 GLY A CA 1
ATOM 2570 C C . GLY A 1 327 ? -4.477 -1.427 6.882 1.00 82.00 327 GLY A C 1
ATOM 2571 O O . GLY A 1 327 ? -5.254 -2.361 6.660 1.00 82.00 327 GLY A O 1
ATOM 2572 N N . TYR A 1 328 ? -3.248 -1.347 6.384 1.00 77.19 328 TYR A N 1
ATOM 2573 C CA . TYR A 1 328 ? -2.637 -2.343 5.523 1.00 77.19 328 TYR A CA 1
ATOM 2574 C C . TYR A 1 328 ? -2.821 -3.775 6.042 1.00 77.19 328 TYR A C 1
ATOM 2576 O O . TYR A 1 328 ? -3.285 -4.653 5.312 1.00 77.19 328 TYR A O 1
ATOM 2584 N N . PHE A 1 329 ? -2.507 -4.032 7.315 1.00 79.19 329 PHE A N 1
ATOM 2585 C CA . PHE A 1 329 ? -2.469 -5.390 7.858 1.00 79.19 329 PHE A CA 1
ATOM 2586 C C . PHE A 1 329 ? -3.850 -6.027 7.988 1.00 79.19 329 PHE A C 1
ATOM 2588 O O . PHE A 1 329 ? -3.996 -7.208 7.675 1.00 79.19 329 PHE A O 1
ATOM 2595 N N . TYR A 1 330 ? -4.867 -5.281 8.429 1.00 79.31 330 TYR A N 1
ATOM 2596 C CA . TYR A 1 330 ? -6.210 -5.848 8.588 1.00 79.31 330 TYR A CA 1
ATOM 2597 C C . TYR A 1 330 ? -7.052 -5.810 7.300 1.00 79.31 330 TYR A C 1
ATOM 2599 O O . TYR A 1 330 ? -8.086 -6.479 7.242 1.00 79.31 330 TYR A O 1
ATOM 2607 N N . LYS A 1 331 ? -6.629 -5.070 6.260 1.00 75.56 331 LYS A N 1
ATOM 2608 C CA . LYS A 1 331 ? -7.296 -5.039 4.939 1.00 75.56 331 LYS A CA 1
ATOM 2609 C C . LYS A 1 331 ? -6.701 -6.009 3.921 1.00 75.56 331 LYS A C 1
ATOM 2611 O O . LYS A 1 331 ? -7.430 -6.550 3.086 1.00 75.56 331 LYS A O 1
ATOM 2616 N N . VAL A 1 332 ? -5.392 -6.239 3.968 1.00 66.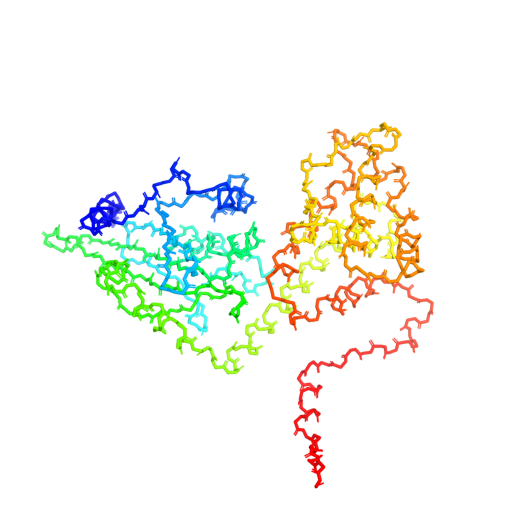31 332 VAL A N 1
ATOM 2617 C CA . VAL A 1 332 ? -4.682 -7.101 3.016 1.00 66.31 332 VAL A CA 1
ATOM 2618 C C . VAL A 1 332 ? -4.432 -8.452 3.672 1.00 66.31 332 VAL A C 1
ATOM 2620 O O . VAL A 1 332 ? -3.435 -8.572 4.348 1.00 66.31 332 VAL A O 1
ATOM 2623 N N . GLY A 1 333 ? -5.265 -9.480 3.486 1.00 57.88 333 GLY A N 1
ATOM 2624 C CA . GLY A 1 333 ? -4.958 -10.861 3.925 1.00 57.88 333 GLY A CA 1
ATOM 2625 C C . GLY A 1 333 ? -5.241 -11.160 5.410 1.00 57.88 333 GLY A C 1
ATOM 2626 O O . GLY A 1 333 ? -4.430 -10.886 6.291 1.00 57.88 333 GLY A O 1
ATOM 2627 N N . LEU A 1 334 ? -6.411 -11.756 5.670 1.00 52.06 334 LEU A N 1
ATOM 2628 C CA . LEU A 1 334 ? -6.970 -12.110 6.991 1.00 52.06 334 LEU A CA 1
ATOM 2629 C C . LEU A 1 334 ? -6.585 -13.524 7.483 1.00 52.06 334 LEU A C 1
ATOM 2631 O O . LEU A 1 334 ? -7.300 -14.126 8.277 1.00 52.06 334 LEU A O 1
ATOM 2635 N N . ASP A 1 335 ? -5.478 -14.081 7.004 1.00 54.16 335 ASP A N 1
ATOM 2636 C CA . ASP A 1 335 ? -4.928 -15.367 7.470 1.00 54.16 335 ASP A CA 1
ATOM 2637 C C . ASP A 1 335 ? -3.880 -15.213 8.584 1.00 54.16 335 ASP A C 1
ATOM 2639 O O . ASP A 1 335 ? -3.433 -16.191 9.183 1.00 54.16 335 ASP A O 1
ATOM 2643 N N . THR A 1 336 ? -3.477 -13.976 8.864 1.00 57.69 336 THR A N 1
ATOM 2644 C CA . THR A 1 336 ? -2.557 -13.643 9.944 1.00 57.69 336 THR A CA 1
ATOM 2645 C C . THR A 1 336 ? -3.367 -13.484 11.231 1.00 57.69 336 THR A C 1
ATOM 2647 O O . THR A 1 336 ? -4.401 -12.813 11.208 1.00 57.69 336 THR A O 1
ATOM 2650 N N . ASP A 1 337 ? -2.909 -14.057 12.352 1.00 67.94 337 ASP A N 1
ATOM 2651 C CA . ASP A 1 337 ? -3.536 -13.915 13.681 1.00 67.94 337 ASP A CA 1
ATOM 2652 C C . ASP A 1 337 ? -3.357 -12.489 14.243 1.00 67.94 337 ASP A C 1
ATOM 2654 O O . ASP A 1 337 ? -2.684 -12.229 15.243 1.00 67.94 337 ASP A O 1
ATOM 2658 N N . PHE A 1 338 ? -3.929 -11.518 13.536 1.00 74.56 338 PHE A N 1
ATOM 2659 C CA . PHE A 1 338 ? -3.897 -10.110 13.885 1.00 74.56 338 PHE A CA 1
ATOM 2660 C C . PHE A 1 338 ? -4.623 -9.873 15.211 1.00 74.56 338 PHE A C 1
ATOM 2662 O O . PHE A 1 338 ? -4.143 -9.112 16.045 1.00 74.56 338 PHE A O 1
ATOM 2669 N N . THR A 1 339 ? -5.758 -10.544 15.433 1.00 71.88 339 THR A N 1
ATOM 2670 C CA . THR A 1 339 ? -6.544 -10.404 16.665 1.00 71.88 339 THR A CA 1
ATOM 2671 C C . THR A 1 339 ? -5.794 -10.937 17.881 1.00 71.88 339 THR A C 1
ATOM 2673 O O . THR A 1 339 ? -5.753 -10.243 18.896 1.00 71.88 339 THR A O 1
ATOM 2676 N N . GLY A 1 340 ? -5.161 -12.112 17.787 1.00 73.56 340 GLY A N 1
ATOM 2677 C CA . GLY A 1 340 ? -4.317 -12.636 18.856 1.00 73.56 340 GLY A CA 1
ATOM 2678 C C . GLY A 1 340 ? -3.138 -11.713 19.141 1.00 73.56 340 GLY A C 1
ATOM 2679 O O . GLY A 1 340 ? -2.916 -11.350 20.291 1.00 73.56 340 GLY A O 1
ATOM 2680 N N . LYS A 1 341 ? -2.429 -11.224 18.116 1.00 77.06 341 LYS A N 1
ATOM 2681 C CA . LYS A 1 341 ? -1.331 -10.254 18.305 1.00 77.06 341 LYS A CA 1
ATOM 2682 C C . LYS A 1 341 ? -1.784 -8.939 18.936 1.00 77.06 341 LYS A C 1
ATOM 2684 O O . LYS A 1 341 ? -1.135 -8.481 19.874 1.00 77.06 341 LYS A O 1
ATOM 2689 N N . LEU A 1 342 ? -2.893 -8.366 18.465 1.00 77.75 342 LEU A N 1
ATOM 2690 C CA . LEU A 1 342 ? -3.510 -7.177 19.058 1.00 77.75 342 LEU A CA 1
ATOM 2691 C C . LEU A 1 342 ? -3.780 -7.409 20.543 1.00 77.75 342 LEU A C 1
ATOM 2693 O O . LEU A 1 342 ? -3.366 -6.599 21.365 1.00 77.75 342 LEU A O 1
ATOM 2697 N N . PHE A 1 343 ? -4.419 -8.528 20.888 1.00 74.88 343 PHE A N 1
ATOM 2698 C CA . PHE A 1 343 ? -4.658 -8.893 22.277 1.00 74.88 343 PHE A CA 1
ATOM 2699 C C . PHE A 1 343 ? -3.333 -8.973 23.044 1.00 74.88 343 PHE A C 1
ATOM 2701 O O . PHE A 1 343 ? -3.111 -8.210 23.971 1.00 74.88 343 PHE A O 1
ATOM 2708 N N . ASN A 1 344 ? -2.392 -9.798 22.601 1.00 73.81 344 ASN A N 1
ATOM 2709 C CA . ASN A 1 344 ? -1.149 -10.057 23.323 1.00 73.81 344 ASN A CA 1
ATOM 2710 C C . ASN A 1 344 ? -0.305 -8.801 23.564 1.00 73.81 344 ASN A C 1
ATOM 2712 O O . ASN A 1 344 ? 0.174 -8.580 24.671 1.00 73.81 344 ASN A O 1
ATOM 2716 N N . ILE A 1 345 ? -0.130 -7.954 22.550 1.00 76.00 345 ILE A N 1
ATOM 2717 C CA . ILE A 1 345 ? 0.740 -6.773 22.648 1.00 76.00 345 ILE A CA 1
ATOM 2718 C C . ILE A 1 345 ? 0.096 -5.687 23.496 1.00 76.00 345 ILE A C 1
ATOM 2720 O O . ILE A 1 345 ? 0.766 -5.075 24.327 1.00 76.00 345 ILE A O 1
ATOM 2724 N N . MET A 1 346 ? -1.207 -5.473 23.328 1.00 71.88 346 MET A N 1
ATOM 2725 C CA . MET A 1 346 ? -1.912 -4.482 24.129 1.00 71.88 346 MET A CA 1
ATOM 2726 C C . MET A 1 346 ? -2.051 -4.946 25.589 1.00 71.88 346 MET A C 1
ATOM 2728 O O . MET A 1 346 ? -1.983 -4.118 26.498 1.00 71.88 346 MET A O 1
ATOM 2732 N N . PHE A 1 347 ? -2.176 -6.261 25.825 1.00 71.19 347 PHE A N 1
ATOM 2733 C CA . PHE A 1 347 ? -2.230 -6.860 27.162 1.00 71.19 347 PHE A CA 1
ATOM 2734 C C . PHE A 1 347 ? -0.863 -6.974 27.853 1.00 71.19 347 PHE A C 1
ATOM 2736 O O . PHE A 1 347 ? -0.840 -6.937 29.076 1.00 71.19 347 PHE A O 1
ATOM 2743 N N . ARG A 1 348 ? 0.275 -7.014 27.135 1.00 67.88 348 ARG A N 1
ATOM 2744 C CA . ARG A 1 348 ? 1.634 -6.991 27.739 1.00 67.88 348 ARG A CA 1
ATOM 2745 C C . ARG A 1 348 ? 1.875 -5.807 28.688 1.00 67.88 348 ARG A C 1
ATOM 2747 O O . ARG A 1 348 ? 2.829 -5.822 29.452 1.00 67.88 348 ARG A O 1
ATOM 2754 N N . TRP A 1 349 ? 1.057 -4.760 28.592 1.00 58.66 349 TRP A N 1
ATOM 2755 C CA . TRP A 1 349 ? 1.163 -3.533 29.383 1.00 58.66 349 TRP A CA 1
ATOM 2756 C C . TRP A 1 349 ? 0.079 -3.426 30.469 1.00 58.66 349 TRP A C 1
ATOM 2758 O O . TRP A 1 349 ? -0.051 -2.378 31.104 1.00 58.66 349 TRP A O 1
ATOM 2768 N N . LEU A 1 350 ? -0.736 -4.468 30.657 1.00 58.81 350 LEU A N 1
ATOM 2769 C CA . LEU A 1 350 ? -1.578 -4.611 31.839 1.00 58.81 350 LEU A CA 1
ATOM 2770 C C . LEU A 1 350 ? -0.711 -5.177 32.956 1.00 58.81 350 LEU A C 1
ATOM 2772 O O . LEU A 1 350 ? -0.331 -6.337 32.905 1.00 58.81 350 LEU A O 1
ATOM 2776 N N . SER A 1 351 ? -0.425 -4.371 33.974 1.00 47.34 351 SER A N 1
ATOM 2777 C CA . SER A 1 351 ? 0.070 -4.907 35.239 1.00 47.34 351 SER A CA 1
ATOM 2778 C C . SER A 1 351 ? -1.090 -5.622 35.926 1.00 47.34 351 SER A C 1
ATOM 2780 O O . SER A 1 351 ? -2.027 -4.970 36.398 1.00 47.34 351 SER A O 1
ATOM 2782 N N . PHE A 1 352 ? -1.074 -6.952 35.949 1.00 49.16 352 PHE A N 1
ATOM 2783 C CA . PHE A 1 352 ? -2.022 -7.712 36.756 1.00 49.16 352 PHE A CA 1
ATOM 2784 C C . PHE A 1 352 ? -1.524 -7.787 38.202 1.00 49.16 352 PHE A C 1
ATOM 2786 O O . PHE A 1 352 ? -0.326 -7.872 38.468 1.00 49.16 352 PHE A O 1
ATOM 2793 N N . ALA A 1 353 ? -2.447 -7.774 39.165 1.00 36.09 353 ALA A N 1
ATOM 2794 C CA . ALA A 1 353 ? -2.113 -8.206 40.516 1.00 36.09 353 ALA A CA 1
ATOM 2795 C C . ALA A 1 353 ? -1.733 -9.698 40.452 1.00 36.09 353 ALA A C 1
ATOM 2797 O O . ALA A 1 353 ? -2.587 -10.523 40.128 1.00 36.09 353 ALA A O 1
ATOM 2798 N N . GLY A 1 354 ? -0.464 -10.024 40.718 1.00 43.56 354 GLY A N 1
ATOM 2799 C CA . GLY A 1 354 ? 0.078 -11.379 40.573 1.00 43.56 354 GLY A CA 1
ATOM 2800 C C . GLY A 1 354 ? 0.609 -11.714 39.173 1.00 43.56 354 GLY A C 1
ATOM 2801 O O . GLY A 1 354 ? 0.475 -12.858 38.746 1.00 43.56 354 GLY A O 1
ATOM 2802 N N . ASP A 1 355 ? 1.202 -10.752 38.455 1.00 44.31 355 ASP A N 1
ATOM 2803 C CA . ASP A 1 355 ? 1.948 -10.979 37.194 1.00 44.31 355 ASP A CA 1
ATOM 2804 C C . ASP A 1 355 ? 3.051 -12.055 37.324 1.00 44.31 355 ASP A C 1
ATOM 2806 O O . ASP A 1 355 ? 3.470 -12.682 36.358 1.00 44.31 355 ASP A O 1
ATOM 2810 N N . ASP A 1 356 ? 3.472 -12.328 38.552 1.00 49.44 356 ASP A N 1
ATOM 2811 C CA . ASP A 1 356 ? 4.351 -13.404 38.983 1.00 49.44 356 ASP A CA 1
ATOM 2812 C C . ASP A 1 356 ? 3.683 -14.805 39.011 1.00 49.44 356 ASP A C 1
ATOM 2814 O O . ASP A 1 356 ? 4.370 -15.798 39.247 1.00 49.44 356 ASP A O 1
ATOM 2818 N N . GLN A 1 357 ? 2.373 -14.925 38.734 1.00 43.66 357 GLN A N 1
ATOM 2819 C CA . GLN A 1 357 ? 1.615 -16.194 38.748 1.00 43.66 357 GLN A CA 1
ATOM 2820 C C . GLN A 1 357 ? 0.908 -16.568 37.432 1.00 43.66 357 GLN A C 1
ATOM 2822 O O . GLN A 1 357 ? 0.518 -17.726 37.277 1.00 43.66 357 GLN A O 1
ATOM 2827 N N . ASN A 1 358 ? 0.740 -15.645 36.479 1.00 42.84 358 ASN A N 1
ATOM 2828 C CA . ASN A 1 358 ? 0.090 -15.935 35.194 1.00 42.84 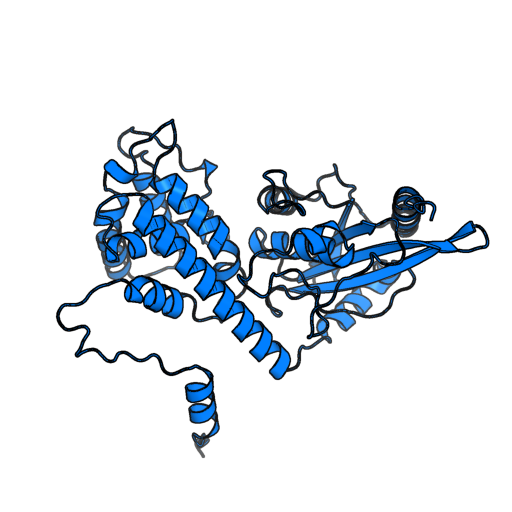358 ASN A CA 1
ATOM 2829 C C . ASN A 1 358 ? 1.121 -16.080 34.069 1.00 42.84 358 ASN A C 1
ATOM 2831 O O . ASN A 1 358 ? 1.351 -15.167 33.280 1.00 42.84 358 ASN A O 1
ATOM 2835 N N . ASP A 1 359 ? 1.687 -17.280 33.960 1.00 43.22 359 ASP A N 1
ATOM 2836 C CA . ASP A 1 359 ? 2.585 -17.692 32.877 1.00 43.22 359 ASP A CA 1
ATOM 2837 C C . ASP A 1 359 ? 1.785 -17.992 31.589 1.00 43.22 359 ASP A C 1
ATOM 2839 O O . ASP A 1 359 ? 1.756 -19.111 31.072 1.00 43.22 359 ASP A O 1
ATOM 2843 N N . VAL A 1 360 ? 1.040 -17.000 31.082 1.00 45.56 360 VAL A N 1
ATOM 2844 C CA . VAL A 1 360 ? 0.348 -17.105 29.787 1.00 45.56 360 VAL A CA 1
ATOM 2845 C C . VAL A 1 360 ? 1.389 -16.932 28.683 1.00 45.56 360 VAL A C 1
ATOM 2847 O O . VAL A 1 360 ? 1.520 -15.881 28.055 1.00 45.56 360 VAL A O 1
ATOM 2850 N N . VAL A 1 361 ? 2.161 -17.991 28.450 1.00 50.16 361 VAL A N 1
ATOM 2851 C CA . VAL A 1 361 ? 3.117 -18.061 27.348 1.00 50.16 361 VAL A CA 1
ATOM 2852 C C . VAL A 1 361 ? 2.378 -18.500 26.095 1.00 50.16 361 VAL A C 1
ATOM 2854 O O . VAL A 1 361 ? 1.873 -19.619 25.981 1.00 50.16 361 VAL A O 1
ATOM 2857 N N . LEU A 1 362 ? 2.331 -17.612 25.110 1.00 50.12 362 LEU A N 1
ATOM 2858 C CA . LEU A 1 362 ? 1.865 -17.961 23.775 1.00 50.12 362 LEU A CA 1
ATOM 2859 C C . LEU A 1 362 ? 2.831 -18.979 23.180 1.00 50.12 362 LEU A C 1
ATOM 2861 O O . LEU A 1 362 ? 4.025 -18.710 23.055 1.00 50.12 362 LEU A O 1
ATOM 2865 N N . THR A 1 363 ? 2.314 -20.141 22.790 1.00 55.72 363 THR A N 1
ATOM 2866 C CA . THR A 1 363 ? 3.121 -21.152 22.106 1.00 55.72 363 THR A CA 1
ATOM 2867 C C . THR A 1 363 ? 3.574 -20.587 20.757 1.00 55.72 363 THR A C 1
ATOM 2869 O O . THR A 1 363 ? 2.721 -20.258 19.928 1.00 55.72 363 THR A O 1
ATOM 2872 N N . PRO A 1 364 ? 4.888 -20.461 20.493 1.00 50.69 364 PRO A N 1
ATOM 2873 C CA . PRO A 1 364 ? 5.362 -19.947 19.217 1.00 50.69 364 PRO A CA 1
ATOM 2874 C C . PRO A 1 364 ? 4.838 -20.790 18.053 1.00 50.69 364 PRO A C 1
ATOM 2876 O O . PRO A 1 364 ? 4.824 -22.020 18.118 1.00 50.69 364 PRO A O 1
ATOM 2879 N N . ARG A 1 365 ? 4.460 -20.141 16.948 1.00 51.16 365 ARG A N 1
ATOM 2880 C CA . ARG A 1 365 ? 3.842 -20.801 15.786 1.00 51.16 365 ARG A CA 1
ATOM 2881 C C . ARG A 1 365 ? 4.649 -21.988 15.252 1.00 51.16 365 ARG A C 1
ATOM 2883 O O . ARG A 1 365 ? 4.056 -22.989 14.873 1.00 51.16 365 ARG A O 1
ATOM 2890 N N . TYR A 1 366 ? 5.984 -21.921 15.262 1.00 56.69 366 TYR A N 1
ATOM 2891 C CA . TYR A 1 366 ? 6.829 -23.039 14.819 1.00 56.69 366 TYR A CA 1
ATOM 2892 C C . TYR A 1 366 ? 6.692 -24.276 15.721 1.00 56.69 366 TYR A C 1
ATOM 2894 O O . TYR A 1 366 ? 6.772 -25.392 15.220 1.00 56.69 366 TYR A O 1
ATOM 2902 N N . VAL A 1 367 ? 6.443 -24.086 17.023 1.00 70.06 367 VAL A N 1
ATOM 2903 C CA . VAL A 1 367 ? 6.171 -25.171 17.976 1.00 70.06 367 VAL A CA 1
ATOM 2904 C C . VAL A 1 367 ? 4.800 -25.763 17.685 1.00 70.06 367 VAL A C 1
ATOM 2906 O O . VAL A 1 367 ? 4.696 -26.970 17.514 1.00 70.06 367 VAL A O 1
ATOM 2909 N N . ALA A 1 368 ? 3.768 -24.929 17.525 1.00 70.94 368 ALA A N 1
ATOM 2910 C CA . ALA A 1 368 ? 2.425 -25.395 17.174 1.00 70.94 368 ALA A CA 1
ATOM 2911 C C . ALA A 1 368 ? 2.400 -26.136 15.822 1.00 70.94 368 ALA A C 1
ATOM 2913 O O . ALA A 1 368 ? 1.776 -27.185 15.691 1.00 70.94 368 ALA A O 1
ATOM 2914 N N . TYR A 1 369 ? 3.131 -25.631 14.826 1.00 64.00 369 TYR A N 1
ATOM 2915 C CA . TYR A 1 369 ? 3.257 -26.242 13.505 1.00 64.00 369 TYR A CA 1
ATOM 2916 C C . TYR A 1 369 ? 4.056 -27.549 13.539 1.00 64.00 369 TYR A C 1
ATOM 2918 O O . TYR A 1 369 ? 3.669 -28.524 12.896 1.00 64.00 369 TYR A O 1
ATOM 2926 N N . LEU A 1 370 ? 5.142 -27.601 14.317 1.00 72.94 370 LEU A N 1
ATOM 2927 C CA . LEU A 1 370 ? 5.880 -28.836 14.570 1.00 72.94 370 LEU A CA 1
ATOM 2928 C C . LEU A 1 370 ? 4.980 -29.868 15.256 1.00 72.94 370 LEU A C 1
ATOM 2930 O O . LEU A 1 370 ? 4.918 -31.004 14.801 1.00 72.94 370 LEU A O 1
ATOM 2934 N N . MET A 1 371 ? 4.238 -29.470 16.292 1.00 79.56 371 MET A N 1
ATOM 2935 C CA . MET A 1 371 ? 3.278 -30.338 16.975 1.00 79.56 371 MET A CA 1
ATOM 2936 C C . MET A 1 371 ? 2.225 -30.867 16.001 1.00 79.56 371 MET A C 1
ATOM 2938 O O . MET A 1 371 ? 2.024 -32.075 15.965 1.00 79.56 371 MET A O 1
ATOM 2942 N N . ALA A 1 372 ? 1.635 -30.007 15.163 1.00 78.06 372 ALA A N 1
ATOM 2943 C CA . ALA A 1 372 ? 0.666 -30.391 14.134 1.00 78.06 372 ALA A CA 1
ATOM 2944 C C . ALA A 1 372 ? 1.248 -31.367 13.096 1.00 78.06 372 ALA A C 1
ATOM 2946 O O . ALA A 1 372 ? 0.578 -32.311 12.692 1.00 78.06 372 ALA A O 1
ATOM 2947 N N . LYS A 1 373 ? 2.510 -31.182 12.685 1.00 76.62 373 LYS A N 1
ATOM 2948 C CA . LYS A 1 373 ? 3.212 -32.116 11.785 1.00 76.62 373 LYS A CA 1
ATOM 2949 C C . LYS A 1 373 ? 3.529 -33.458 12.435 1.00 76.62 373 LYS A C 1
ATOM 2951 O O . LYS A 1 373 ? 3.550 -34.473 11.749 1.00 76.62 373 LYS A O 1
ATOM 2956 N N . LEU A 1 374 ? 3.823 -33.449 13.732 1.00 82.62 374 LEU A N 1
ATOM 2957 C CA . LEU A 1 374 ? 4.104 -34.651 14.511 1.00 82.62 374 LEU A CA 1
ATOM 2958 C C . LEU A 1 374 ? 2.824 -35.375 14.943 1.00 82.62 374 LEU A C 1
ATOM 2960 O O . LEU A 1 374 ? 2.905 -36.532 15.354 1.00 82.62 374 LEU A O 1
ATOM 2964 N N . THR A 1 375 ? 1.655 -34.727 14.868 1.00 80.50 375 THR A N 1
ATOM 2965 C CA . THR A 1 375 ? 0.389 -35.377 15.210 1.00 80.50 375 THR A CA 1
ATOM 2966 C C . THR A 1 375 ? -0.037 -36.280 14.051 1.00 80.50 375 THR A C 1
ATOM 2968 O O . THR A 1 375 ? -0.219 -35.796 12.933 1.00 80.50 375 THR A O 1
ATOM 2971 N N . PRO A 1 376 ? -0.208 -37.593 14.269 1.00 63.12 376 PRO A N 1
ATOM 2972 C CA . PRO A 1 376 ? -0.689 -38.481 13.224 1.00 63.12 376 PRO A CA 1
ATOM 2973 C C . PRO A 1 376 ? -2.151 -38.147 12.903 1.00 63.12 376 PRO A C 1
ATOM 2975 O O . PRO A 1 376 ? -3.032 -38.308 13.746 1.00 63.12 376 PRO A O 1
ATOM 2978 N N . PHE A 1 377 ? -2.425 -37.701 11.676 1.00 60.06 377 PHE A N 1
ATOM 2979 C CA . PHE A 1 377 ? -3.787 -37.686 11.150 1.00 60.06 377 PHE A CA 1
ATOM 2980 C C . PHE A 1 377 ? -4.183 -39.128 10.832 1.00 60.06 377 PHE A C 1
ATOM 2982 O O . PHE A 1 377 ? -3.834 -39.664 9.783 1.00 60.06 377 PHE A O 1
ATOM 2989 N N . SER A 1 378 ? -4.897 -39.779 11.746 1.00 53.97 378 SER A N 1
ATOM 2990 C CA . SER A 1 378 ? -5.654 -40.979 11.415 1.00 53.97 378 SER A CA 1
ATOM 2991 C C . SER A 1 378 ? -6.799 -40.574 10.488 1.00 53.97 378 SER A C 1
ATOM 2993 O O . SER A 1 378 ? -7.781 -39.963 10.907 1.00 53.97 378 SER A O 1
ATOM 2995 N N . THR A 1 379 ? -6.670 -40.894 9.203 1.00 48.03 379 THR A N 1
ATOM 2996 C CA . THR A 1 379 ? -7.821 -40.938 8.299 1.00 48.03 379 THR A CA 1
ATOM 2997 C C . THR A 1 379 ? -8.840 -41.927 8.873 1.00 48.03 379 THR A C 1
ATOM 2999 O O . THR A 1 379 ? -8.443 -43.047 9.206 1.00 48.03 379 THR A O 1
ATOM 3002 N N . PRO A 1 380 ? -10.125 -41.558 9.018 1.00 54.34 380 PRO A N 1
ATOM 3003 C CA . PRO A 1 380 ? -11.164 -42.538 9.307 1.00 54.34 380 PRO A CA 1
ATOM 3004 C C . PRO A 1 380 ? -11.175 -43.576 8.177 1.00 54.34 380 PRO A C 1
ATOM 3006 O O . PRO A 1 380 ? -11.204 -43.187 7.008 1.00 54.34 380 PRO A O 1
ATOM 3009 N N . ASN A 1 381 ? -11.080 -44.859 8.540 1.00 47.50 381 ASN A N 1
ATOM 3010 C CA . ASN A 1 381 ? -11.212 -45.995 7.620 1.00 47.50 381 ASN A CA 1
ATOM 3011 C C . ASN A 1 381 ? -12.599 -46.058 6.981 1.00 47.50 381 ASN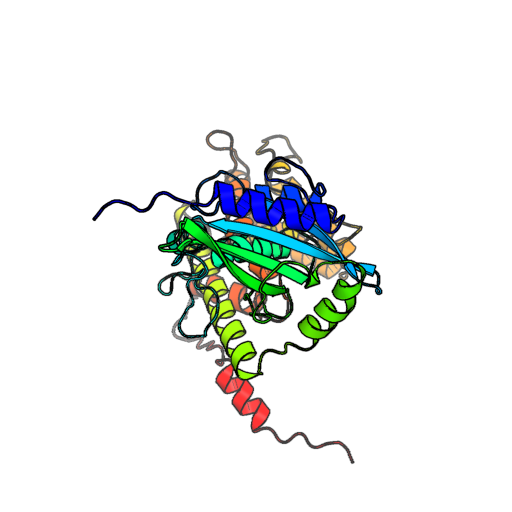 A C 1
ATOM 3013 O O . ASN A 1 381 ? -13.580 -45.724 7.687 1.00 47.50 381 ASN A O 1
#

Organism: NCBI:txid641147